Protein AF-A0A3M1SXS8-F1 (afdb_monomer_lite)

Secondary structure (DSSP, 8-state):
------PPP------------------PPPPPHHHHHHHHHHT-HHHHHHHHHHTTT---HHHHHHHHHHHGGGGGGT-HHHHHHHHTT--HHHHHHHHHHHHH-S-HHHHHHHHHHHHT---HHHHHHHHHHHHH-SSHHHHHHHHHHHHHH--HHHHHHHHHHHHHHTT-GGGHHHHHHHHHHHHHHH-----SHHHHHHHHHHHGGG----TT-----S-----HHHHHHHH-HHHHHHHHH--TTTEEEEPSTT-HHHHHHHTT---EEE-HHHHHHPPP-TTT-EEEE---TT----HHHHHHHHHHHHTT-EEEEETTHIIIIIHHH-TTTEEEEEEPPP-SSPEEEEEEE-GGGTTSGGGTTTS-S-TTTGGG-EEEEE-TTPEEEEE-TT-EEEEE-GGGGGGT--EEEEEEEEESTTTSEE--SSS--SS--EEEEEESS-GGG---SSSS--HHHHHHHHHHHHHHHHHHHHHHHHT--

pLDDT: mean 85.57, std 16.82, range [30.61, 98.81]

Sequence (489 aa):
MAPRRCPVKRFALALVLAPLALAPVARAGSVRPTEVKKAFKSRNPDKAREVLERLRGELDKRTVETVFKNALRLKPLGLYDDLVATLRTAEGDALEAVIKVARKDKRGDLRFLAVDALGKNPAPEAERTLAEAVKKDRDAPVRVLAVRLLGQRATTTAVDALIPLLAEFEGDPKQDRLVREINAALQNLTGQELSVAQDWKNYWDNNKDRWTKPEDHAPGTTKTRGTVLDRMKKQRPAELKTLTRMRQSELIVIKGNDRVESVLKALKLKHRVITREEFEKLELKPDEQTLLFNCPGKAQLSEQGIQKVRAFVAAGGYIFCSDWELGKTLAKAFPEVVTFLRESPRSDSPKDTRIRPFPEAAEHPLMRDVFPLNTWESSEGMAWKLEGRSHMVKEGPGITRLITCPDLKSLGSTCVAFTFAYTSEGGGRPVTGRRPPKRPPGRVLWVSSHFKLQKDPKSDGFALQQLLLNFILDKQEQRRKLRAVGGAK

Radius of gyration: 28.78 Å; chains: 1; bounding box: 62×58×119 Å

Foldseek 3Di:
DDDDDDDDDDDDDDDDDDDPDPDPPPPPDQQDLVQCLVQLVVLDLVSNLVSLVSLQLRDDLSNLVSCLVRVLSCLVVPCLVSLLNRLLRDDDRSLVSLLCQLQPPPDPQSVQSSLSSLLNRPDPVSLVSLLVQLPDPPDVLSNLSSLQSLLLNLDLVSLVSLLVVLVVQPPPLLCVQVLVSSQQSLCSSQVDDDRHSVVSVVVCVVCVVVGDGDPLSDQDDPDDDDAPLVVCVNRRVVLSVVQQPAAQLAEEEEDDDQPVVVVCVVSVGRHHYDYLVVLLVDDDDLLRHEYEYADHVPDAHDLSSLCVVLVSQQVNHEYEYEFPCQDRRVCSNCVQFKDFQFFAAADPFWDWFFKDFDPVCCSPLLNVVLADSNPSNRPRGGTDTAHGRGTAMDGHAQKDQTMFTPVCVVVVGGGFKIKWFWHPPPNTDTDHDDDDDPANGGMYIYGRDGNVPQDDPDDSNPSVVSSVSSSSSVSVVSSVVVVVVVVVD

Structure (mmCIF, N/CA/C/O backbone):
data_AF-A0A3M1SXS8-F1
#
_entry.id   AF-A0A3M1SXS8-F1
#
loop_
_atom_site.group_PDB
_atom_site.id
_atom_site.type_symbol
_atom_site.label_atom_id
_atom_site.label_alt_id
_atom_site.label_comp_id
_atom_site.label_asym_id
_atom_site.label_entity_id
_atom_site.label_seq_id
_atom_site.pdbx_PDB_ins_code
_atom_site.Cartn_x
_atom_site.Cartn_y
_atom_site.Cartn_z
_atom_site.occupancy
_atom_site.B_iso_or_equiv
_atom_site.auth_seq_id
_atom_site.auth_comp_id
_atom_site.auth_asym_id
_atom_site.auth_atom_id
_atom_site.pdbx_PDB_model_num
ATOM 1 N N . MET A 1 1 ? -33.169 25.378 -88.696 1.00 44.75 1 MET A N 1
ATOM 2 C CA . MET A 1 1 ? -32.034 26.279 -88.996 1.00 44.75 1 MET A CA 1
ATOM 3 C C . MET A 1 1 ? -31.446 26.766 -87.679 1.00 44.75 1 MET A C 1
ATOM 5 O O . MET A 1 1 ? -32.047 27.613 -87.038 1.00 44.75 1 MET A O 1
ATOM 9 N N . ALA A 1 2 ? -30.337 26.175 -87.232 1.00 36.78 2 ALA A N 1
ATOM 10 C CA . ALA A 1 2 ? -29.637 26.572 -86.007 1.00 36.78 2 ALA A CA 1
ATOM 11 C C . ALA A 1 2 ? -28.361 27.354 -86.385 1.00 36.78 2 ALA A C 1
ATOM 13 O O . ALA A 1 2 ? -27.618 26.873 -87.248 1.00 36.78 2 ALA A O 1
ATOM 14 N N . PRO A 1 3 ? -28.087 28.540 -85.806 1.00 43.78 3 PRO A N 1
ATOM 15 C CA . PRO A 1 3 ? -26.952 29.350 -86.218 1.00 43.78 3 PRO A CA 1
ATOM 16 C C . PRO A 1 3 ? -25.677 29.061 -85.406 1.00 43.78 3 PRO A C 1
ATOM 18 O O . PRO A 1 3 ? -25.654 29.093 -84.183 1.00 43.78 3 PRO A O 1
ATOM 21 N N . ARG A 1 4 ? -24.623 28.788 -86.184 1.00 37.41 4 ARG A N 1
ATOM 22 C CA . ARG A 1 4 ? -23.201 29.179 -86.080 1.00 37.41 4 ARG A CA 1
ATOM 23 C C . ARG A 1 4 ? -22.486 29.123 -84.716 1.00 37.41 4 ARG A C 1
ATOM 25 O O . ARG A 1 4 ? -22.674 29.941 -83.825 1.00 37.41 4 ARG A O 1
ATOM 32 N N . ARG A 1 5 ? -21.521 28.195 -84.678 1.00 36.03 5 ARG A N 1
ATOM 33 C CA . ARG A 1 5 ? -20.436 28.026 -83.702 1.00 36.03 5 ARG A CA 1
ATOM 34 C C . ARG A 1 5 ? -19.401 29.160 -83.794 1.00 36.03 5 ARG A C 1
ATOM 36 O O . ARG A 1 5 ? -18.941 29.468 -84.890 1.00 36.03 5 ARG A O 1
ATOM 43 N N . CYS A 1 6 ? -18.956 29.658 -82.641 1.00 35.75 6 CYS A N 1
ATOM 44 C CA . CYS A 1 6 ? -17.691 30.382 -82.452 1.00 35.75 6 CYS A CA 1
ATOM 45 C C . CYS A 1 6 ? -16.704 29.462 -81.697 1.00 35.75 6 CYS A C 1
ATOM 47 O O . CYS A 1 6 ? -17.136 28.790 -80.756 1.00 35.75 6 CYS A O 1
ATOM 49 N N . PRO A 1 7 ? -15.409 29.382 -82.064 1.00 40.31 7 PRO A N 1
ATOM 50 C CA . PRO A 1 7 ? -14.462 28.475 -81.422 1.00 40.31 7 PRO A CA 1
ATOM 51 C C . PRO A 1 7 ? -13.746 29.156 -80.245 1.00 40.31 7 PRO A C 1
ATOM 53 O O . PRO A 1 7 ? -13.051 30.155 -80.421 1.00 40.31 7 PRO A O 1
ATOM 56 N N . VAL A 1 8 ? -13.855 28.584 -79.044 1.00 40.31 8 VAL A N 1
ATOM 57 C CA . VAL A 1 8 ? -12.993 28.944 -77.907 1.00 40.31 8 VAL A CA 1
ATOM 58 C C . VAL A 1 8 ? -11.761 28.035 -77.929 1.00 40.31 8 VAL A C 1
ATOM 60 O O . VAL A 1 8 ? -11.874 26.809 -77.898 1.00 40.31 8 VAL A O 1
ATOM 63 N N . LYS A 1 9 ? -10.579 28.652 -78.021 1.00 35.53 9 LYS A N 1
ATOM 64 C CA . LYS A 1 9 ? -9.261 28.003 -77.998 1.00 35.53 9 LYS A CA 1
ATOM 65 C C . LYS A 1 9 ? -9.059 27.237 -76.681 1.00 35.53 9 LYS A C 1
ATOM 67 O O . LYS A 1 9 ? -9.142 27.827 -75.608 1.00 35.53 9 LYS A O 1
ATOM 72 N N . ARG A 1 10 ? -8.744 25.940 -76.759 1.00 38.12 10 ARG A N 1
ATOM 73 C CA . ARG A 1 10 ? -8.237 25.149 -75.624 1.00 38.12 10 ARG A CA 1
ATOM 74 C C . ARG A 1 10 ? -6.731 25.390 -75.487 1.00 38.12 10 ARG A C 1
ATOM 76 O O . ARG A 1 10 ? -5.977 25.017 -76.379 1.00 38.12 10 ARG A O 1
ATOM 83 N N . PHE A 1 11 ? -6.300 25.991 -74.381 1.00 36.59 11 PHE A N 1
ATOM 84 C CA . PHE A 1 11 ? -4.902 25.956 -73.947 1.00 36.59 11 PHE A CA 1
ATOM 85 C C . PHE A 1 11 ? -4.637 24.600 -73.281 1.00 36.59 11 PHE A C 1
ATOM 87 O O . PHE A 1 11 ? -5.211 24.300 -72.237 1.00 36.59 11 PHE A O 1
ATOM 94 N N . ALA A 1 12 ? -3.792 23.772 -73.894 1.00 35.91 12 ALA A N 1
ATOM 95 C CA . ALA A 1 12 ? -3.222 22.595 -73.249 1.00 35.91 12 ALA A CA 1
ATOM 96 C C . ALA A 1 12 ? -1.964 23.033 -72.487 1.00 35.91 12 ALA A C 1
ATOM 98 O O . ALA A 1 12 ? -0.958 23.388 -73.097 1.00 35.91 12 ALA A O 1
ATOM 99 N N . LEU A 1 13 ? -2.035 23.052 -71.155 1.00 35.03 13 LEU A N 1
ATOM 100 C CA . LEU A 1 13 ? -0.877 23.263 -70.292 1.00 35.03 13 LEU A CA 1
ATOM 101 C C . LEU A 1 13 ? -0.161 21.913 -70.134 1.00 35.03 13 LEU A C 1
ATOM 103 O O . LEU A 1 13 ? -0.658 21.020 -69.449 1.00 35.03 13 LEU A O 1
ATOM 107 N N . ALA A 1 14 ? 0.975 21.738 -70.807 1.00 34.66 14 ALA A N 1
ATOM 108 C CA . ALA A 1 14 ? 1.839 20.580 -70.612 1.00 34.66 14 ALA A CA 1
ATOM 109 C C . ALA A 1 14 ? 2.576 20.726 -69.269 1.00 34.66 14 ALA A C 1
ATOM 111 O O . ALA A 1 14 ? 3.477 21.553 -69.135 1.00 34.66 14 ALA A O 1
ATOM 112 N N . LEU A 1 15 ? 2.176 19.943 -68.262 1.00 36.25 15 LEU A N 1
ATOM 113 C CA . LEU A 1 15 ? 2.925 19.807 -67.014 1.00 36.25 15 LEU A CA 1
ATOM 114 C C . LEU A 1 15 ? 4.162 18.937 -67.283 1.00 36.25 15 LEU A C 1
ATOM 116 O O . LEU A 1 15 ? 4.053 17.727 -67.478 1.00 36.25 15 LEU A O 1
ATOM 120 N N . VAL A 1 16 ? 5.342 19.553 -67.293 1.00 39.09 16 VAL A N 1
ATOM 121 C CA . VAL A 1 16 ? 6.620 18.836 -67.259 1.00 39.09 16 VAL A CA 1
ATOM 122 C C . VAL A 1 16 ? 6.822 18.319 -65.832 1.00 39.09 16 VAL A C 1
ATOM 124 O O . VAL A 1 16 ? 7.110 19.085 -64.915 1.00 39.09 16 VAL A O 1
ATOM 127 N N . LEU A 1 17 ? 6.637 17.013 -65.637 1.00 39.16 17 LEU A N 1
ATOM 128 C CA . LEU A 1 17 ? 7.014 16.300 -64.416 1.00 39.16 17 LEU A CA 1
ATOM 129 C C . LEU A 1 17 ? 8.543 16.173 -64.373 1.00 39.16 17 LEU A C 1
ATOM 131 O O . LEU A 1 17 ? 9.123 15.277 -64.980 1.00 39.16 17 LEU A O 1
ATOM 135 N N . ALA A 1 18 ? 9.199 17.087 -63.659 1.00 36.28 18 ALA A N 1
ATOM 136 C CA . ALA A 1 18 ? 10.585 16.902 -63.249 1.00 36.28 18 ALA A CA 1
ATOM 137 C C . ALA A 1 18 ? 10.640 15.824 -62.147 1.00 36.28 18 ALA A C 1
ATOM 139 O O . ALA A 1 18 ? 9.874 15.914 -61.181 1.00 36.28 18 ALA A O 1
ATOM 140 N N . PRO A 1 19 ? 11.517 14.809 -62.242 1.00 38.75 19 PRO A N 1
ATOM 141 C CA . PRO A 1 19 ? 11.686 13.850 -61.164 1.00 38.75 19 PRO A CA 1
ATOM 142 C C . PRO A 1 19 ? 12.347 14.568 -59.982 1.00 38.75 19 PRO A C 1
ATOM 144 O O . PRO A 1 19 ? 13.517 14.945 -60.045 1.00 38.75 19 PRO A O 1
ATOM 147 N N . LEU A 1 20 ? 11.597 14.771 -58.893 1.00 41.25 20 LEU A N 1
ATOM 148 C CA . LEU A 1 20 ? 12.187 15.113 -57.602 1.00 41.25 20 LEU A CA 1
ATOM 149 C C . LEU A 1 20 ? 13.085 13.944 -57.187 1.00 41.25 20 LEU A C 1
ATOM 151 O O . LEU A 1 20 ? 12.604 12.895 -56.757 1.00 41.25 20 LEU A O 1
ATOM 155 N N . ALA A 1 21 ? 14.396 14.124 -57.323 1.00 41.19 21 ALA A N 1
ATOM 156 C CA . ALA A 1 21 ? 15.365 13.257 -56.682 1.00 41.19 21 ALA A CA 1
ATOM 157 C C . ALA A 1 21 ? 15.139 13.341 -55.164 1.00 41.19 21 ALA A C 1
ATOM 159 O O . ALA A 1 21 ? 15.386 14.375 -54.541 1.00 41.19 21 ALA A O 1
ATOM 160 N N . LEU A 1 22 ? 14.632 12.256 -54.577 1.00 42.25 22 LEU A N 1
ATOM 161 C CA . LEU A 1 22 ? 14.641 12.043 -53.135 1.00 42.25 22 LEU A CA 1
ATOM 162 C C . LEU A 1 22 ? 16.101 12.075 -52.676 1.00 42.25 22 LEU A C 1
ATOM 164 O O . LEU A 1 22 ? 16.846 11.117 -52.878 1.00 42.25 22 LEU A O 1
ATOM 168 N N . ALA A 1 23 ? 16.520 13.191 -52.080 1.00 36.75 23 ALA A N 1
ATOM 169 C CA . ALA A 1 23 ? 17.770 13.234 -51.344 1.00 36.75 23 ALA A CA 1
ATOM 170 C C . ALA A 1 23 ? 17.711 12.151 -50.249 1.00 36.75 23 ALA A C 1
ATOM 172 O O . ALA A 1 23 ? 16.691 12.051 -49.557 1.00 36.75 23 ALA A O 1
ATOM 173 N N . PRO A 1 24 ? 18.758 11.326 -50.077 1.00 39.97 24 PRO A N 1
ATOM 174 C CA . PRO A 1 24 ? 18.775 10.343 -49.010 1.00 39.97 24 PRO A CA 1
ATOM 175 C C . PRO A 1 24 ? 18.661 11.094 -47.684 1.00 39.97 24 PRO A C 1
ATOM 177 O O . PRO A 1 24 ? 19.511 11.922 -47.353 1.00 39.97 24 PRO A O 1
ATOM 180 N N . VAL A 1 25 ? 17.602 10.817 -46.920 1.00 42.78 25 VAL A N 1
ATOM 181 C CA . VAL A 1 25 ? 17.543 11.210 -45.512 1.00 42.78 25 VAL A CA 1
ATOM 182 C C . VAL A 1 25 ? 18.753 10.556 -44.861 1.00 42.78 25 VAL A C 1
ATOM 184 O O . VAL A 1 25 ? 18.815 9.333 -44.739 1.00 42.78 25 VAL A O 1
ATOM 187 N N . ALA A 1 26 ? 19.756 11.361 -44.515 1.00 35.81 26 ALA A N 1
ATOM 188 C CA . ALA A 1 26 ? 20.926 10.884 -43.806 1.00 35.81 26 ALA A CA 1
ATOM 189 C C . ALA A 1 26 ? 20.441 10.201 -42.523 1.00 35.81 26 ALA A C 1
ATOM 191 O O . ALA A 1 26 ? 19.913 10.855 -41.622 1.00 35.81 26 ALA A O 1
ATOM 192 N N . ARG A 1 27 ? 20.588 8.873 -42.446 1.00 47.78 27 ARG A N 1
ATOM 193 C CA . ARG A 1 27 ? 20.423 8.134 -41.195 1.00 47.78 27 ARG A CA 1
ATOM 194 C C . ARG A 1 27 ? 21.409 8.761 -40.213 1.00 47.78 27 ARG A C 1
ATOM 196 O O . ARG A 1 27 ? 22.620 8.628 -40.391 1.00 47.78 27 ARG A O 1
ATOM 203 N N . ALA A 1 28 ? 20.907 9.500 -39.224 1.00 56.12 28 ALA A N 1
ATOM 204 C CA . ALA A 1 28 ? 21.736 9.969 -38.124 1.00 56.12 28 ALA A CA 1
ATOM 205 C C . ALA A 1 28 ? 22.483 8.747 -37.567 1.00 56.12 28 ALA A C 1
ATOM 207 O O . ALA A 1 28 ? 21.858 7.728 -37.285 1.00 56.12 28 ALA A O 1
ATOM 208 N N . GLY A 1 29 ? 23.816 8.814 -37.497 1.00 64.00 29 GLY A N 1
ATOM 209 C CA . GLY A 1 29 ? 24.635 7.662 -37.118 1.00 64.00 29 GLY A CA 1
ATOM 210 C C . GLY A 1 29 ? 24.228 7.066 -35.764 1.00 64.00 29 GLY A C 1
ATOM 211 O O . GLY A 1 29 ? 23.714 7.778 -34.892 1.00 64.00 29 GLY A O 1
ATOM 212 N N . SER A 1 30 ? 24.490 5.765 -35.592 1.00 81.62 30 SER A N 1
ATOM 213 C CA . SER A 1 30 ? 24.224 5.011 -34.360 1.00 81.62 30 SER A CA 1
ATOM 214 C C . SER A 1 30 ? 24.737 5.765 -33.129 1.00 81.62 30 SER A C 1
ATOM 216 O O . SER A 1 30 ? 25.897 6.200 -33.097 1.00 81.62 30 SER A O 1
ATOM 218 N N . VAL A 1 31 ? 23.892 5.916 -32.109 1.00 90.38 31 VAL A N 1
ATOM 219 C CA . VAL A 1 31 ? 24.235 6.658 -30.890 1.00 90.38 31 VAL A CA 1
ATOM 220 C C . VAL A 1 31 ? 25.384 5.961 -30.163 1.00 90.38 31 VAL A C 1
ATOM 222 O O . VAL A 1 31 ? 25.278 4.816 -29.732 1.00 90.38 31 VAL A O 1
ATOM 225 N N . ARG A 1 32 ? 26.497 6.671 -29.967 1.00 94.69 32 ARG A N 1
ATOM 226 C CA . ARG A 1 32 ? 27.672 6.108 -29.283 1.00 94.69 32 ARG A CA 1
ATOM 227 C C . ARG A 1 32 ? 27.533 6.211 -27.758 1.00 94.69 32 ARG A C 1
ATOM 229 O O . ARG A 1 32 ? 27.035 7.221 -27.259 1.00 94.69 32 ARG A O 1
ATOM 236 N N . PRO A 1 33 ? 28.111 5.282 -26.972 1.00 96.44 33 PRO A N 1
ATOM 237 C CA . PRO A 1 33 ? 28.161 5.388 -25.507 1.00 96.44 33 PRO A CA 1
ATOM 238 C C . PRO A 1 33 ? 28.706 6.730 -24.977 1.00 96.44 33 PRO A C 1
ATOM 240 O O . PRO A 1 33 ? 28.243 7.265 -23.967 1.00 96.44 33 PRO A O 1
ATOM 243 N N . THR A 1 34 ? 29.688 7.321 -25.662 1.00 96.25 34 THR A N 1
ATOM 244 C CA . THR A 1 34 ? 30.261 8.625 -25.289 1.00 96.25 34 THR A CA 1
ATOM 245 C C . THR A 1 34 ? 29.250 9.764 -25.399 1.00 96.25 34 THR A C 1
ATOM 247 O O . THR A 1 34 ? 29.270 10.676 -24.570 1.00 96.25 34 THR A O 1
ATOM 250 N N . GLU A 1 35 ? 28.342 9.687 -26.370 1.00 96.62 35 GLU A N 1
ATOM 251 C CA . GLU A 1 35 ? 27.266 10.647 -26.591 1.00 96.62 35 GLU A CA 1
ATOM 252 C C . GLU A 1 35 ? 26.226 10.571 -25.470 1.00 96.62 35 GLU A C 1
ATOM 254 O O . GLU A 1 35 ? 25.949 11.591 -24.837 1.00 96.62 35 GLU A O 1
ATOM 259 N N . VAL A 1 36 ? 25.783 9.358 -25.110 1.00 96.94 36 VAL A N 1
ATOM 260 C CA . VAL A 1 36 ? 24.903 9.099 -23.950 1.00 96.94 36 VAL A CA 1
ATOM 261 C C . VAL A 1 36 ? 25.490 9.694 -22.675 1.00 96.94 36 VAL A C 1
ATOM 263 O O . VAL A 1 36 ? 24.854 10.485 -21.973 1.00 96.94 36 VAL A O 1
ATOM 266 N N . LYS A 1 37 ? 26.756 9.371 -22.392 1.00 97.50 37 LYS A N 1
ATOM 267 C CA . LYS A 1 37 ? 27.463 9.879 -21.213 1.00 97.50 37 LYS A CA 1
ATOM 268 C C . LYS A 1 37 ? 27.534 11.409 -21.215 1.00 97.50 37 LYS A C 1
ATOM 270 O O . LYS A 1 37 ? 27.347 12.013 -20.159 1.00 97.50 37 LYS A O 1
ATOM 275 N N . LYS A 1 38 ? 27.825 12.042 -22.359 1.00 97.31 38 LYS A N 1
ATOM 276 C CA . LYS A 1 38 ? 27.922 13.507 -22.482 1.00 97.31 38 LYS A CA 1
ATOM 277 C C . LYS A 1 38 ? 26.560 14.169 -22.267 1.00 97.31 38 LYS A C 1
ATOM 279 O O . LYS A 1 38 ? 26.478 15.107 -21.475 1.00 97.31 38 LYS A O 1
ATOM 284 N N . ALA A 1 39 ? 25.506 13.649 -22.893 1.00 96.94 39 ALA A N 1
ATOM 285 C CA . ALA A 1 39 ? 24.147 14.157 -22.741 1.00 96.94 39 ALA A CA 1
ATOM 286 C C . ALA A 1 39 ? 23.686 14.089 -21.278 1.00 96.94 39 ALA A C 1
ATOM 288 O O . ALA A 1 39 ? 23.306 15.109 -20.706 1.00 96.94 39 ALA A O 1
ATOM 289 N N . PHE A 1 40 ? 23.843 12.942 -20.611 1.00 96.69 40 PHE A N 1
ATOM 290 C CA . PHE A 1 40 ? 23.381 12.780 -19.226 1.00 96.69 40 PHE A CA 1
ATOM 291 C C . PHE A 1 40 ? 24.231 13.586 -18.234 1.00 96.69 40 PHE A C 1
ATOM 293 O O . PHE A 1 40 ? 23.731 14.070 -17.217 1.00 96.69 40 PHE A O 1
ATOM 300 N N . LYS A 1 41 ? 25.529 13.769 -18.517 1.00 95.69 41 LYS A N 1
ATOM 301 C CA . LYS A 1 41 ? 26.397 14.653 -17.723 1.00 95.69 41 LYS A CA 1
ATOM 302 C C . LYS A 1 41 ? 26.036 16.126 -17.866 1.00 95.69 41 LYS A C 1
ATOM 304 O O . LYS A 1 41 ? 26.218 16.850 -16.894 1.00 95.69 41 LYS A O 1
ATOM 309 N N . SER A 1 42 ? 25.530 16.549 -19.026 1.00 94.94 42 SER A N 1
ATOM 310 C CA . SER A 1 42 ? 25.140 17.944 -19.257 1.00 94.94 42 SER A CA 1
ATOM 311 C C . SER A 1 42 ? 23.979 18.402 -18.372 1.00 94.94 42 SER A C 1
ATOM 313 O O . SER A 1 42 ? 23.789 19.602 -18.215 1.00 94.94 42 SER A O 1
ATOM 315 N N . ARG A 1 43 ? 23.211 17.457 -17.799 1.00 89.12 43 ARG A N 1
ATOM 316 C CA . ARG A 1 43 ? 21.988 17.704 -17.016 1.00 89.12 43 ARG A CA 1
ATOM 317 C C . ARG A 1 43 ? 20.937 18.556 -17.746 1.00 89.12 43 ARG A C 1
ATOM 319 O O . ARG A 1 43 ? 20.044 19.101 -17.113 1.00 89.12 43 ARG A O 1
ATOM 326 N N . ASN A 1 44 ? 21.028 18.648 -19.071 1.00 94.62 44 ASN A N 1
ATOM 327 C CA . ASN A 1 44 ? 20.020 19.286 -19.900 1.00 94.62 44 ASN A CA 1
ATOM 328 C C . ASN A 1 44 ? 18.949 18.234 -20.264 1.00 94.62 44 ASN A C 1
ATOM 330 O O . ASN A 1 44 ? 19.305 17.218 -20.874 1.00 94.62 44 ASN A O 1
ATOM 334 N N . PRO A 1 45 ? 17.673 18.439 -19.877 1.00 94.56 45 PRO A N 1
ATOM 335 C CA . PRO A 1 45 ? 16.620 17.452 -20.095 1.00 94.56 45 PRO A CA 1
ATOM 336 C C . PRO A 1 45 ? 16.358 17.192 -21.581 1.00 94.56 45 PRO A C 1
ATOM 338 O O . PRO A 1 45 ? 16.140 16.045 -21.958 1.00 94.56 45 PRO A O 1
ATOM 341 N N . ASP A 1 46 ? 16.453 18.215 -22.431 1.00 96.75 46 ASP A N 1
ATOM 342 C CA . ASP A 1 46 ? 16.170 18.097 -23.863 1.00 96.75 46 ASP A CA 1
ATOM 343 C C . ASP A 1 46 ? 17.262 17.308 -24.581 1.00 96.75 46 ASP A C 1
ATOM 345 O O . ASP A 1 46 ? 16.957 16.375 -25.318 1.00 96.75 46 ASP A O 1
ATOM 349 N N . LYS A 1 47 ? 18.537 17.575 -24.270 1.00 96.38 47 LYS A N 1
ATOM 350 C CA . LYS A 1 47 ? 19.668 16.792 -24.804 1.00 96.38 47 LYS A CA 1
ATOM 351 C C . LYS A 1 47 ? 19.615 15.330 -24.369 1.00 96.38 47 LYS A C 1
ATOM 353 O O . LYS A 1 47 ? 19.950 14.436 -25.140 1.00 96.38 47 LYS A O 1
ATOM 358 N N . ALA A 1 48 ? 19.247 15.076 -23.114 1.00 96.88 48 ALA A N 1
ATOM 359 C CA . ALA A 1 48 ? 19.107 13.712 -22.618 1.00 96.88 48 ALA A CA 1
ATOM 360 C C . ALA A 1 48 ? 17.933 12.991 -23.296 1.00 96.88 48 ALA A C 1
ATOM 362 O O . ALA A 1 48 ? 18.094 11.837 -23.691 1.00 96.88 48 ALA A O 1
ATOM 363 N N . ARG A 1 49 ? 16.796 13.674 -23.484 1.00 96.94 49 ARG A N 1
ATOM 364 C CA . ARG A 1 49 ? 15.626 13.132 -24.182 1.00 96.94 49 ARG A CA 1
ATOM 365 C C . ARG A 1 49 ? 15.922 12.837 -25.648 1.00 96.94 49 ARG A C 1
ATOM 367 O O . ARG A 1 49 ? 15.633 11.739 -26.095 1.00 96.94 49 ARG A O 1
ATOM 374 N N . GLU A 1 50 ? 16.565 13.755 -26.364 1.00 96.31 50 GLU A N 1
ATOM 375 C CA . GLU A 1 50 ? 16.955 13.568 -27.768 1.00 96.31 50 GLU A CA 1
ATOM 376 C C . GLU A 1 50 ? 17.805 12.302 -27.957 1.00 96.31 50 GLU A C 1
ATOM 378 O O . GLU A 1 50 ? 17.536 11.480 -28.834 1.00 96.31 50 GLU A O 1
ATOM 383 N N . VAL A 1 51 ? 18.805 12.103 -27.092 1.00 97.25 51 VAL A N 1
ATOM 384 C CA . VAL A 1 51 ? 19.652 10.906 -27.144 1.00 97.25 51 VAL A CA 1
ATOM 385 C C . VAL A 1 51 ? 18.876 9.637 -26.775 1.00 97.25 51 VAL A C 1
ATOM 387 O O . VAL A 1 51 ? 19.084 8.600 -27.400 1.00 97.25 51 VAL A O 1
ATOM 390 N N . LEU A 1 52 ? 17.976 9.696 -25.788 1.00 97.50 52 LEU A N 1
ATOM 391 C CA . LEU A 1 52 ? 17.119 8.566 -25.414 1.00 97.50 52 LEU A CA 1
ATOM 392 C C . LEU A 1 52 ? 16.150 8.171 -26.535 1.00 97.50 52 LEU A C 1
ATOM 394 O O . LEU A 1 52 ? 15.970 6.978 -26.774 1.00 97.50 52 LEU A O 1
ATOM 398 N N . GLU A 1 53 ? 15.556 9.142 -27.228 1.00 96.06 53 GLU A N 1
ATOM 399 C CA . GLU A 1 53 ? 14.687 8.920 -28.389 1.00 96.06 53 GLU A CA 1
ATOM 400 C C . GLU A 1 53 ? 15.448 8.223 -29.519 1.00 96.06 53 GLU A C 1
ATOM 402 O O . GLU A 1 53 ? 15.002 7.194 -30.017 1.00 96.06 53 GLU A O 1
ATOM 407 N N . ARG A 1 54 ? 16.645 8.716 -29.858 1.00 95.75 54 ARG A N 1
ATOM 408 C CA . ARG A 1 54 ? 17.494 8.130 -30.909 1.00 95.75 54 ARG A CA 1
ATOM 409 C C . ARG A 1 54 ? 18.013 6.726 -30.588 1.00 95.75 54 ARG A C 1
ATOM 411 O O . ARG A 1 54 ? 18.396 6.012 -31.504 1.00 95.75 54 ARG A O 1
ATOM 418 N N . LEU A 1 55 ? 18.056 6.335 -29.314 1.00 96.00 55 LEU A N 1
ATOM 419 C CA . LEU A 1 55 ? 18.428 4.977 -28.902 1.00 96.00 55 LEU A CA 1
ATOM 420 C C . LEU A 1 55 ? 17.291 3.959 -29.075 1.00 96.00 55 LEU A C 1
ATOM 422 O O . LEU A 1 55 ? 17.552 2.761 -29.001 1.00 96.00 55 LEU A O 1
ATOM 426 N N . ARG A 1 56 ? 16.034 4.385 -29.251 1.00 94.50 56 ARG A N 1
ATOM 427 C CA . ARG A 1 56 ? 14.891 3.459 -29.334 1.00 94.50 56 ARG A CA 1
ATOM 428 C C . ARG A 1 56 ? 15.017 2.554 -30.557 1.00 94.50 56 ARG A C 1
ATOM 430 O O . ARG A 1 56 ? 15.083 3.045 -31.675 1.00 94.50 56 ARG A O 1
ATOM 437 N N . GLY A 1 57 ? 15.024 1.242 -30.328 1.00 87.94 57 GLY A N 1
ATOM 438 C CA . GLY A 1 57 ? 15.213 0.231 -31.376 1.00 87.94 57 GLY A CA 1
ATOM 439 C C . GLY A 1 57 ? 16.652 0.096 -31.894 1.00 87.94 57 GLY A C 1
ATOM 440 O O . GLY A 1 57 ? 16.904 -0.751 -32.737 1.00 87.94 57 GLY A O 1
ATOM 441 N N . GLU A 1 58 ? 17.597 0.886 -31.377 1.00 93.19 58 GLU A N 1
ATOM 442 C CA . GLU A 1 58 ? 19.012 0.909 -31.792 1.00 93.19 58 GLU A CA 1
ATOM 443 C C . GLU A 1 58 ? 19.943 0.622 -30.590 1.00 93.19 58 GLU A C 1
ATOM 445 O O . GLU A 1 58 ? 21.119 0.993 -30.574 1.00 93.19 58 GLU A O 1
ATOM 450 N N . LEU A 1 59 ? 19.403 0.013 -29.525 1.00 95.38 59 LEU A N 1
ATOM 451 C CA . LEU A 1 59 ? 20.157 -0.324 -28.319 1.00 95.38 59 LEU A CA 1
ATOM 452 C C . LEU A 1 59 ? 21.114 -1.489 -28.581 1.00 95.38 59 LEU A C 1
ATOM 454 O O . LEU A 1 59 ? 20.723 -2.547 -29.062 1.00 95.38 59 LEU A O 1
ATOM 458 N N . ASP A 1 60 ? 22.349 -1.324 -28.122 1.00 95.88 60 ASP A N 1
ATOM 459 C CA . ASP A 1 60 ? 23.329 -2.395 -27.978 1.00 95.88 60 ASP A CA 1
ATOM 460 C C . ASP A 1 60 ? 23.709 -2.585 -26.498 1.00 95.88 60 ASP A C 1
ATOM 462 O O . ASP A 1 60 ? 23.372 -1.788 -25.612 1.00 95.88 60 ASP A O 1
ATOM 466 N N . LYS A 1 61 ? 24.470 -3.640 -26.201 1.00 97.50 61 LYS A N 1
ATOM 467 C CA . LYS A 1 61 ? 24.945 -3.915 -24.838 1.00 97.50 61 LYS A CA 1
ATOM 468 C C . LYS A 1 61 ? 25.676 -2.724 -24.199 1.00 97.50 61 LYS A C 1
ATOM 470 O O . LYS A 1 61 ? 25.480 -2.434 -23.019 1.00 97.50 61 LYS A O 1
ATOM 475 N N . ARG A 1 62 ? 26.521 -2.016 -24.959 1.00 97.88 62 ARG A N 1
ATOM 476 C CA . ARG A 1 62 ? 27.387 -0.938 -24.438 1.00 97.88 62 ARG A CA 1
ATOM 477 C C . ARG A 1 62 ? 26.597 0.330 -24.121 1.00 97.88 62 ARG A C 1
ATOM 479 O O . ARG A 1 62 ? 26.897 1.028 -23.146 1.00 97.88 62 ARG A O 1
ATOM 486 N N . THR A 1 63 ? 25.606 0.649 -24.941 1.00 97.75 63 THR A N 1
ATOM 487 C CA . THR A 1 63 ? 24.695 1.776 -24.749 1.00 97.75 63 THR A CA 1
ATOM 488 C C . THR A 1 63 ? 23.777 1.512 -23.564 1.00 97.75 63 THR A C 1
ATOM 490 O O . THR A 1 63 ? 23.701 2.386 -22.702 1.00 97.75 63 THR A O 1
ATOM 493 N N . VAL A 1 64 ? 23.218 0.303 -23.408 1.00 98.38 64 VAL A N 1
ATOM 494 C CA . VAL A 1 64 ? 22.452 -0.090 -22.205 1.00 98.38 64 VAL A CA 1
ATOM 495 C C . VAL A 1 64 ? 23.286 0.059 -20.929 1.00 98.38 64 VAL A C 1
ATOM 497 O O . VAL A 1 64 ? 22.870 0.745 -19.991 1.00 98.38 64 VAL A O 1
ATOM 500 N N . GLU A 1 65 ? 24.497 -0.507 -20.894 1.00 98.25 65 GLU A N 1
ATOM 501 C CA . GLU A 1 65 ? 25.405 -0.380 -19.743 1.00 98.25 65 GLU A CA 1
ATOM 502 C C . GLU A 1 65 ? 25.714 1.093 -19.422 1.00 98.25 65 GLU A C 1
ATOM 504 O O . GLU A 1 65 ? 25.782 1.498 -18.256 1.00 98.25 65 GLU A O 1
ATOM 509 N N . THR A 1 66 ? 25.859 1.930 -20.453 1.00 98.31 66 THR A N 1
ATOM 510 C CA . THR A 1 66 ? 26.141 3.359 -20.282 1.00 98.31 66 THR A CA 1
ATOM 511 C C . THR A 1 66 ? 24.927 4.151 -19.807 1.00 98.31 66 THR A C 1
ATOM 513 O O . THR A 1 66 ? 25.097 5.049 -18.972 1.00 98.31 66 THR A O 1
ATOM 516 N N . VAL A 1 67 ? 23.726 3.815 -20.289 1.00 98.31 67 VAL A N 1
ATOM 517 C CA . VAL A 1 67 ? 22.459 4.378 -19.812 1.00 98.31 67 VAL A CA 1
ATOM 518 C C . VAL A 1 67 ? 22.335 4.106 -18.318 1.00 98.31 67 VAL A C 1
ATOM 520 O O . VAL A 1 67 ? 22.311 5.065 -17.550 1.00 98.31 67 VAL A O 1
ATOM 523 N N . PHE A 1 68 ? 22.388 2.847 -17.870 1.00 98.19 68 PHE A N 1
ATOM 524 C CA . PHE A 1 68 ? 22.251 2.509 -16.445 1.00 98.19 68 PHE A CA 1
ATOM 525 C C . PHE A 1 68 ? 23.333 3.143 -15.567 1.00 98.19 68 PHE A C 1
ATOM 527 O O . PHE A 1 68 ? 23.019 3.727 -14.527 1.00 98.19 68 PHE A O 1
ATOM 534 N N . LYS A 1 69 ? 24.598 3.140 -16.013 1.00 97.62 69 LYS A N 1
ATOM 535 C CA . LYS A 1 69 ? 25.712 3.774 -15.283 1.00 97.62 69 LYS A CA 1
ATOM 536 C C . LYS A 1 69 ? 25.496 5.270 -15.025 1.00 97.62 69 LYS A C 1
ATOM 538 O O . LYS A 1 69 ? 26.079 5.819 -14.089 1.00 97.62 69 LYS A O 1
ATOM 543 N N . ASN A 1 70 ? 24.698 5.949 -15.852 1.00 96.81 70 ASN A N 1
ATOM 544 C CA . ASN A 1 70 ? 24.458 7.389 -15.749 1.00 96.81 70 ASN A CA 1
ATOM 545 C C . ASN A 1 70 ? 22.998 7.758 -15.442 1.00 96.81 70 ASN A C 1
ATOM 547 O O . ASN A 1 70 ? 22.736 8.939 -15.215 1.00 96.81 70 ASN A O 1
ATOM 551 N N . ALA A 1 71 ? 22.072 6.796 -15.392 1.00 94.81 71 ALA A N 1
ATOM 552 C CA . ALA A 1 71 ? 20.628 7.031 -15.358 1.00 94.81 71 ALA A CA 1
ATOM 553 C C . ALA A 1 71 ? 20.199 7.913 -14.175 1.00 94.81 71 ALA A C 1
ATOM 555 O O . ALA A 1 71 ? 19.383 8.816 -14.309 1.00 94.81 71 ALA A O 1
ATOM 556 N N . LEU A 1 72 ? 20.844 7.742 -13.023 1.00 91.81 72 LEU A N 1
ATOM 557 C CA . LEU A 1 72 ? 20.541 8.475 -11.788 1.00 91.81 72 LEU A CA 1
ATOM 558 C C . LEU A 1 72 ? 20.804 9.979 -11.883 1.00 91.81 72 LEU A C 1
ATOM 560 O O . LEU A 1 72 ? 20.257 10.755 -11.103 1.00 91.81 72 LEU A O 1
ATOM 564 N N . ARG A 1 73 ? 21.629 10.413 -12.846 1.00 92.12 73 ARG A N 1
ATOM 565 C CA . ARG A 1 73 ? 21.823 11.840 -13.143 1.00 92.12 73 ARG A CA 1
ATOM 566 C C . ARG A 1 73 ? 20.552 12.484 -13.690 1.00 92.12 73 ARG A C 1
ATOM 568 O O . ARG A 1 73 ? 20.433 13.700 -13.607 1.00 92.12 73 ARG A O 1
ATOM 575 N N . LEU A 1 74 ? 19.641 11.679 -14.234 1.00 91.38 74 LEU A N 1
ATOM 576 C CA . LEU A 1 74 ? 18.384 12.120 -14.824 1.00 91.38 74 LEU A CA 1
ATOM 577 C C . LEU A 1 74 ? 17.233 12.170 -13.814 1.00 91.38 74 LEU A C 1
ATOM 579 O O . LEU A 1 74 ? 16.176 12.699 -14.141 1.00 91.38 74 LEU A O 1
ATOM 583 N N . LYS A 1 75 ? 17.427 11.671 -12.584 1.00 88.00 75 LYS A N 1
ATOM 584 C CA . LYS A 1 75 ? 16.405 11.710 -11.527 1.00 88.00 75 LYS A CA 1
ATOM 585 C C . LYS A 1 75 ? 15.852 13.127 -11.281 1.00 88.00 75 LYS A C 1
ATOM 587 O O . LYS A 1 75 ? 14.636 13.269 -11.309 1.00 88.00 75 LYS A O 1
ATOM 592 N N . PRO A 1 76 ? 16.678 14.187 -11.158 1.00 86.31 76 PRO A N 1
ATOM 593 C CA . PRO A 1 76 ? 16.169 15.555 -10.997 1.00 86.31 76 PRO A CA 1
ATOM 594 C C . PRO A 1 76 ? 15.501 16.137 -12.252 1.00 86.31 76 PRO A C 1
ATOM 596 O O . PRO A 1 76 ? 14.932 17.218 -12.183 1.00 86.31 76 PRO A O 1
ATOM 599 N N . LEU A 1 77 ? 15.623 15.472 -13.406 1.00 88.56 77 LEU A N 1
ATOM 600 C CA . LEU A 1 77 ? 15.154 15.976 -14.699 1.00 88.56 77 LEU A CA 1
ATOM 601 C C . LEU A 1 77 ? 13.780 15.420 -15.098 1.00 88.56 77 LEU A C 1
ATOM 603 O O . LEU A 1 77 ? 13.264 15.801 -16.144 1.00 88.56 77 LEU A O 1
ATOM 607 N N . GLY A 1 78 ? 13.208 14.502 -14.310 1.00 86.75 78 GLY A N 1
ATOM 608 C CA . GLY A 1 78 ? 11.893 13.916 -14.595 1.00 86.75 78 GLY A CA 1
ATOM 609 C C . GLY A 1 78 ? 11.846 13.048 -15.859 1.00 86.75 78 GLY A C 1
ATOM 610 O O . GLY A 1 78 ? 10.794 12.924 -16.471 1.00 86.75 78 GLY A O 1
ATOM 611 N N . LEU A 1 79 ? 12.974 12.452 -16.269 1.00 91.44 79 LEU A N 1
ATOM 612 C CA . LEU A 1 79 ? 13.083 11.634 -17.493 1.00 91.44 79 LEU A CA 1
ATOM 613 C C . LEU A 1 79 ? 12.898 10.127 -17.235 1.00 91.44 79 LEU A C 1
ATOM 615 O O . LEU A 1 79 ? 13.465 9.296 -17.944 1.00 91.44 79 LEU A O 1
ATOM 619 N N . TYR A 1 80 ? 12.166 9.755 -16.182 1.00 91.19 80 TYR A N 1
ATOM 620 C CA . TYR A 1 80 ? 11.952 8.347 -15.833 1.00 91.19 80 TYR A CA 1
ATOM 621 C C . TYR A 1 80 ? 11.184 7.603 -16.937 1.00 91.19 80 TYR A C 1
ATOM 623 O O . TYR A 1 80 ? 11.631 6.558 -17.407 1.00 91.19 80 TYR A O 1
ATOM 631 N N . ASP A 1 81 ? 10.080 8.182 -17.412 1.00 90.88 81 ASP A N 1
ATOM 632 C CA . ASP A 1 81 ? 9.273 7.587 -18.481 1.00 90.88 81 ASP A CA 1
ATOM 633 C C . ASP A 1 81 ? 10.053 7.484 -19.801 1.00 90.88 81 ASP A C 1
ATOM 635 O O . ASP A 1 81 ? 9.931 6.478 -20.500 1.00 90.88 81 ASP A O 1
ATOM 639 N N . ASP A 1 82 ? 10.906 8.467 -20.114 1.00 95.44 82 ASP A N 1
ATOM 640 C CA . ASP A 1 82 ? 11.790 8.429 -21.286 1.00 95.44 82 ASP A CA 1
ATOM 641 C C . ASP A 1 82 ? 12.798 7.270 -21.190 1.00 95.44 82 ASP A C 1
ATOM 643 O O . ASP A 1 82 ? 12.979 6.531 -22.159 1.00 95.44 82 ASP A O 1
ATOM 647 N N . LEU A 1 83 ? 13.408 7.056 -20.014 1.00 96.75 83 LEU A N 1
ATOM 648 C CA . LEU A 1 83 ? 14.310 5.924 -19.767 1.00 96.75 83 LEU A CA 1
ATOM 649 C C . LEU A 1 83 ? 13.600 4.588 -19.978 1.00 96.75 83 LEU A C 1
ATOM 651 O O . LEU A 1 83 ? 14.129 3.716 -20.666 1.00 96.75 83 LEU A O 1
ATOM 655 N N . VAL A 1 84 ? 12.404 4.428 -19.409 1.00 96.69 84 VAL A N 1
ATOM 656 C CA . VAL A 1 84 ? 11.612 3.203 -19.563 1.00 96.69 84 VAL A CA 1
ATOM 657 C C . VAL A 1 84 ? 11.207 2.994 -21.024 1.00 96.69 84 VAL A C 1
ATOM 659 O O . VAL A 1 84 ? 11.339 1.886 -21.546 1.00 96.69 84 VAL A O 1
ATOM 662 N N . ALA A 1 85 ? 10.752 4.048 -21.706 1.00 96.44 85 ALA A N 1
ATOM 663 C CA . ALA A 1 85 ? 10.344 3.996 -23.107 1.00 96.44 85 ALA A CA 1
ATOM 664 C C . ALA A 1 85 ? 11.496 3.630 -24.052 1.00 96.44 85 ALA A C 1
ATOM 666 O O . ALA A 1 85 ? 11.246 2.991 -25.073 1.00 96.44 85 ALA A O 1
ATOM 667 N N . THR A 1 86 ? 12.732 3.989 -23.704 1.00 98.00 86 THR A N 1
ATOM 668 C CA . THR A 1 86 ? 13.934 3.574 -24.430 1.00 98.00 86 THR A CA 1
ATOM 669 C C . THR A 1 86 ? 14.341 2.147 -24.081 1.00 98.00 86 THR A C 1
ATOM 671 O O . THR A 1 86 ? 14.412 1.301 -24.969 1.00 98.00 86 THR A O 1
ATOM 674 N N . LEU A 1 87 ? 14.539 1.833 -22.799 1.00 98.31 87 LEU A N 1
ATOM 675 C CA . LEU A 1 87 ? 15.040 0.526 -22.354 1.00 98.31 87 LEU A CA 1
ATOM 676 C C . LEU A 1 87 ? 14.097 -0.636 -22.695 1.00 98.31 87 LEU A C 1
ATOM 678 O O . LEU A 1 87 ? 14.569 -1.743 -22.941 1.00 98.31 87 LEU A O 1
ATOM 682 N N . ARG A 1 88 ? 12.778 -0.402 -22.773 1.00 97.50 88 ARG A N 1
ATOM 683 C CA . ARG A 1 88 ? 11.817 -1.442 -23.183 1.00 97.50 88 ARG A CA 1
ATOM 684 C C . ARG A 1 88 ? 12.027 -1.937 -24.619 1.00 97.50 88 ARG A C 1
ATOM 686 O O . ARG A 1 88 ? 11.494 -2.985 -24.951 1.00 97.50 88 ARG A O 1
ATOM 693 N N . THR A 1 89 ? 12.749 -1.192 -25.461 1.00 97.75 89 THR A N 1
ATOM 694 C CA . THR A 1 89 ? 13.033 -1.558 -26.865 1.00 97.75 89 THR A CA 1
ATOM 695 C C . THR A 1 89 ? 14.286 -2.420 -27.023 1.00 97.75 89 THR A C 1
ATOM 697 O O . THR A 1 89 ? 14.685 -2.708 -28.142 1.00 97.75 89 THR A O 1
ATOM 700 N N . ALA A 1 90 ? 14.935 -2.804 -25.918 1.00 97.81 90 ALA A N 1
ATOM 701 C CA . ALA A 1 90 ? 16.122 -3.645 -25.958 1.00 97.81 90 ALA A CA 1
ATOM 702 C C . ALA A 1 90 ? 15.801 -5.058 -26.477 1.00 97.81 90 ALA A C 1
ATOM 704 O O . ALA A 1 90 ? 14.836 -5.685 -26.036 1.00 97.81 90 ALA A O 1
ATOM 705 N N . GLU A 1 91 ? 16.662 -5.570 -27.354 1.00 97.12 91 GLU A N 1
ATOM 706 C CA . GLU A 1 91 ? 16.595 -6.911 -27.944 1.00 97.12 91 GLU A CA 1
ATOM 707 C C . GLU A 1 91 ? 17.979 -7.584 -27.877 1.00 97.12 91 GLU A C 1
ATOM 709 O O . GLU A 1 91 ? 18.990 -6.914 -27.641 1.00 97.12 91 GLU A O 1
ATOM 714 N N . GLY A 1 92 ? 18.041 -8.910 -28.037 1.00 96.88 92 GLY A N 1
ATOM 715 C CA . GLY A 1 92 ? 19.298 -9.675 -28.043 1.00 96.88 92 GLY A CA 1
ATOM 716 C C . GLY A 1 92 ? 20.236 -9.344 -26.870 1.00 96.88 92 GLY A C 1
ATOM 717 O O . GLY A 1 92 ? 19.822 -9.296 -25.710 1.00 96.88 92 GLY A O 1
ATOM 718 N N . ASP A 1 93 ? 21.502 -9.051 -27.172 1.00 97.56 93 ASP A N 1
ATOM 719 C CA . ASP A 1 93 ? 22.524 -8.696 -26.174 1.00 97.56 93 ASP A CA 1
ATOM 720 C C . ASP A 1 93 ? 22.177 -7.449 -25.340 1.00 97.56 93 ASP A C 1
ATOM 722 O O . ASP A 1 93 ? 22.627 -7.315 -24.194 1.00 97.56 93 ASP A O 1
ATOM 726 N N . ALA A 1 94 ? 21.395 -6.518 -25.896 1.00 98.19 94 ALA A N 1
ATOM 727 C CA . ALA A 1 94 ? 20.927 -5.351 -25.160 1.00 98.19 94 ALA A CA 1
ATOM 728 C C . ALA A 1 94 ? 19.880 -5.753 -24.112 1.00 98.19 94 ALA A C 1
ATOM 730 O O . ALA A 1 94 ? 19.943 -5.280 -22.974 1.00 98.19 94 ALA A O 1
ATOM 731 N N . LEU A 1 95 ? 18.958 -6.659 -24.459 1.00 98.62 95 LEU A N 1
ATOM 732 C CA . LEU A 1 95 ? 17.965 -7.195 -23.524 1.00 98.62 95 LEU A CA 1
ATOM 733 C C . LEU A 1 95 ? 18.641 -7.954 -22.376 1.00 98.62 95 LEU A C 1
ATOM 735 O O . LEU A 1 95 ? 18.335 -7.700 -21.209 1.00 98.62 95 LEU A O 1
ATOM 739 N N . GLU A 1 96 ? 19.626 -8.800 -22.680 1.00 98.56 96 GLU A N 1
ATOM 740 C CA . GLU A 1 96 ? 20.414 -9.508 -21.663 1.00 98.56 96 GLU A CA 1
ATOM 741 C C . GLU A 1 96 ? 21.121 -8.544 -20.697 1.00 98.56 96 GLU A C 1
ATOM 743 O O . GLU A 1 96 ? 21.206 -8.794 -19.488 1.00 98.56 96 GLU A O 1
ATOM 748 N N . ALA A 1 97 ? 21.581 -7.390 -21.190 1.00 98.62 97 ALA A N 1
ATOM 749 C CA . ALA A 1 97 ? 22.147 -6.350 -20.337 1.00 98.62 97 ALA A CA 1
ATOM 750 C C . ALA A 1 97 ? 21.099 -5.729 -19.389 1.00 98.62 97 ALA A C 1
ATOM 752 O O . ALA A 1 97 ? 21.405 -5.523 -18.211 1.00 98.62 97 ALA A O 1
ATOM 753 N N . VAL A 1 98 ? 19.863 -5.487 -19.849 1.00 98.81 98 VAL A N 1
ATOM 754 C CA . VAL A 1 98 ? 18.753 -5.014 -18.992 1.00 98.81 98 VAL A CA 1
ATOM 755 C C . VAL A 1 98 ? 18.390 -6.067 -17.937 1.00 98.81 98 VAL A C 1
ATOM 757 O O . VAL A 1 98 ? 18.294 -5.745 -16.750 1.00 98.81 98 VAL A O 1
ATOM 760 N N . ILE A 1 99 ? 18.262 -7.337 -18.336 1.00 98.81 99 ILE A N 1
ATOM 761 C CA . ILE A 1 99 ? 17.971 -8.469 -17.438 1.00 98.81 99 ILE A CA 1
ATOM 762 C C . ILE A 1 99 ? 19.056 -8.607 -16.364 1.00 98.81 99 ILE A C 1
ATOM 764 O O . ILE A 1 99 ? 18.762 -8.798 -15.179 1.00 98.81 99 ILE A O 1
ATOM 768 N N . LYS A 1 100 ? 20.330 -8.466 -16.742 1.00 98.62 100 LYS A N 1
ATOM 769 C CA . LYS A 1 100 ? 21.449 -8.498 -15.795 1.00 98.62 100 LYS A CA 1
ATOM 770 C C . LYS A 1 100 ? 21.324 -7.409 -14.728 1.00 98.62 100 LYS A C 1
ATOM 772 O O . LYS A 1 100 ? 21.585 -7.700 -13.559 1.00 98.62 100 LYS A O 1
ATOM 777 N N . VAL A 1 101 ? 20.921 -6.191 -15.101 1.00 98.56 101 VAL A N 1
ATOM 778 C CA . VAL A 1 101 ? 20.675 -5.106 -14.137 1.00 98.56 101 VAL A CA 1
ATOM 779 C C . VAL A 1 101 ? 19.520 -5.475 -13.212 1.00 98.56 101 VAL A C 1
ATOM 781 O O . VAL A 1 101 ? 19.711 -5.452 -11.997 1.00 98.56 101 VAL A O 1
ATOM 784 N N . ALA A 1 102 ? 18.381 -5.908 -13.762 1.00 98.31 102 ALA A N 1
ATOM 785 C CA . ALA A 1 102 ? 17.207 -6.317 -12.988 1.00 98.31 102 ALA A CA 1
ATOM 786 C C . ALA A 1 102 ? 17.518 -7.409 -11.948 1.00 98.31 102 ALA A C 1
ATOM 788 O O . ALA A 1 102 ? 16.964 -7.389 -10.857 1.00 98.31 102 ALA A O 1
ATOM 789 N N . ARG A 1 103 ? 18.433 -8.338 -12.254 1.00 98.00 103 ARG A N 1
ATOM 790 C CA . ARG A 1 103 ? 18.805 -9.447 -11.358 1.00 98.00 103 ARG A CA 1
ATOM 791 C C . ARG A 1 103 ? 19.903 -9.107 -10.350 1.00 98.00 103 ARG A C 1
ATOM 793 O O . ARG A 1 103 ? 19.900 -9.647 -9.246 1.00 98.00 103 ARG A O 1
ATOM 800 N N . LYS A 1 104 ? 20.908 -8.316 -10.745 1.00 97.19 104 LYS A N 1
ATOM 801 C CA . LYS A 1 104 ? 22.201 -8.261 -10.030 1.00 97.19 104 LYS A CA 1
ATOM 802 C C . LYS A 1 104 ? 22.617 -6.874 -9.554 1.00 97.19 104 LYS A C 1
ATOM 804 O O . LYS A 1 104 ? 23.586 -6.785 -8.797 1.00 97.19 104 LYS A O 1
ATOM 809 N N . ASP A 1 105 ? 21.953 -5.796 -9.978 1.00 97.56 105 ASP A N 1
ATOM 810 C CA . ASP A 1 105 ? 22.403 -4.458 -9.593 1.00 97.56 105 ASP A CA 1
ATOM 811 C C . ASP A 1 105 ? 22.271 -4.226 -8.081 1.00 97.56 105 ASP A C 1
ATOM 813 O O . ASP A 1 105 ? 21.271 -4.567 -7.434 1.00 97.56 105 ASP A O 1
ATOM 817 N N . LYS A 1 106 ? 23.309 -3.624 -7.492 1.00 95.75 106 LYS A N 1
ATOM 818 C CA . LYS A 1 106 ? 23.348 -3.382 -6.050 1.00 95.75 106 LYS A CA 1
ATOM 819 C C . LYS A 1 106 ? 22.289 -2.375 -5.600 1.00 95.75 106 LYS A C 1
ATOM 821 O O . LYS A 1 106 ? 21.932 -2.398 -4.424 1.00 95.75 106 LYS A O 1
ATOM 826 N N . ARG A 1 107 ? 21.784 -1.524 -6.490 1.00 93.25 107 ARG A N 1
ATOM 827 C CA . ARG A 1 107 ? 20.838 -0.464 -6.163 1.00 93.25 107 ARG A CA 1
ATOM 828 C C . ARG A 1 107 ? 19.411 -0.847 -6.535 1.00 93.25 107 ARG A C 1
ATOM 830 O O . ARG A 1 107 ? 19.140 -1.242 -7.665 1.00 93.25 107 ARG A O 1
ATOM 837 N N . GLY A 1 108 ? 18.491 -0.701 -5.584 1.00 92.44 108 GLY A N 1
ATOM 838 C CA . GLY A 1 108 ? 17.070 -0.985 -5.800 1.00 92.44 108 GLY A CA 1
ATOM 839 C C . GLY A 1 108 ? 16.409 -0.100 -6.855 1.00 92.44 108 GLY A C 1
ATOM 840 O O . GLY A 1 108 ? 15.566 -0.580 -7.599 1.00 92.44 108 GLY A O 1
ATOM 841 N N . ASP A 1 109 ? 16.823 1.165 -6.976 1.00 91.12 109 ASP A N 1
ATOM 842 C CA . ASP A 1 109 ? 16.284 2.112 -7.964 1.00 91.12 109 ASP A CA 1
ATOM 843 C C . ASP A 1 109 ? 16.612 1.718 -9.415 1.00 91.12 109 ASP A C 1
ATOM 845 O O . ASP A 1 109 ? 15.758 1.825 -10.294 1.00 91.12 109 ASP A O 1
ATOM 849 N N . LEU A 1 110 ? 17.818 1.204 -9.666 1.00 95.62 110 LEU A N 1
ATOM 850 C CA . LEU A 1 110 ? 18.204 0.683 -10.979 1.00 95.62 110 LEU A CA 1
ATOM 851 C C . LEU A 1 110 ? 17.502 -0.639 -11.302 1.00 95.62 110 LEU A C 1
ATOM 853 O O . LEU A 1 110 ? 17.064 -0.819 -12.438 1.00 95.62 110 LEU A O 1
ATOM 857 N N . ARG A 1 111 ? 17.345 -1.539 -10.317 1.00 97.31 111 ARG A N 1
ATOM 858 C CA . ARG A 1 111 ? 16.552 -2.767 -10.508 1.00 97.31 111 ARG A CA 1
ATOM 859 C C . ARG A 1 111 ? 15.087 -2.444 -10.788 1.00 97.31 111 ARG A C 1
ATOM 861 O O . ARG A 1 111 ? 14.519 -3.022 -11.706 1.00 97.31 111 ARG A O 1
ATOM 868 N N . PHE A 1 112 ? 14.509 -1.473 -10.080 1.00 95.31 112 PHE A N 1
ATOM 869 C CA . PHE A 1 112 ? 13.151 -0.981 -10.317 1.00 95.31 112 PHE A CA 1
ATOM 870 C C . PHE A 1 112 ? 12.979 -0.461 -11.751 1.00 95.31 112 PHE A C 1
ATOM 872 O O . PHE A 1 112 ? 12.080 -0.914 -12.455 1.00 95.31 112 PHE A O 1
ATOM 879 N N . LEU A 1 113 ? 13.882 0.416 -12.213 1.00 96.00 113 LEU A N 1
ATOM 880 C CA . LEU A 1 113 ? 13.875 0.927 -13.588 1.00 96.00 113 LEU A CA 1
ATOM 881 C C . LEU A 1 113 ? 13.969 -0.206 -14.625 1.00 96.00 113 LEU A C 1
ATOM 883 O O . LEU A 1 113 ? 13.229 -0.210 -15.608 1.00 96.00 113 LEU A O 1
ATOM 887 N N . ALA A 1 114 ? 14.873 -1.167 -14.411 1.00 98.06 114 ALA A N 1
ATOM 888 C CA . ALA A 1 114 ? 15.039 -2.302 -15.313 1.00 98.06 114 ALA A CA 1
ATOM 889 C C . ALA A 1 114 ? 13.781 -3.186 -15.351 1.00 98.06 114 ALA A C 1
ATOM 891 O O . ALA A 1 114 ? 13.324 -3.546 -16.431 1.00 98.06 114 ALA A O 1
ATOM 892 N N . VAL A 1 115 ? 13.183 -3.486 -14.196 1.00 97.94 115 VAL A N 1
ATOM 893 C CA . VAL A 1 115 ? 11.944 -4.272 -14.094 1.00 97.94 115 VAL A CA 1
ATOM 894 C C . VAL A 1 115 ? 10.765 -3.562 -14.770 1.00 97.94 115 VAL A C 1
ATOM 896 O O . VAL A 1 115 ? 10.018 -4.216 -15.491 1.00 97.94 115 VAL A O 1
ATOM 899 N N . ASP A 1 116 ? 10.621 -2.239 -14.628 1.00 96.31 116 ASP A N 1
ATOM 900 C CA . ASP A 1 116 ? 9.578 -1.461 -15.326 1.00 96.31 116 ASP A CA 1
ATOM 901 C C . ASP A 1 116 ? 9.746 -1.521 -16.853 1.00 96.31 116 ASP A C 1
ATOM 903 O O . ASP A 1 116 ? 8.790 -1.771 -17.591 1.00 96.31 116 ASP A O 1
ATOM 907 N N . ALA A 1 117 ? 10.985 -1.380 -17.337 1.00 97.19 117 ALA A N 1
ATOM 908 C CA . ALA A 1 117 ? 11.302 -1.531 -18.755 1.00 97.19 117 ALA A CA 1
ATOM 909 C C . ALA A 1 117 ? 10.976 -2.939 -19.281 1.00 97.19 117 ALA A C 1
ATOM 911 O O . ALA A 1 117 ? 10.317 -3.062 -20.315 1.00 97.19 117 ALA A O 1
ATOM 912 N N . LEU A 1 118 ? 11.366 -3.990 -18.551 1.00 98.06 118 LEU A N 1
ATOM 913 C CA . LEU A 1 118 ? 11.060 -5.384 -18.897 1.00 98.06 118 LEU A CA 1
ATOM 914 C C . LEU A 1 118 ? 9.552 -5.665 -18.882 1.00 98.06 118 LEU A C 1
ATOM 916 O O . LEU A 1 118 ? 9.051 -6.391 -19.736 1.00 98.06 118 LEU A O 1
ATOM 920 N N . GLY A 1 119 ? 8.801 -5.027 -17.982 1.00 94.88 119 GLY A N 1
ATOM 921 C CA . GLY A 1 119 ? 7.340 -5.098 -17.945 1.00 94.88 119 GLY A CA 1
ATOM 922 C C . GLY A 1 119 ? 6.669 -4.743 -19.267 1.00 94.88 119 GLY A C 1
ATOM 923 O O . GLY A 1 119 ? 5.668 -5.357 -19.634 1.00 94.88 119 GLY A O 1
ATOM 924 N N . LYS A 1 120 ? 7.252 -3.779 -19.989 1.00 93.38 120 LYS A N 1
ATOM 925 C CA . LYS A 1 120 ? 6.749 -3.234 -21.260 1.00 93.38 120 LYS A CA 1
ATOM 926 C C . LYS A 1 120 ? 7.476 -3.797 -22.487 1.00 93.38 120 LYS A C 1
ATOM 928 O O . LYS A 1 120 ? 7.197 -3.354 -23.602 1.00 93.38 120 LYS A O 1
ATOM 933 N N . ASN A 1 121 ? 8.409 -4.727 -22.292 1.00 95.38 121 ASN A N 1
ATOM 934 C CA . ASN A 1 121 ? 9.106 -5.433 -23.361 1.00 95.38 121 ASN A CA 1
ATOM 935 C C . ASN A 1 121 ? 8.359 -6.746 -23.678 1.00 95.38 121 ASN A C 1
ATOM 937 O O . ASN A 1 121 ? 8.065 -7.506 -22.754 1.00 95.38 121 ASN A O 1
ATOM 941 N N . PRO A 1 122 ? 8.020 -7.041 -24.944 1.00 92.75 122 PRO A N 1
ATOM 942 C CA . PRO A 1 122 ? 7.202 -8.205 -25.287 1.00 92.75 122 PRO A CA 1
ATOM 943 C C . PRO A 1 122 ? 7.933 -9.551 -25.152 1.00 92.75 122 PRO A C 1
ATOM 945 O O . PRO A 1 122 ? 7.267 -10.583 -25.142 1.00 92.75 122 PRO A O 1
ATOM 948 N N . ALA A 1 123 ? 9.262 -9.567 -25.014 1.00 94.94 123 ALA A N 1
ATOM 949 C CA . ALA A 1 123 ? 10.053 -10.793 -25.006 1.00 94.94 123 ALA A CA 1
ATOM 950 C C . ALA A 1 123 ? 9.661 -11.749 -23.853 1.00 94.94 123 ALA A C 1
ATOM 952 O O . ALA A 1 123 ? 9.458 -11.298 -22.716 1.00 94.94 123 ALA A O 1
ATOM 953 N N . PRO A 1 124 ? 9.590 -13.072 -24.098 1.00 95.06 124 PRO A N 1
ATOM 954 C CA . PRO A 1 124 ? 9.336 -14.067 -23.053 1.00 95.06 124 PRO A CA 1
ATOM 955 C C . PRO A 1 124 ? 10.358 -14.035 -21.906 1.00 95.06 124 PRO A C 1
ATOM 957 O O . PRO A 1 124 ? 10.006 -14.250 -20.746 1.00 95.06 124 PRO A O 1
ATOM 960 N N . GLU A 1 125 ? 11.623 -13.733 -22.199 1.00 96.75 125 GLU A N 1
ATOM 961 C CA . GLU A 1 125 ? 12.709 -13.604 -21.222 1.00 96.75 125 GLU A CA 1
ATOM 962 C C . GLU A 1 125 ? 12.457 -12.448 -20.250 1.00 96.75 125 GLU A C 1
ATOM 964 O O . GLU A 1 125 ? 12.769 -12.552 -19.058 1.00 96.75 125 GLU A O 1
ATOM 969 N N . ALA A 1 126 ? 11.843 -11.365 -20.736 1.00 96.81 126 ALA A N 1
ATOM 970 C CA . ALA A 1 126 ? 11.444 -10.247 -19.898 1.00 96.81 126 ALA A CA 1
ATOM 971 C C . ALA A 1 126 ? 10.373 -10.693 -18.894 1.00 96.81 126 ALA A C 1
ATOM 973 O O . ALA A 1 126 ? 10.527 -10.457 -17.698 1.00 96.81 126 ALA A O 1
ATOM 974 N N . GLU A 1 127 ? 9.347 -11.424 -19.346 1.00 96.06 127 GLU A N 1
ATOM 975 C CA . GLU A 1 127 ? 8.287 -11.950 -18.477 1.00 96.06 127 GLU A CA 1
ATOM 976 C C . GLU A 1 127 ? 8.814 -12.939 -17.428 1.00 96.06 127 GLU A C 1
ATOM 978 O O . GLU A 1 127 ? 8.501 -12.809 -16.242 1.00 96.06 127 GLU A O 1
ATOM 983 N N . ARG A 1 128 ? 9.683 -13.876 -17.832 1.00 96.56 128 ARG A N 1
ATOM 984 C CA . ARG A 1 128 ? 10.360 -14.796 -16.900 1.00 96.56 128 ARG A CA 1
ATOM 985 C C . ARG A 1 128 ? 11.145 -14.032 -15.834 1.00 96.56 128 ARG A C 1
ATOM 987 O O . ARG A 1 128 ? 11.091 -14.382 -14.656 1.00 96.56 128 ARG A O 1
ATOM 994 N N . THR A 1 129 ? 11.826 -12.957 -16.228 1.00 98.25 129 THR A N 1
ATOM 995 C CA . THR A 1 129 ? 12.576 -12.107 -15.295 1.00 98.25 129 THR A CA 1
ATOM 996 C C . THR A 1 129 ? 11.653 -11.383 -14.306 1.00 98.25 129 THR A C 1
ATOM 998 O O . THR A 1 129 ? 12.027 -11.231 -13.144 1.00 98.25 129 THR A O 1
ATOM 1001 N N . LEU A 1 130 ? 10.435 -10.988 -14.704 1.00 98.06 130 LEU A N 1
ATOM 1002 C CA . LEU A 1 130 ? 9.443 -10.444 -13.764 1.00 98.06 130 LEU A CA 1
ATOM 1003 C C . LEU A 1 130 ? 9.063 -11.487 -12.706 1.00 98.06 130 LEU A C 1
ATOM 1005 O O . LEU A 1 130 ? 9.122 -11.186 -11.516 1.00 98.06 130 LEU A O 1
ATOM 1009 N N . ALA A 1 131 ? 8.731 -12.717 -13.110 1.00 96.94 131 ALA A N 1
ATOM 1010 C CA . ALA A 1 131 ? 8.384 -13.790 -12.172 1.00 96.94 131 ALA A CA 1
ATOM 1011 C C . ALA A 1 131 ? 9.534 -14.097 -11.193 1.00 96.94 131 ALA A C 1
ATOM 1013 O O . ALA A 1 131 ? 9.319 -14.246 -9.988 1.00 96.94 131 ALA A O 1
ATOM 1014 N N . GLU A 1 132 ? 10.778 -14.105 -11.681 1.00 97.62 132 GLU A N 1
ATOM 1015 C CA . GLU A 1 132 ? 11.963 -14.220 -10.828 1.00 97.62 132 GLU A CA 1
ATOM 1016 C C . GLU A 1 132 ? 12.101 -13.054 -9.844 1.00 97.62 132 GLU A C 1
ATOM 1018 O O . GLU A 1 132 ? 12.441 -13.287 -8.683 1.00 97.62 132 GLU A O 1
ATOM 1023 N N . ALA A 1 133 ? 11.833 -11.818 -10.278 1.00 97.94 133 ALA A N 1
ATOM 1024 C CA . ALA A 1 133 ? 11.911 -10.636 -9.425 1.00 97.94 133 ALA A CA 1
ATOM 1025 C C . ALA A 1 133 ? 10.876 -10.680 -8.291 1.00 97.94 133 ALA A C 1
ATOM 1027 O O . ALA A 1 133 ? 11.219 -10.345 -7.159 1.00 97.94 133 ALA A O 1
ATOM 1028 N N . VAL A 1 134 ? 9.652 -11.169 -8.543 1.00 97.50 134 VAL A N 1
ATOM 1029 C CA . VAL A 1 134 ? 8.648 -11.397 -7.481 1.00 97.50 134 VAL A CA 1
ATOM 1030 C C . VAL A 1 134 ? 9.208 -12.311 -6.387 1.00 97.50 134 VAL A C 1
ATOM 1032 O O . VAL A 1 134 ? 9.031 -12.044 -5.194 1.00 97.50 134 VAL A O 1
ATOM 1035 N N . LYS A 1 135 ? 9.914 -13.372 -6.791 1.00 95.75 135 LYS A N 1
ATOM 1036 C CA . LYS A 1 135 ? 10.440 -14.388 -5.878 1.00 95.75 135 LYS A CA 1
ATOM 1037 C C . LYS A 1 135 ? 11.720 -13.981 -5.155 1.00 95.75 135 LYS A C 1
ATOM 1039 O O . LYS A 1 135 ? 11.852 -14.243 -3.965 1.00 95.75 135 LYS A O 1
ATOM 1044 N N . LYS A 1 136 ? 12.675 -13.394 -5.875 1.00 95.56 136 LYS A N 1
ATOM 1045 C CA . LYS A 1 136 ? 14.077 -13.300 -5.439 1.00 95.56 136 LYS A CA 1
ATOM 1046 C C . LYS A 1 136 ? 14.549 -11.884 -5.141 1.00 95.56 136 LYS A C 1
ATOM 1048 O O . LYS A 1 136 ? 15.609 -11.744 -4.530 1.00 95.56 136 LYS A O 1
ATOM 1053 N N . ASP A 1 137 ? 13.842 -10.844 -5.592 1.00 97.19 137 ASP A N 1
ATOM 1054 C CA . ASP A 1 137 ? 14.308 -9.485 -5.324 1.00 97.19 137 ASP A CA 1
ATOM 1055 C C . ASP A 1 137 ? 14.223 -9.186 -3.823 1.00 97.19 137 ASP A C 1
ATOM 1057 O O . ASP A 1 137 ? 13.264 -9.541 -3.144 1.00 97.19 137 ASP A O 1
ATOM 1061 N N . ARG A 1 138 ? 15.258 -8.539 -3.297 1.00 93.19 138 ARG A N 1
ATOM 1062 C CA . ARG A 1 138 ? 15.368 -8.168 -1.881 1.00 93.19 138 ARG A CA 1
ATOM 1063 C C . ARG A 1 138 ? 14.590 -6.905 -1.517 1.00 93.19 138 ARG A C 1
ATOM 1065 O O . ARG A 1 138 ? 14.346 -6.677 -0.340 1.00 93.19 138 ARG A O 1
ATOM 1072 N N . ASP A 1 139 ? 14.231 -6.083 -2.501 1.00 91.06 139 ASP A N 1
ATOM 1073 C CA . ASP A 1 139 ? 13.498 -4.841 -2.293 1.00 91.06 139 ASP A CA 1
ATOM 1074 C C . ASP A 1 139 ? 12.016 -5.072 -2.611 1.00 91.06 139 ASP A C 1
ATOM 1076 O O . ASP A 1 139 ? 11.626 -5.263 -3.767 1.00 91.06 139 ASP A O 1
ATOM 1080 N N . ALA A 1 140 ? 11.155 -5.000 -1.594 1.00 89.50 140 ALA A N 1
ATOM 1081 C CA . ALA A 1 140 ? 9.715 -5.179 -1.774 1.00 89.50 140 ALA A CA 1
ATOM 1082 C C . ALA A 1 140 ? 9.077 -4.286 -2.854 1.00 89.50 140 ALA A C 1
ATOM 1084 O O . ALA A 1 140 ? 8.218 -4.794 -3.578 1.00 89.50 140 ALA A O 1
ATOM 1085 N N . PRO A 1 141 ? 9.476 -3.010 -3.051 1.00 89.06 141 PRO A N 1
ATOM 1086 C CA . PRO A 1 141 ? 8.961 -2.215 -4.163 1.00 89.06 141 PRO A CA 1
ATOM 1087 C C . PRO A 1 141 ? 9.194 -2.852 -5.540 1.00 89.06 141 PRO A C 1
ATOM 1089 O O . PRO A 1 141 ? 8.310 -2.778 -6.391 1.00 89.06 141 PRO A O 1
ATOM 1092 N N . VAL A 1 142 ? 10.336 -3.519 -5.747 1.00 94.31 142 VAL A N 1
ATOM 1093 C CA . VAL A 1 142 ? 10.657 -4.212 -7.005 1.00 94.31 142 VAL A CA 1
ATOM 1094 C C . VAL A 1 142 ? 9.794 -5.465 -7.164 1.00 94.31 142 VAL A C 1
ATOM 1096 O O . VAL A 1 142 ? 9.215 -5.674 -8.229 1.00 94.31 142 VAL A O 1
ATOM 1099 N N . ARG A 1 143 ? 9.620 -6.253 -6.092 1.00 96.00 143 ARG A N 1
ATOM 1100 C CA . ARG A 1 143 ? 8.735 -7.435 -6.093 1.00 96.00 143 ARG A CA 1
ATOM 1101 C C . ARG A 1 143 ? 7.289 -7.054 -6.432 1.00 96.00 143 ARG A C 1
ATOM 1103 O O . ARG A 1 143 ? 6.667 -7.672 -7.290 1.00 96.00 143 ARG A O 1
ATOM 1110 N N . VAL A 1 144 ? 6.766 -6.007 -5.787 1.00 92.50 144 VAL A N 1
ATOM 1111 C CA . VAL A 1 144 ? 5.401 -5.499 -6.012 1.00 92.50 144 VAL A CA 1
ATOM 1112 C C . VAL A 1 144 ? 5.236 -4.968 -7.434 1.00 92.50 144 VAL A C 1
ATOM 1114 O O . VAL A 1 144 ? 4.219 -5.244 -8.071 1.00 92.50 144 VAL A O 1
ATOM 1117 N N . LEU A 1 145 ? 6.224 -4.227 -7.948 1.00 93.06 145 LEU A N 1
ATOM 1118 C CA . LEU A 1 145 ? 6.215 -3.765 -9.333 1.00 93.06 145 LEU A CA 1
ATOM 1119 C C . LEU A 1 145 ? 6.122 -4.952 -10.302 1.00 93.06 145 LEU A C 1
ATOM 1121 O O . LEU A 1 145 ? 5.265 -4.945 -11.181 1.00 93.06 145 LEU A O 1
ATOM 1125 N N . ALA A 1 146 ? 6.944 -5.984 -10.108 1.00 96.31 146 ALA A N 1
ATOM 1126 C CA . ALA A 1 146 ? 6.944 -7.165 -10.962 1.00 96.31 146 ALA A CA 1
ATOM 1127 C C . ALA A 1 146 ? 5.580 -7.881 -10.985 1.00 96.31 146 ALA A C 1
ATOM 1129 O O . ALA A 1 146 ? 5.086 -8.197 -12.067 1.00 96.31 146 ALA A O 1
ATOM 1130 N N . VAL A 1 147 ? 4.914 -8.047 -9.832 1.00 95.44 147 VAL A N 1
ATOM 1131 C CA . VAL A 1 147 ? 3.547 -8.610 -9.771 1.00 95.44 147 VAL A CA 1
ATOM 1132 C C . VAL A 1 147 ? 2.553 -7.763 -10.566 1.00 95.44 147 VAL A C 1
ATOM 1134 O O . VAL A 1 147 ? 1.762 -8.297 -11.344 1.00 95.44 147 VAL A O 1
ATOM 1137 N N . ARG A 1 148 ? 2.591 -6.435 -10.404 1.00 91.31 148 ARG A N 1
ATOM 1138 C CA . ARG A 1 148 ? 1.679 -5.527 -11.120 1.00 91.31 148 ARG A CA 1
ATOM 1139 C C . ARG A 1 148 ? 1.888 -5.578 -12.625 1.00 91.31 148 ARG A C 1
ATOM 1141 O O . ARG A 1 148 ? 0.911 -5.543 -13.364 1.00 91.31 148 ARG A O 1
ATOM 1148 N N . LEU A 1 149 ? 3.139 -5.665 -13.066 1.00 92.56 149 LEU A N 1
ATOM 1149 C CA . LEU A 1 149 ? 3.476 -5.773 -14.481 1.00 92.56 149 LEU A CA 1
ATOM 1150 C C . LEU A 1 149 ? 3.012 -7.116 -15.054 1.00 92.56 149 LEU A C 1
ATOM 1152 O O . LEU A 1 149 ? 2.379 -7.118 -16.104 1.00 92.56 149 LEU A O 1
ATOM 1156 N N . LEU A 1 150 ? 3.203 -8.231 -14.339 1.00 93.44 150 LEU A N 1
ATOM 1157 C CA . LEU A 1 150 ? 2.633 -9.532 -14.724 1.00 93.44 150 LEU A CA 1
ATOM 1158 C C . LEU A 1 150 ? 1.104 -9.461 -14.867 1.00 93.44 150 LEU A C 1
ATOM 1160 O O . LEU A 1 150 ? 0.560 -9.871 -15.889 1.00 93.44 150 LEU A O 1
ATOM 1164 N N . GLY A 1 151 ? 0.416 -8.841 -13.903 1.00 89.12 151 GLY A N 1
ATOM 1165 C CA . GLY A 1 151 ? -1.034 -8.616 -13.956 1.00 89.12 151 GLY A CA 1
ATOM 1166 C C . GLY A 1 151 ? -1.509 -7.711 -15.103 1.00 89.12 151 GLY A C 1
ATOM 1167 O O . GLY A 1 151 ? -2.687 -7.736 -15.448 1.00 89.12 151 GLY A O 1
ATOM 1168 N N . GLN A 1 152 ? -0.618 -6.911 -15.699 1.00 84.94 152 GLN A N 1
ATOM 1169 C CA . GLN A 1 152 ? -0.925 -6.022 -16.827 1.00 84.94 152 GLN A CA 1
ATOM 1170 C C . GLN A 1 152 ? -0.616 -6.640 -18.193 1.00 84.94 152 GLN A C 1
ATOM 1172 O O . GLN A 1 152 ? -1.224 -6.230 -19.182 1.00 84.94 152 GLN A O 1
ATOM 1177 N N . ARG A 1 153 ? 0.305 -7.612 -18.270 1.00 83.69 153 ARG A N 1
ATOM 1178 C CA . ARG A 1 153 ? 0.680 -8.267 -19.537 1.00 83.69 153 ARG A CA 1
ATOM 1179 C C . ARG A 1 153 ? -0.473 -9.046 -20.158 1.00 83.69 153 ARG A C 1
ATOM 1181 O O . ARG A 1 153 ? -0.541 -9.130 -21.379 1.00 83.69 153 ARG A O 1
ATOM 1188 N N . ALA A 1 154 ? -1.392 -9.546 -19.329 1.00 81.75 154 ALA A N 1
ATOM 1189 C CA . ALA A 1 154 ? -2.560 -10.296 -19.776 1.00 81.75 154 ALA A CA 1
ATOM 1190 C C . ALA A 1 154 ? -2.186 -11.485 -20.678 1.00 81.75 154 ALA A C 1
ATOM 1192 O O . ALA A 1 154 ? -2.721 -11.646 -21.773 1.00 81.75 154 ALA A O 1
ATOM 1193 N N . THR A 1 155 ? -1.249 -12.304 -20.197 1.00 89.19 155 THR A N 1
ATOM 1194 C CA . THR A 1 155 ? -0.810 -13.557 -20.823 1.00 89.19 155 THR A CA 1
ATOM 1195 C C . THR A 1 155 ? -1.212 -14.749 -19.954 1.00 89.19 155 THR A C 1
ATOM 1197 O O . THR A 1 155 ? -1.283 -14.646 -18.727 1.00 89.19 155 THR A O 1
ATOM 1200 N N . THR A 1 156 ? -1.445 -15.906 -20.576 1.00 92.69 156 THR A N 1
ATOM 1201 C CA . THR A 1 156 ? -1.685 -17.172 -19.858 1.00 92.69 156 THR A CA 1
ATOM 1202 C C . THR A 1 156 ? -0.478 -17.570 -19.002 1.00 92.69 156 THR A C 1
ATOM 1204 O O . THR A 1 156 ? -0.637 -18.034 -17.875 1.00 92.69 156 THR A O 1
ATOM 1207 N N . THR A 1 157 ? 0.731 -17.294 -19.493 1.00 92.69 157 THR A N 1
ATOM 1208 C CA . THR A 1 157 ? 2.004 -17.537 -18.803 1.00 92.69 157 THR A CA 1
ATOM 1209 C C . THR A 1 157 ? 2.168 -16.691 -17.538 1.00 92.69 157 THR A C 1
ATOM 1211 O O . THR A 1 157 ? 2.759 -17.163 -16.567 1.00 92.69 157 THR A O 1
ATOM 1214 N N . ALA A 1 158 ? 1.590 -15.484 -17.482 1.00 93.94 158 ALA A N 1
ATOM 1215 C CA . ALA A 1 158 ? 1.570 -14.689 -16.257 1.00 93.94 158 ALA A CA 1
ATOM 1216 C C . ALA A 1 158 ? 0.695 -15.340 -15.175 1.00 93.94 158 ALA A C 1
ATOM 1218 O O . ALA A 1 158 ? 1.081 -15.349 -14.006 1.00 93.94 158 ALA A O 1
ATOM 1219 N N . VAL A 1 159 ? -0.452 -15.921 -15.547 1.00 95.31 159 VAL A N 1
ATOM 1220 C CA . VAL A 1 159 ? -1.305 -16.670 -14.609 1.00 95.31 159 VAL A CA 1
ATOM 1221 C C . VAL A 1 159 ? -0.583 -17.929 -14.120 1.00 95.31 159 VAL A C 1
ATOM 1223 O O . VAL A 1 159 ? -0.493 -18.140 -12.910 1.00 95.31 159 VAL A O 1
ATOM 1226 N N . ASP A 1 160 ? 0.021 -18.694 -15.039 1.00 95.38 160 ASP A N 1
ATOM 1227 C CA . ASP A 1 160 ? 0.836 -19.876 -14.713 1.00 95.38 160 ASP A CA 1
ATOM 1228 C C . ASP A 1 160 ? 1.962 -19.546 -13.721 1.00 95.38 160 ASP A C 1
ATOM 1230 O O . ASP A 1 160 ? 2.262 -20.340 -12.833 1.00 95.38 160 ASP A O 1
ATOM 1234 N N . ALA A 1 161 ? 2.589 -18.373 -13.853 1.00 96.00 161 ALA A N 1
ATOM 1235 C CA . ALA A 1 161 ? 3.669 -17.941 -12.972 1.00 96.00 161 ALA A CA 1
ATOM 1236 C C . ALA A 1 161 ? 3.173 -17.468 -11.595 1.00 96.00 161 ALA A C 1
ATOM 1238 O O . ALA A 1 161 ? 3.839 -17.703 -10.586 1.00 96.00 161 ALA A O 1
ATOM 1239 N N . LEU A 1 162 ? 2.025 -16.787 -11.530 1.00 97.38 162 LEU A N 1
ATOM 1240 C CA . LEU A 1 162 ? 1.518 -16.178 -10.297 1.00 97.38 162 LEU A CA 1
ATOM 1241 C C . LEU A 1 162 ? 0.920 -17.198 -9.316 1.00 97.38 162 LEU A C 1
ATOM 1243 O O . LEU A 1 162 ? 1.055 -17.005 -8.109 1.00 97.38 162 LEU A O 1
ATOM 1247 N N . ILE A 1 163 ? 0.297 -18.282 -9.794 1.00 97.81 163 ILE A N 1
ATOM 1248 C CA . ILE A 1 163 ? -0.345 -19.284 -8.919 1.00 97.81 163 ILE A CA 1
ATOM 1249 C C . ILE A 1 163 ? 0.671 -20.002 -8.005 1.00 97.81 163 ILE A C 1
ATOM 1251 O O . ILE A 1 163 ? 0.452 -20.029 -6.792 1.00 97.81 163 ILE A O 1
ATOM 1255 N N . PRO A 1 164 ? 1.811 -20.527 -8.501 1.00 97.44 164 PRO A N 1
ATOM 1256 C CA . PRO A 1 164 ? 2.828 -21.128 -7.637 1.00 97.44 164 PRO A CA 1
ATOM 1257 C C . PRO A 1 164 ? 3.457 -20.125 -6.664 1.00 97.44 164 PRO A C 1
ATOM 1259 O O . PRO A 1 164 ? 3.758 -20.482 -5.529 1.00 97.44 164 PRO A O 1
ATOM 1262 N N . LEU A 1 165 ? 3.627 -18.864 -7.081 1.00 97.38 165 LEU A N 1
ATOM 1263 C CA . LEU A 1 165 ? 4.122 -17.801 -6.200 1.00 97.38 165 LEU A CA 1
ATOM 1264 C C . LEU A 1 165 ? 3.128 -17.504 -5.072 1.00 97.38 165 LEU A C 1
ATOM 1266 O O . LEU A 1 165 ? 3.544 -17.257 -3.945 1.00 97.38 165 LEU A O 1
ATOM 1270 N N . LEU A 1 166 ? 1.822 -17.554 -5.352 1.00 97.38 166 LEU A N 1
ATOM 1271 C CA . LEU A 1 166 ? 0.800 -17.439 -4.316 1.00 97.38 166 LEU A CA 1
ATOM 1272 C C . LEU A 1 166 ? 0.925 -18.576 -3.297 1.00 97.38 166 LEU A C 1
ATOM 1274 O O . LEU A 1 166 ? 0.973 -18.290 -2.106 1.00 97.38 166 LEU A O 1
ATOM 1278 N N . ALA A 1 167 ? 1.049 -19.825 -3.758 1.00 96.56 167 ALA A N 1
ATOM 1279 C CA . ALA A 1 167 ? 1.213 -20.996 -2.890 1.00 96.56 167 ALA A CA 1
ATOM 1280 C C . ALA A 1 167 ? 2.484 -20.922 -2.023 1.00 96.56 167 ALA A C 1
ATOM 1282 O O . ALA A 1 167 ? 2.490 -21.364 -0.880 1.00 96.56 167 ALA A O 1
ATOM 1283 N N . GLU A 1 168 ? 3.570 -20.360 -2.560 1.00 95.94 168 GLU A N 1
ATOM 1284 C CA . GLU A 1 168 ? 4.836 -20.197 -1.835 1.00 95.94 168 GLU A CA 1
ATOM 1285 C C . GLU A 1 168 ? 4.749 -19.147 -0.719 1.00 95.94 168 GLU A C 1
ATOM 1287 O O . GLU A 1 168 ? 5.421 -19.276 0.304 1.00 95.94 168 GLU A O 1
ATOM 1292 N N . PHE A 1 169 ? 3.951 -18.096 -0.916 1.00 95.06 169 PHE A N 1
ATOM 1293 C CA . PHE A 1 169 ? 3.873 -16.968 0.014 1.00 95.06 169 PHE A CA 1
ATOM 1294 C C . PHE A 1 169 ? 2.652 -16.994 0.932 1.00 95.06 169 PHE A C 1
ATOM 1296 O O . PHE A 1 169 ? 2.657 -16.308 1.959 1.00 95.06 169 PHE A O 1
ATOM 1303 N N . GLU A 1 170 ? 1.598 -17.734 0.586 1.00 91.12 170 GLU A N 1
ATOM 1304 C CA . GLU A 1 170 ? 0.417 -17.836 1.435 1.00 91.12 170 GLU A CA 1
ATOM 1305 C C . GLU A 1 170 ? 0.763 -18.481 2.784 1.00 91.12 170 GLU A C 1
ATOM 1307 O O . GLU A 1 170 ? 1.548 -19.419 2.885 1.00 91.12 170 GLU A O 1
ATOM 1312 N N . GLY A 1 171 ? 0.208 -17.926 3.861 1.00 84.50 171 GLY A N 1
ATOM 1313 C CA . GLY A 1 171 ? 0.484 -18.386 5.222 1.00 84.50 171 GLY A CA 1
ATOM 1314 C C . GLY A 1 171 ? 1.713 -17.763 5.896 1.00 84.50 171 GLY A C 1
ATOM 1315 O O . GLY A 1 171 ? 1.812 -17.883 7.116 1.00 84.50 171 GLY A O 1
ATOM 1316 N N . ASP A 1 172 ? 2.592 -17.044 5.181 1.00 87.12 172 ASP A N 1
ATOM 1317 C CA . ASP A 1 172 ? 3.627 -16.202 5.805 1.00 87.12 172 ASP A CA 1
ATOM 1318 C C . ASP A 1 172 ? 3.094 -14.773 6.036 1.00 87.12 172 ASP A C 1
ATOM 1320 O O . ASP A 1 172 ? 2.960 -14.005 5.077 1.00 87.12 172 ASP A O 1
ATOM 1324 N N . PRO A 1 173 ? 2.863 -14.344 7.296 1.00 81.44 173 PRO A N 1
ATOM 1325 C CA . PRO A 1 173 ? 2.369 -13.000 7.594 1.00 81.44 173 PRO A CA 1
ATOM 1326 C C . PRO A 1 173 ? 3.276 -11.874 7.083 1.00 81.44 173 PRO A C 1
ATOM 1328 O O . PRO A 1 173 ? 2.814 -10.748 6.900 1.00 81.44 173 PRO A O 1
ATOM 1331 N N . LYS A 1 174 ? 4.569 -12.142 6.850 1.00 84.56 174 LYS A N 1
ATOM 1332 C CA . LYS A 1 174 ? 5.490 -11.156 6.265 1.00 84.56 174 LYS A CA 1
ATOM 1333 C C . LYS A 1 174 ? 5.212 -10.913 4.785 1.00 84.56 174 LYS A C 1
ATOM 1335 O O . LYS A 1 174 ? 5.514 -9.837 4.285 1.00 84.56 174 LYS A O 1
ATOM 1340 N N . GLN A 1 175 ? 4.626 -11.887 4.093 1.00 90.06 175 GLN A N 1
ATOM 1341 C CA . GLN A 1 175 ? 4.300 -11.791 2.673 1.00 90.06 175 GLN A CA 1
ATOM 1342 C C . GLN A 1 175 ? 2.861 -11.335 2.425 1.00 90.06 175 GLN A C 1
ATOM 1344 O O . GLN A 1 175 ? 2.483 -11.176 1.269 1.00 90.06 175 GLN A O 1
ATOM 1349 N N . ASP A 1 176 ? 2.064 -11.058 3.463 1.00 87.44 176 ASP A N 1
ATOM 1350 C CA . ASP A 1 176 ? 0.641 -10.701 3.353 1.00 87.44 176 ASP A CA 1
ATOM 1351 C C . ASP A 1 176 ? 0.361 -9.608 2.311 1.00 87.44 176 ASP A C 1
ATOM 1353 O O . ASP A 1 176 ? -0.619 -9.677 1.564 1.00 87.44 176 ASP A O 1
ATOM 1357 N N . ARG A 1 177 ? 1.217 -8.580 2.231 1.00 87.94 177 ARG A N 1
ATOM 1358 C CA . ARG A 1 177 ? 1.076 -7.535 1.209 1.00 87.94 177 ARG A CA 1
ATOM 1359 C C . ARG A 1 177 ? 1.328 -8.079 -0.192 1.00 87.94 177 ARG A C 1
ATOM 1361 O O . ARG A 1 177 ? 0.570 -7.739 -1.096 1.00 87.94 177 ARG A O 1
ATOM 1368 N N . LEU A 1 178 ? 2.362 -8.893 -0.381 1.00 92.25 178 LEU A N 1
ATOM 1369 C CA . LEU A 1 178 ? 2.671 -9.474 -1.683 1.00 92.25 178 LEU A CA 1
ATOM 1370 C C . LEU A 1 178 ? 1.604 -10.484 -2.116 1.00 92.25 178 LEU A C 1
ATOM 1372 O O . LEU A 1 178 ? 1.165 -10.434 -3.257 1.00 92.25 178 LEU A O 1
ATOM 1376 N N . VAL A 1 179 ? 1.113 -11.316 -1.196 1.00 93.06 179 VAL A N 1
ATOM 1377 C CA . VAL A 1 179 ? -0.025 -12.224 -1.403 1.00 93.06 179 VAL A CA 1
ATOM 1378 C C . VAL A 1 179 ? -1.253 -11.455 -1.900 1.00 93.06 179 VAL A C 1
ATOM 1380 O O . VAL A 1 179 ? -1.893 -11.872 -2.863 1.00 93.06 179 VAL A O 1
ATOM 1383 N N . ARG A 1 180 ? -1.559 -10.286 -1.317 1.00 90.25 180 ARG A N 1
ATOM 1384 C CA . ARG A 1 180 ? -2.645 -9.416 -1.811 1.00 90.25 180 ARG A CA 1
ATOM 1385 C C . ARG A 1 180 ? -2.378 -8.850 -3.200 1.00 90.25 180 ARG A C 1
ATOM 1387 O O . ARG A 1 180 ? -3.315 -8.722 -3.981 1.00 90.25 180 ARG A O 1
ATOM 1394 N N . GLU A 1 181 ? -1.136 -8.489 -3.515 1.00 92.00 181 GLU A N 1
ATOM 1395 C CA . GLU A 1 181 ? -0.777 -8.038 -4.865 1.00 92.00 181 GLU A CA 1
ATOM 1396 C C . GLU A 1 181 ? -0.944 -9.174 -5.884 1.00 92.00 181 GLU A C 1
ATOM 1398 O O . GLU A 1 181 ? -1.503 -8.936 -6.951 1.00 92.00 181 GLU A O 1
ATOM 1403 N N . ILE A 1 182 ? -0.532 -10.403 -5.546 1.00 95.38 182 ILE A N 1
ATOM 1404 C CA . ILE A 1 182 ? -0.658 -11.579 -6.420 1.00 95.38 182 ILE A CA 1
ATOM 1405 C C . ILE A 1 182 ? -2.128 -11.928 -6.639 1.00 95.38 182 ILE A C 1
ATOM 1407 O O . ILE A 1 182 ? -2.557 -12.051 -7.783 1.00 95.38 182 ILE A O 1
ATOM 1411 N N . ASN A 1 183 ? -2.921 -12.010 -5.568 1.00 92.88 183 ASN A N 1
ATOM 1412 C CA . ASN A 1 183 ? -4.361 -12.226 -5.680 1.00 92.88 183 ASN A CA 1
ATOM 1413 C C . ASN A 1 183 ? -5.019 -11.134 -6.527 1.00 92.88 183 ASN A C 1
ATOM 1415 O O . ASN A 1 183 ? -5.766 -11.453 -7.442 1.00 92.88 183 ASN A O 1
ATOM 1419 N N . ALA A 1 184 ? -4.706 -9.855 -6.300 1.00 88.56 184 ALA A N 1
ATOM 1420 C CA . ALA A 1 184 ? -5.244 -8.777 -7.127 1.00 88.56 184 ALA A CA 1
ATOM 1421 C C . ALA A 1 184 ? -4.850 -8.930 -8.607 1.00 88.56 184 ALA A C 1
ATOM 1423 O O . ALA A 1 184 ? -5.687 -8.720 -9.478 1.00 88.56 184 ALA A O 1
ATOM 1424 N N . ALA A 1 185 ? -3.609 -9.325 -8.907 1.00 91.50 185 ALA A N 1
ATOM 1425 C CA . ALA A 1 185 ? -3.173 -9.587 -10.275 1.00 91.50 185 ALA A CA 1
ATOM 1426 C C . ALA A 1 185 ? -3.947 -10.756 -10.910 1.00 91.50 185 ALA A C 1
ATOM 1428 O O . ALA A 1 185 ? -4.445 -10.606 -12.022 1.00 91.50 185 ALA A O 1
ATOM 1429 N N . LEU A 1 186 ? -4.128 -11.871 -10.198 1.00 93.25 186 LEU A N 1
ATOM 1430 C CA . LEU A 1 186 ? -4.912 -13.020 -10.665 1.00 93.25 186 LEU A CA 1
ATOM 1431 C C . LEU A 1 186 ? -6.387 -12.661 -10.893 1.00 93.25 186 LEU A C 1
ATOM 1433 O O . LEU A 1 186 ? -6.949 -12.994 -11.935 1.00 93.25 186 LEU A O 1
ATOM 1437 N N . GLN A 1 187 ? -7.003 -11.921 -9.968 1.00 89.31 187 GLN A N 1
ATOM 1438 C CA . GLN A 1 187 ? -8.378 -11.427 -10.110 1.00 89.31 187 GLN A CA 1
ATOM 1439 C C . GLN A 1 187 ? -8.513 -10.504 -11.318 1.00 89.31 187 GLN A C 1
ATOM 1441 O O . GLN A 1 187 ? -9.486 -10.600 -12.060 1.00 89.31 187 GLN A O 1
ATOM 1446 N N . ASN A 1 188 ? -7.528 -9.632 -11.542 1.00 84.75 188 ASN A N 1
ATOM 1447 C CA . ASN A 1 188 ? -7.515 -8.771 -12.714 1.00 84.75 188 ASN A CA 1
ATOM 1448 C C . ASN A 1 188 ? -7.448 -9.617 -13.991 1.00 84.75 188 ASN A C 1
ATOM 1450 O O . ASN A 1 188 ? -8.302 -9.445 -14.845 1.00 84.75 188 ASN A O 1
ATOM 1454 N N . LEU A 1 189 ? -6.492 -10.548 -14.088 1.00 88.38 189 LEU A N 1
ATOM 1455 C CA . LEU A 1 189 ? -6.261 -11.382 -15.275 1.00 88.38 189 LEU A CA 1
ATOM 1456 C C . LEU A 1 189 ? -7.439 -12.308 -15.617 1.00 88.38 189 LEU A C 1
ATOM 1458 O O . LEU A 1 189 ? -7.658 -12.631 -16.781 1.00 88.38 189 LEU A O 1
ATOM 1462 N N . THR A 1 190 ? -8.181 -12.776 -14.615 1.00 88.56 190 THR A N 1
ATOM 1463 C CA . THR A 1 190 ? -9.191 -13.838 -14.791 1.00 88.56 190 THR A CA 1
ATOM 1464 C C . THR A 1 190 ? -10.631 -13.369 -14.605 1.00 88.56 190 THR A C 1
ATOM 1466 O O . THR A 1 190 ? -11.553 -14.091 -14.977 1.00 88.56 190 THR A O 1
ATOM 1469 N N . GLY A 1 191 ? -10.846 -12.206 -13.985 1.00 85.38 191 GLY A N 1
ATOM 1470 C CA . GLY A 1 191 ? -12.164 -11.725 -13.566 1.00 85.38 191 GLY A CA 1
ATOM 1471 C C . GLY A 1 191 ? -12.776 -12.468 -12.370 1.00 85.38 191 GLY A C 1
ATOM 1472 O O . GLY A 1 191 ? -13.858 -12.084 -11.916 1.00 85.38 191 GLY A O 1
ATOM 1473 N N . GLN A 1 192 ? -12.109 -13.500 -11.842 1.00 86.12 192 GLN A N 1
ATOM 1474 C CA . GLN A 1 192 ? -12.617 -14.321 -10.742 1.00 86.12 192 GLN A CA 1
ATOM 1475 C C . GLN A 1 192 ? -12.339 -13.695 -9.376 1.00 86.12 192 GLN A C 1
ATOM 1477 O O . GLN A 1 192 ? -11.395 -12.930 -9.214 1.00 86.12 192 GLN A O 1
ATOM 1482 N N . GLU A 1 193 ? -13.147 -14.043 -8.372 1.00 83.25 193 GLU A N 1
ATOM 1483 C CA . GLU A 1 193 ? -13.020 -13.560 -6.988 1.00 83.25 193 GLU A CA 1
ATOM 1484 C C . GLU A 1 193 ? -12.535 -14.687 -6.054 1.00 83.25 193 GLU A C 1
ATOM 1486 O O . GLU A 1 193 ? -13.210 -15.043 -5.091 1.00 83.25 193 GLU A O 1
ATOM 1491 N N . LEU A 1 194 ? -11.359 -15.252 -6.351 1.00 86.44 194 LEU A N 1
ATOM 1492 C CA . LEU A 1 194 ? -10.687 -16.276 -5.535 1.00 86.44 194 LEU A CA 1
ATOM 1493 C C . LEU A 1 194 ? -9.546 -15.658 -4.703 1.00 86.44 194 LEU A C 1
ATOM 1495 O O . LEU A 1 194 ? -9.112 -14.528 -4.967 1.00 86.44 194 LEU A O 1
ATOM 1499 N N . SER A 1 195 ? -9.079 -16.377 -3.675 1.00 84.75 195 SER A N 1
ATOM 1500 C CA . SER A 1 195 ? -8.082 -15.854 -2.721 1.00 84.75 195 SER A CA 1
ATOM 1501 C C . SER A 1 195 ? -7.011 -16.841 -2.244 1.00 84.75 195 SER A C 1
ATOM 1503 O O . SER A 1 195 ? -6.063 -16.402 -1.593 1.00 84.75 195 SER A O 1
ATOM 1505 N N . VAL A 1 196 ? -7.149 -18.138 -2.528 1.00 89.56 196 VAL A N 1
ATOM 1506 C CA . VAL A 1 196 ? -6.222 -19.193 -2.076 1.00 89.56 196 VAL A CA 1
ATOM 1507 C C . VAL A 1 196 ? -5.610 -19.882 -3.289 1.00 89.56 196 VAL A C 1
ATOM 1509 O O . VAL A 1 196 ? -6.292 -20.068 -4.300 1.00 89.56 196 VAL A O 1
ATOM 1512 N N . ALA A 1 197 ? -4.332 -20.258 -3.209 1.00 93.88 197 ALA A N 1
ATOM 1513 C CA . ALA A 1 197 ? -3.606 -20.820 -4.344 1.00 93.88 197 ALA A CA 1
ATOM 1514 C C . ALA A 1 197 ? -4.249 -22.091 -4.907 1.00 93.88 197 ALA A C 1
ATOM 1516 O O . ALA A 1 197 ? -4.296 -22.263 -6.124 1.00 93.88 197 ALA A O 1
ATOM 1517 N N . GLN A 1 198 ? -4.785 -22.956 -4.042 1.00 92.94 198 GLN A N 1
ATOM 1518 C CA . GLN A 1 198 ? -5.431 -24.192 -4.479 1.00 92.94 198 GLN A CA 1
ATOM 1519 C C . GLN A 1 198 ? -6.691 -23.930 -5.319 1.00 92.94 198 GLN A C 1
ATOM 1521 O O . GLN A 1 198 ? -6.871 -24.567 -6.355 1.00 92.94 198 GLN A O 1
ATOM 1526 N N . ASP A 1 199 ? -7.527 -22.967 -4.925 1.00 92.62 199 ASP A N 1
ATOM 1527 C CA . ASP A 1 199 ? -8.727 -22.599 -5.688 1.00 92.62 199 ASP A CA 1
ATOM 1528 C C . ASP A 1 199 ? -8.349 -21.998 -7.040 1.00 92.62 199 ASP A C 1
ATOM 1530 O O . ASP A 1 199 ? -8.947 -22.325 -8.065 1.00 92.62 199 ASP A O 1
ATOM 1534 N N . TRP A 1 200 ? -7.316 -21.150 -7.052 1.00 96.31 200 TRP A N 1
ATOM 1535 C CA . TRP A 1 200 ? -6.775 -20.590 -8.283 1.00 96.31 200 TRP A CA 1
ATOM 1536 C C . TRP A 1 200 ? -6.258 -21.665 -9.228 1.00 96.31 200 TRP A C 1
ATOM 1538 O O . TRP A 1 200 ? -6.571 -21.617 -10.415 1.00 96.31 200 TRP A O 1
ATOM 1548 N N . LYS A 1 201 ? -5.504 -22.636 -8.705 1.00 96.94 201 LYS A N 1
ATOM 1549 C CA . LYS A 1 201 ? -5.008 -23.776 -9.475 1.00 96.94 201 LYS A CA 1
ATOM 1550 C C . LYS A 1 201 ? -6.164 -24.568 -10.079 1.00 96.94 201 LYS A C 1
ATOM 1552 O O . LYS A 1 201 ? -6.208 -24.741 -11.290 1.00 96.94 201 LYS A O 1
ATOM 1557 N N . ASN A 1 202 ? -7.137 -24.956 -9.256 1.00 95.25 202 ASN A N 1
ATOM 1558 C CA . ASN A 1 202 ? -8.308 -25.708 -9.703 1.00 95.25 202 ASN A CA 1
ATOM 1559 C C . ASN A 1 202 ? -9.093 -24.951 -10.785 1.00 95.25 202 ASN A C 1
ATOM 1561 O O . ASN A 1 202 ? -9.504 -25.539 -11.783 1.00 95.25 202 ASN A O 1
ATOM 1565 N N . TYR A 1 203 ? -9.311 -23.646 -10.609 1.00 95.56 203 TYR A N 1
ATOM 1566 C CA . TYR A 1 203 ? -9.959 -22.825 -11.628 1.00 95.56 203 TYR A CA 1
ATOM 1567 C C . TYR A 1 203 ? -9.135 -22.794 -12.917 1.00 95.56 203 TYR A C 1
ATOM 1569 O O . TYR A 1 203 ? -9.680 -23.006 -13.999 1.00 95.56 203 TYR A O 1
ATOM 1577 N N . TRP A 1 204 ? -7.833 -22.535 -12.812 1.00 96.88 204 TRP A N 1
ATOM 1578 C CA . TRP A 1 204 ? -6.976 -22.344 -13.971 1.00 96.88 204 TRP A CA 1
ATOM 1579 C C . TRP A 1 204 ? -6.820 -23.619 -14.798 1.00 96.88 204 TRP A C 1
ATOM 1581 O O . TRP A 1 204 ? -7.030 -23.566 -16.008 1.00 96.88 204 TRP A O 1
ATOM 1591 N N . ASP A 1 205 ? -6.593 -24.763 -14.151 1.00 96.25 205 ASP A N 1
ATOM 1592 C CA . ASP A 1 205 ? -6.480 -26.072 -14.806 1.00 96.25 205 ASP A CA 1
ATOM 1593 C C . ASP A 1 205 ? -7.736 -26.411 -15.638 1.00 96.25 205 ASP A C 1
ATOM 1595 O O . ASP A 1 205 ? -7.636 -27.030 -16.692 1.00 96.25 205 ASP A O 1
ATOM 1599 N N . ASN A 1 206 ? -8.917 -25.942 -15.216 1.00 95.69 206 ASN A N 1
ATOM 1600 C CA . ASN A 1 206 ? -10.188 -26.188 -15.907 1.00 95.69 206 ASN A CA 1
ATOM 1601 C C . ASN A 1 206 ? -10.561 -25.139 -16.971 1.00 95.69 206 ASN A C 1
ATOM 1603 O O . ASN A 1 206 ? -11.489 -25.363 -17.749 1.00 95.69 206 ASN A O 1
ATOM 1607 N N . ASN A 1 207 ? -9.906 -23.972 -16.989 1.00 95.06 207 ASN A N 1
ATOM 1608 C CA . ASN A 1 207 ? -10.334 -22.830 -17.810 1.00 95.06 207 ASN A CA 1
ATOM 1609 C C . ASN A 1 207 ? -9.245 -22.279 -18.739 1.00 95.06 207 ASN A C 1
ATOM 1611 O O . ASN A 1 207 ? -9.571 -21.501 -19.635 1.00 95.06 207 ASN A O 1
ATOM 1615 N N . LYS A 1 208 ? -7.978 -22.675 -18.565 1.00 94.19 208 LYS A N 1
ATOM 1616 C CA . LYS A 1 208 ? -6.824 -22.138 -19.303 1.00 94.19 208 LYS A CA 1
ATOM 1617 C C . LYS A 1 208 ? -7.003 -22.172 -20.821 1.00 94.19 208 LYS A C 1
ATOM 1619 O O . LYS A 1 208 ? -6.771 -21.160 -21.475 1.00 94.19 208 LYS A O 1
ATOM 1624 N N . ASP A 1 209 ? -7.473 -23.290 -21.367 1.00 92.25 209 ASP A N 1
ATOM 1625 C CA . ASP A 1 209 ? -7.616 -23.473 -22.820 1.00 92.25 209 ASP A CA 1
ATOM 1626 C C . ASP A 1 209 ? -8.731 -22.615 -23.436 1.00 92.25 209 ASP A C 1
ATOM 1628 O O . ASP A 1 209 ? -8.761 -22.392 -24.643 1.00 92.25 209 ASP A O 1
ATOM 1632 N N . ARG A 1 210 ? -9.660 -22.124 -22.606 1.00 90.88 210 ARG A N 1
ATOM 1633 C CA . ARG A 1 210 ? -10.783 -21.264 -23.012 1.00 90.88 210 ARG A CA 1
ATOM 1634 C C . ARG A 1 210 ? -10.596 -19.818 -22.564 1.00 90.88 210 ARG A C 1
ATOM 1636 O O . ARG A 1 210 ? -11.486 -18.995 -22.772 1.00 90.88 210 ARG A O 1
ATOM 1643 N N . TRP A 1 211 ? -9.481 -19.511 -21.905 1.00 91.62 211 TRP A N 1
ATOM 1644 C CA . TRP A 1 211 ? -9.260 -18.194 -21.342 1.00 91.62 211 TRP A CA 1
ATOM 1645 C C . TRP A 1 211 ? -9.010 -17.175 -22.449 1.00 91.62 211 TRP A C 1
ATOM 1647 O O . TRP A 1 211 ? -8.148 -17.343 -23.311 1.00 91.62 211 TRP A O 1
ATOM 1657 N N . THR A 1 212 ? -9.740 -16.070 -22.370 1.00 83.38 212 THR A N 1
ATOM 1658 C CA . THR A 1 212 ? -9.531 -14.890 -23.200 1.00 83.38 212 THR A CA 1
ATOM 1659 C C . THR A 1 212 ? -9.189 -13.713 -22.308 1.00 83.38 212 THR A C 1
ATOM 1661 O O . THR A 1 212 ? -9.782 -13.539 -21.242 1.00 83.38 212 THR A O 1
ATOM 1664 N N . LYS A 1 213 ? -8.272 -12.864 -22.771 1.00 77.19 213 LYS A N 1
ATOM 1665 C CA . LYS A 1 213 ? -7.939 -11.605 -22.106 1.00 77.19 213 LYS A CA 1
ATOM 1666 C C . LYS A 1 213 ? -9.212 -10.766 -21.868 1.00 77.19 213 LYS A C 1
ATOM 1668 O O . LYS A 1 213 ? -9.904 -10.473 -22.842 1.00 77.19 213 LYS A O 1
ATOM 1673 N N . PRO A 1 214 ? -9.500 -10.329 -20.626 1.00 71.69 214 PRO A N 1
ATOM 1674 C CA . PRO A 1 214 ? -10.615 -9.415 -20.365 1.00 71.69 214 PRO A CA 1
ATOM 1675 C C . PRO A 1 214 ? -10.541 -8.107 -21.181 1.00 71.69 214 PRO A C 1
ATOM 1677 O O . PRO A 1 214 ? -9.473 -7.495 -21.282 1.00 71.69 214 PRO A O 1
ATOM 1680 N N . GLU A 1 215 ? -11.680 -7.664 -21.730 1.00 59.84 215 GLU A N 1
ATOM 1681 C CA . GLU A 1 215 ? -11.796 -6.505 -22.642 1.00 59.84 215 GLU A CA 1
ATOM 1682 C C . GLU A 1 215 ? -11.305 -5.181 -22.021 1.00 59.84 215 GLU A C 1
ATOM 1684 O O . GLU A 1 215 ? -10.690 -4.360 -22.700 1.00 59.84 215 GLU A O 1
ATOM 1689 N N . ASP A 1 216 ? -11.473 -5.007 -20.705 1.00 57.81 216 ASP A N 1
ATOM 1690 C CA . ASP A 1 216 ? -11.073 -3.799 -19.965 1.00 57.81 216 ASP A CA 1
ATOM 1691 C C . ASP A 1 216 ? -9.556 -3.708 -19.661 1.00 57.81 216 ASP A C 1
ATOM 1693 O O . ASP A 1 216 ? -9.096 -2.757 -19.018 1.00 57.81 216 ASP A O 1
ATOM 1697 N N . HIS A 1 217 ? -8.733 -4.661 -20.119 1.00 54.66 217 HIS A N 1
ATOM 1698 C CA . HIS A 1 217 ? -7.273 -4.631 -19.946 1.00 54.66 217 HIS A CA 1
ATOM 1699 C C . HIS A 1 217 ? -6.555 -3.769 -20.995 1.00 54.66 217 HIS A C 1
ATOM 1701 O O . HIS A 1 217 ? -5.742 -4.254 -21.796 1.00 54.66 217 HIS A O 1
ATOM 1707 N N . ALA A 1 218 ? -6.802 -2.462 -20.966 1.00 45.22 218 ALA A N 1
ATOM 1708 C CA . ALA A 1 218 ? -5.944 -1.504 -21.653 1.00 45.22 218 ALA A CA 1
ATOM 1709 C C . ALA A 1 218 ? -4.701 -1.188 -20.789 1.00 45.22 218 ALA A C 1
ATOM 1711 O O . ALA A 1 218 ? -4.852 -0.818 -19.618 1.00 45.22 218 ALA A O 1
ATOM 1712 N N . PRO A 1 219 ? -3.465 -1.273 -21.326 1.00 44.62 219 PRO A N 1
ATOM 1713 C CA . PRO A 1 219 ? -2.280 -0.767 -20.642 1.00 44.62 219 PRO A CA 1
ATOM 1714 C C . PRO A 1 219 ? -2.386 0.759 -20.558 1.00 44.62 219 PRO A C 1
ATOM 1716 O O . PRO A 1 219 ? -2.059 1.483 -21.495 1.00 44.62 219 PRO A O 1
ATOM 1719 N N . GLY A 1 220 ? -2.918 1.270 -19.448 1.00 42.03 220 GLY A N 1
ATOM 1720 C CA . GLY A 1 220 ? -3.121 2.707 -19.307 1.00 42.03 220 GLY A CA 1
ATOM 1721 C C . GLY A 1 220 ? -1.782 3.450 -19.337 1.00 42.03 220 GLY A C 1
ATOM 1722 O O . GLY A 1 220 ? -0.883 3.163 -18.543 1.00 42.03 220 GLY A O 1
ATOM 1723 N N . THR A 1 221 ? -1.666 4.462 -20.189 1.00 37.09 221 THR A N 1
ATOM 1724 C CA . THR A 1 221 ? -0.552 5.417 -20.172 1.00 37.09 221 THR A CA 1
ATOM 1725 C C . THR A 1 221 ? -0.586 6.261 -18.887 1.00 37.09 221 THR A C 1
ATOM 1727 O O . THR A 1 221 ? -1.621 6.421 -18.229 1.00 37.09 221 THR A O 1
ATOM 1730 N N . THR A 1 222 ? 0.577 6.724 -18.433 1.00 38.41 222 THR A N 1
ATOM 1731 C CA . THR A 1 222 ? 0.791 7.526 -17.214 1.00 38.41 222 THR A CA 1
ATOM 1732 C C . THR A 1 222 ? 0.558 9.012 -17.483 1.00 38.41 222 THR A C 1
ATOM 1734 O O . THR A 1 222 ? 1.458 9.818 -17.309 1.00 38.41 222 THR A O 1
ATOM 1737 N N . LYS A 1 223 ? -0.637 9.417 -17.935 1.00 37.91 223 LYS A N 1
ATOM 1738 C CA . LYS A 1 223 ? -0.941 10.852 -18.113 1.00 37.91 223 LYS A CA 1
ATOM 1739 C C . LYS A 1 223 ? -2.395 11.222 -17.809 1.00 37.91 223 LYS A C 1
ATOM 1741 O O . LYS A 1 223 ? -3.081 11.742 -18.675 1.00 37.91 223 LYS A O 1
ATOM 1746 N N . THR A 1 224 ? -2.849 11.034 -16.568 1.00 36.28 224 THR A N 1
ATOM 1747 C CA . THR A 1 224 ? -3.975 11.839 -16.049 1.00 36.28 224 THR A CA 1
ATOM 1748 C C . THR A 1 224 ? -3.996 11.866 -14.523 1.00 36.28 224 THR A C 1
ATOM 1750 O O . THR A 1 224 ? -3.982 10.813 -13.888 1.00 36.28 224 THR A O 1
ATOM 1753 N N . ARG A 1 225 ? -4.055 13.076 -13.944 1.00 51.81 225 ARG A N 1
ATOM 1754 C CA . ARG A 1 225 ? -4.337 13.318 -12.519 1.00 51.81 225 ARG A CA 1
ATOM 1755 C C . ARG A 1 225 ? -5.755 12.833 -12.214 1.00 51.81 225 ARG A C 1
ATOM 1757 O O . ARG A 1 225 ? -6.719 13.513 -12.550 1.00 51.81 225 ARG A O 1
ATOM 1764 N N . GLY A 1 226 ? -5.860 11.646 -11.630 1.00 58.69 226 GLY A N 1
ATOM 1765 C CA . GLY A 1 226 ? -7.118 11.044 -11.197 1.00 58.69 226 GLY A CA 1
ATOM 1766 C C . GLY A 1 226 ? -7.242 11.004 -9.674 1.00 58.69 226 GLY A C 1
ATOM 1767 O O . GLY A 1 226 ? -6.284 11.223 -8.935 1.00 58.69 226 GLY A O 1
ATOM 1768 N N . THR A 1 227 ? -8.440 10.706 -9.192 1.00 71.00 227 THR A N 1
ATOM 1769 C CA . THR A 1 227 ? -8.716 10.379 -7.791 1.00 71.00 227 THR A CA 1
ATOM 1770 C C . THR A 1 227 ? -8.042 9.061 -7.380 1.00 71.00 227 THR A C 1
ATOM 1772 O O . THR A 1 227 ? -7.572 8.284 -8.216 1.00 71.00 227 THR A O 1
ATOM 1775 N N . VAL A 1 228 ? -8.064 8.735 -6.081 1.00 77.38 228 VAL A N 1
ATOM 1776 C CA . VAL A 1 228 ? -7.638 7.406 -5.594 1.00 77.38 228 VAL A CA 1
ATOM 1777 C C . VAL A 1 228 ? -8.372 6.272 -6.311 1.00 77.38 228 VAL A C 1
ATOM 1779 O O . VAL A 1 228 ? -7.771 5.234 -6.587 1.00 77.38 228 VAL A O 1
ATOM 1782 N N . LEU A 1 229 ? -9.650 6.465 -6.658 1.00 80.31 229 LEU A N 1
ATOM 1783 C CA . LEU A 1 229 ? -10.422 5.441 -7.359 1.00 80.31 229 LEU A CA 1
ATOM 1784 C C . LEU A 1 229 ? -9.998 5.281 -8.812 1.00 80.31 229 LEU A C 1
ATOM 1786 O O . LEU A 1 229 ? -10.033 4.160 -9.296 1.00 80.31 229 LEU A O 1
ATOM 1790 N N . ASP A 1 230 ? -9.552 6.337 -9.491 1.00 77.88 230 ASP A N 1
ATOM 1791 C CA . ASP A 1 230 ? -9.037 6.224 -10.862 1.00 77.88 230 ASP A CA 1
ATOM 1792 C C . ASP A 1 230 ? -7.744 5.400 -10.882 1.00 77.88 230 ASP A C 1
ATOM 1794 O O . ASP A 1 230 ? -7.570 4.502 -11.712 1.00 77.88 230 ASP A O 1
ATOM 1798 N N . ARG A 1 231 ? -6.870 5.621 -9.888 1.00 77.81 231 ARG A N 1
ATOM 1799 C CA . ARG A 1 231 ? -5.685 4.782 -9.671 1.00 77.81 231 ARG A CA 1
ATOM 1800 C C . ARG A 1 231 ? -6.073 3.335 -9.366 1.00 77.81 231 ARG A C 1
ATOM 1802 O O . ARG A 1 231 ? -5.510 2.422 -9.968 1.00 77.81 231 ARG A O 1
ATOM 1809 N N . MET A 1 232 ? -7.042 3.110 -8.474 1.00 82.56 232 MET A N 1
ATOM 1810 C CA . MET A 1 232 ? -7.530 1.761 -8.168 1.00 82.56 232 MET A CA 1
ATOM 1811 C C . MET A 1 232 ? -8.206 1.098 -9.368 1.00 82.56 232 MET A C 1
ATOM 1813 O O . MET A 1 232 ? -7.987 -0.083 -9.585 1.00 82.56 232 MET A O 1
ATOM 1817 N N . LYS A 1 233 ? -8.962 1.823 -10.192 1.00 83.06 233 LYS A N 1
ATOM 1818 C CA . LYS A 1 233 ? -9.580 1.285 -11.410 1.00 83.06 233 LYS A CA 1
ATOM 1819 C C . LYS A 1 233 ? -8.517 0.725 -12.351 1.00 83.06 233 LYS A C 1
ATOM 1821 O O . LYS A 1 233 ? -8.694 -0.350 -12.906 1.00 83.06 233 LYS A O 1
ATOM 1826 N N . LYS A 1 234 ? -7.395 1.434 -12.480 1.00 74.00 234 LYS A N 1
ATOM 1827 C CA . LYS A 1 234 ? -6.274 1.037 -13.334 1.00 74.00 234 LYS A CA 1
ATOM 1828 C C . LYS A 1 234 ? -5.440 -0.106 -12.749 1.00 74.00 234 LYS A C 1
ATOM 1830 O O . LYS A 1 234 ? -4.990 -0.971 -13.488 1.00 74.00 234 LYS A O 1
ATOM 1835 N N . GLN A 1 235 ? -5.166 -0.078 -11.446 1.00 74.12 235 GLN A N 1
ATOM 1836 C CA . GLN A 1 235 ? -4.170 -0.967 -10.828 1.00 74.12 235 GLN A CA 1
ATOM 1837 C C . GLN A 1 235 ? -4.788 -2.123 -10.026 1.00 74.12 235 GLN A C 1
ATOM 1839 O O . GLN A 1 235 ? -4.150 -3.157 -9.847 1.00 74.12 235 GLN A O 1
ATOM 1844 N N . ARG A 1 236 ? -6.000 -1.938 -9.494 1.00 80.00 236 ARG A N 1
ATOM 1845 C CA . ARG A 1 236 ? -6.683 -2.799 -8.508 1.00 80.00 236 ARG A CA 1
ATOM 1846 C C . ARG A 1 236 ? -8.216 -2.875 -8.758 1.00 80.00 236 ARG A C 1
ATOM 1848 O O . ARG A 1 236 ? -8.987 -2.667 -7.813 1.00 80.00 236 ARG A O 1
ATOM 1855 N N . PRO A 1 237 ? -8.706 -3.128 -9.993 1.00 81.44 237 PRO A N 1
ATOM 1856 C CA . PRO A 1 237 ? -10.138 -3.063 -10.308 1.00 81.44 237 PRO A CA 1
ATOM 1857 C C . PRO A 1 237 ? -11.011 -4.032 -9.492 1.00 81.44 237 PRO A C 1
ATOM 1859 O O . PRO A 1 237 ? -12.119 -3.660 -9.100 1.00 81.44 237 PRO A O 1
ATOM 1862 N N . ALA A 1 238 ? -10.522 -5.227 -9.147 1.00 80.31 238 ALA A N 1
ATOM 1863 C CA . ALA A 1 238 ? -11.268 -6.176 -8.310 1.00 80.31 238 ALA A CA 1
ATOM 1864 C C . ALA A 1 238 ? -11.554 -5.645 -6.886 1.00 80.31 238 ALA A C 1
ATOM 1866 O O . ALA A 1 238 ? -12.631 -5.842 -6.310 1.00 80.31 238 ALA A O 1
ATOM 1867 N N . GLU A 1 239 ? -10.622 -4.888 -6.314 1.00 87.06 239 GLU A N 1
ATOM 1868 C CA . GLU A 1 239 ? -10.809 -4.265 -5.002 1.00 87.06 239 GLU A CA 1
ATOM 1869 C C . GLU A 1 239 ? -11.706 -3.028 -5.078 1.00 87.06 239 GLU A C 1
ATOM 1871 O O . GLU A 1 239 ? -12.525 -2.806 -4.186 1.00 87.06 239 GLU A O 1
ATOM 1876 N N . LEU A 1 240 ? -11.631 -2.258 -6.169 1.00 88.25 240 LEU A N 1
ATOM 1877 C CA . LEU A 1 240 ? -12.591 -1.182 -6.433 1.00 88.25 240 LEU A CA 1
ATOM 1878 C C . LEU A 1 240 ? -14.027 -1.730 -6.513 1.00 88.25 240 LEU A C 1
ATOM 1880 O O . LEU A 1 240 ? -14.956 -1.165 -5.932 1.00 88.25 240 LEU A O 1
ATOM 1884 N N . LYS A 1 241 ? -14.209 -2.870 -7.183 1.00 87.50 241 LYS A N 1
ATOM 1885 C CA . LYS A 1 241 ? -15.482 -3.600 -7.244 1.00 87.50 241 LYS A CA 1
ATOM 1886 C C . LYS A 1 241 ? -15.938 -4.065 -5.856 1.00 87.50 241 LYS A C 1
ATOM 1888 O O . LYS A 1 241 ? -17.114 -3.936 -5.523 1.00 87.50 241 LYS A O 1
ATOM 1893 N N . THR A 1 242 ? -15.011 -4.528 -5.015 1.00 89.50 242 THR A N 1
ATOM 1894 C CA . THR A 1 242 ? -15.299 -4.882 -3.613 1.00 89.50 242 THR A CA 1
ATOM 1895 C C . THR A 1 242 ? -15.823 -3.671 -2.830 1.00 89.50 242 THR A C 1
ATOM 1897 O O . THR A 1 242 ? -16.878 -3.762 -2.208 1.00 89.50 242 THR A O 1
ATOM 1900 N N . LEU A 1 243 ? -15.147 -2.518 -2.912 1.00 91.75 243 LEU A N 1
ATOM 1901 C CA . LEU A 1 243 ? -15.552 -1.284 -2.222 1.00 91.75 243 LEU A CA 1
ATOM 1902 C C . LEU A 1 243 ? -16.925 -0.768 -2.678 1.00 91.75 243 LEU A C 1
ATOM 1904 O O . LEU A 1 243 ? -17.757 -0.387 -1.858 1.00 91.75 243 LEU A O 1
ATOM 1908 N N . THR A 1 244 ? -17.179 -0.761 -3.987 1.00 89.38 244 THR A N 1
ATOM 1909 C CA . THR A 1 244 ? -18.420 -0.212 -4.568 1.00 89.38 244 THR A CA 1
ATOM 1910 C C . THR A 1 244 ? -19.659 -1.071 -4.286 1.00 89.38 244 THR A C 1
ATOM 1912 O O . THR A 1 244 ? -20.782 -0.559 -4.287 1.00 89.38 244 THR A O 1
ATOM 1915 N N . ARG A 1 245 ? -19.473 -2.364 -3.991 1.00 91.50 245 ARG A N 1
ATOM 1916 C CA . ARG A 1 245 ? -20.546 -3.307 -3.632 1.00 91.50 245 ARG A CA 1
ATOM 1917 C C . ARG A 1 245 ? -20.919 -3.310 -2.149 1.00 91.50 245 ARG A C 1
ATOM 1919 O O . ARG A 1 245 ? -21.935 -3.911 -1.801 1.00 91.50 245 ARG A O 1
ATOM 1926 N N . MET A 1 246 ? -20.143 -2.650 -1.290 1.00 93.81 246 MET A N 1
ATOM 1927 C CA . MET A 1 246 ? -20.419 -2.605 0.147 1.00 93.81 246 MET A CA 1
ATOM 1928 C C . MET A 1 246 ? -21.804 -2.025 0.451 1.00 93.81 246 MET A C 1
ATOM 1930 O O . MET A 1 246 ? -22.301 -1.130 -0.236 1.00 93.81 246 MET A O 1
ATOM 1934 N N . ARG A 1 247 ? -22.433 -2.527 1.513 1.00 94.44 247 ARG A N 1
ATOM 1935 C CA . ARG A 1 247 ? -23.711 -2.040 2.043 1.00 94.44 247 ARG A CA 1
ATOM 1936 C C . ARG A 1 247 ? -23.461 -0.871 2.992 1.00 94.44 247 ARG A C 1
ATOM 1938 O O . ARG A 1 247 ? -22.498 -0.865 3.751 1.00 94.44 247 ARG A O 1
ATOM 1945 N N . GLN A 1 248 ? -24.399 0.074 3.043 1.00 93.69 248 GLN A N 1
ATOM 1946 C CA . GLN A 1 248 ? -24.323 1.216 3.966 1.00 93.69 248 GLN A CA 1
ATOM 1947 C C . GLN A 1 248 ? -24.209 0.814 5.449 1.00 93.69 248 GLN A C 1
ATOM 1949 O O . GLN A 1 248 ? -23.668 1.566 6.248 1.00 93.69 248 GLN A O 1
ATOM 1954 N N . SER A 1 249 ? -24.705 -0.370 5.823 1.00 94.25 249 SER A N 1
ATOM 1955 C CA . SER A 1 249 ? -24.641 -0.897 7.191 1.00 94.25 249 SER A CA 1
ATOM 1956 C C . SER A 1 249 ? -23.262 -1.433 7.589 1.00 94.25 249 SER A C 1
ATOM 1958 O O . SER A 1 249 ? -23.057 -1.715 8.766 1.00 94.25 249 SER A O 1
ATOM 1960 N N . GLU A 1 250 ? -22.351 -1.617 6.629 1.00 96.62 250 GLU A N 1
ATOM 1961 C CA . GLU A 1 250 ? -20.998 -2.155 6.841 1.00 96.62 250 GLU A CA 1
ATOM 1962 C C . GLU A 1 250 ? -19.976 -1.049 7.116 1.00 96.62 250 GLU A C 1
ATOM 1964 O O . GLU A 1 250 ? -18.951 -1.303 7.744 1.00 96.62 250 GLU A O 1
ATOM 1969 N N . LEU A 1 251 ? -20.259 0.181 6.680 1.00 97.69 251 LEU A N 1
ATOM 1970 C CA . LEU A 1 251 ? -19.401 1.342 6.890 1.00 97.69 251 LEU A CA 1
ATOM 1971 C C . LEU A 1 251 ? -20.187 2.445 7.595 1.00 97.69 251 LEU A C 1
ATOM 1973 O O . LEU A 1 251 ? -21.052 3.087 6.997 1.00 97.69 251 LEU A O 1
ATOM 1977 N N . ILE A 1 252 ? -19.887 2.658 8.873 1.00 98.38 252 ILE A N 1
ATOM 1978 C CA . ILE A 1 252 ? -20.617 3.599 9.724 1.00 98.38 252 ILE A CA 1
ATOM 1979 C C . ILE A 1 252 ? -19.685 4.733 10.129 1.00 98.38 252 ILE A C 1
ATOM 1981 O O . ILE A 1 252 ? -18.627 4.505 10.704 1.00 98.38 252 ILE A O 1
ATOM 1985 N N . VAL A 1 253 ? -20.091 5.966 9.855 1.00 98.12 253 VAL A N 1
ATOM 1986 C CA . VAL A 1 253 ? -19.380 7.182 10.241 1.00 98.12 253 VAL A CA 1
ATOM 1987 C C . VAL A 1 253 ? -20.037 7.775 11.478 1.00 98.12 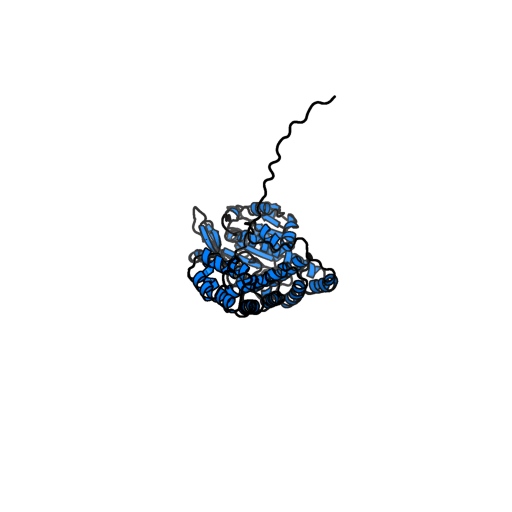253 VAL A C 1
ATOM 1989 O O . VAL A 1 253 ? -21.219 8.113 11.454 1.00 98.12 253 VAL A O 1
ATOM 1992 N N . ILE A 1 254 ? -19.257 7.954 12.536 1.00 97.94 254 ILE A N 1
ATOM 1993 C CA . ILE A 1 254 ? -19.662 8.688 13.729 1.00 97.94 254 ILE A CA 1
ATOM 1994 C C . ILE A 1 254 ? -19.313 10.163 13.496 1.00 97.94 254 ILE A C 1
ATOM 1996 O O . ILE A 1 254 ? -18.164 10.506 13.202 1.00 97.94 254 ILE A O 1
ATOM 2000 N N . LYS A 1 255 ? -20.319 11.043 13.583 1.00 94.94 255 LYS A N 1
ATOM 2001 C CA . LYS A 1 255 ? -20.182 12.480 13.295 1.00 94.94 255 LYS A CA 1
ATOM 2002 C C . LYS A 1 255 ? -19.108 13.154 14.157 1.00 94.94 255 LYS A C 1
ATOM 2004 O O . LYS A 1 255 ? -18.884 12.818 15.320 1.00 94.94 255 LYS A O 1
ATOM 2009 N N . GLY A 1 256 ? -18.477 14.157 13.557 1.00 90.75 256 GLY A N 1
ATOM 2010 C CA . GLY A 1 256 ? -17.429 14.967 14.163 1.00 90.75 256 GLY A CA 1
ATOM 2011 C C . GLY A 1 256 ? -16.891 15.996 13.170 1.00 90.75 256 GLY A C 1
ATOM 2012 O O . GLY A 1 256 ? -17.472 16.211 12.104 1.00 90.75 256 GLY A O 1
ATOM 2013 N N . ASN A 1 257 ? -15.768 16.618 13.512 1.00 87.12 257 ASN A N 1
ATOM 2014 C CA . ASN A 1 257 ? -15.251 17.786 12.794 1.00 87.12 257 ASN A CA 1
ATOM 2015 C C . ASN A 1 257 ? -14.496 17.458 11.493 1.00 87.12 257 ASN A C 1
ATOM 2017 O O . ASN A 1 257 ? -14.309 18.342 10.661 1.00 87.12 257 ASN A O 1
ATOM 2021 N N . ASP A 1 258 ? -14.066 16.213 11.297 1.00 81.81 258 ASP A N 1
ATOM 2022 C CA . ASP A 1 258 ? -13.175 15.809 10.193 1.00 81.81 258 ASP A CA 1
ATOM 2023 C C . ASP A 1 258 ? -13.855 15.690 8.842 1.00 81.81 258 ASP A C 1
ATOM 2025 O O . ASP A 1 258 ? -13.195 15.831 7.809 1.00 81.81 258 ASP A O 1
ATOM 2029 N N . ARG A 1 259 ? -15.164 15.426 8.871 1.00 84.94 259 ARG A N 1
ATOM 2030 C CA . ARG A 1 259 ? -16.028 15.273 7.703 1.00 84.94 259 ARG A CA 1
ATOM 2031 C C . ARG A 1 259 ? -15.617 14.131 6.760 1.00 84.94 259 ARG A C 1
ATOM 2033 O O . ARG A 1 259 ? -15.739 14.284 5.541 1.00 84.94 259 ARG A O 1
ATOM 2040 N N . VAL A 1 260 ? -15.158 12.982 7.282 1.00 90.19 260 VAL A N 1
ATOM 2041 C CA . VAL A 1 260 ? -14.788 11.809 6.454 1.00 90.19 260 VAL A CA 1
ATOM 2042 C C . VAL A 1 260 ? -15.927 11.355 5.531 1.00 90.19 260 VAL A C 1
ATOM 2044 O O . VAL A 1 260 ? -15.682 10.920 4.409 1.00 90.19 260 VAL A O 1
ATOM 2047 N N . GLU A 1 261 ? -17.185 11.542 5.934 1.00 92.00 261 GLU A N 1
ATOM 2048 C CA . GLU A 1 261 ? -18.365 11.254 5.117 1.00 92.00 261 GLU A CA 1
ATOM 2049 C C . GLU A 1 261 ? -18.400 12.065 3.813 1.00 92.00 261 GLU A C 1
ATOM 2051 O O . GLU A 1 261 ? -18.871 11.574 2.789 1.00 92.00 261 GLU A O 1
ATOM 2056 N N . SER A 1 262 ? -17.834 13.277 3.803 1.00 88.12 262 SER A N 1
ATOM 2057 C CA . SER A 1 262 ? -17.716 14.083 2.579 1.00 88.12 262 SER A CA 1
ATOM 2058 C C . SER A 1 262 ? -16.749 13.438 1.586 1.00 88.12 262 SER A C 1
ATOM 2060 O O . SER A 1 262 ? -17.010 13.430 0.384 1.00 88.12 262 SER A O 1
ATOM 2062 N N . VAL A 1 263 ? -15.660 12.846 2.092 1.00 87.06 263 VAL A N 1
ATOM 2063 C CA . VAL A 1 263 ? -14.696 12.093 1.281 1.00 87.06 263 VAL A CA 1
ATOM 2064 C C . VAL A 1 263 ? -15.345 10.821 0.746 1.00 87.06 263 VAL A C 1
ATOM 2066 O O . VAL A 1 263 ? -15.300 10.579 -0.455 1.00 87.06 263 VAL A O 1
ATOM 2069 N N . LEU A 1 264 ? -16.020 10.043 1.596 1.00 90.62 264 LEU A N 1
ATOM 2070 C CA . LEU A 1 264 ? -16.724 8.829 1.166 1.00 90.62 264 LEU A CA 1
ATOM 2071 C C . LEU A 1 264 ? -17.810 9.124 0.124 1.00 90.62 264 LEU A C 1
ATOM 2073 O O . LEU A 1 264 ? -17.939 8.381 -0.848 1.00 90.62 264 LEU A O 1
ATOM 2077 N N . LYS A 1 265 ? -18.549 10.230 0.281 1.00 90.12 265 LYS A N 1
ATOM 2078 C CA . LYS A 1 265 ? -19.540 10.697 -0.698 1.00 90.12 265 LYS A CA 1
ATOM 2079 C C . LYS A 1 265 ? -18.891 11.055 -2.036 1.00 90.12 265 LYS A C 1
ATOM 2081 O O . LYS A 1 265 ? -19.400 10.638 -3.072 1.00 90.12 265 LYS A O 1
ATOM 2086 N N . ALA A 1 266 ? -17.765 11.774 -2.027 1.00 85.00 266 ALA A N 1
ATOM 2087 C CA . ALA A 1 266 ? -17.016 12.093 -3.246 1.00 85.00 266 ALA A CA 1
ATOM 2088 C C . ALA A 1 266 ? -16.495 10.828 -3.953 1.00 85.00 266 ALA A C 1
ATOM 2090 O O . ALA A 1 266 ? -16.527 10.742 -5.178 1.00 85.00 266 ALA A O 1
ATOM 2091 N N . LEU A 1 267 ? -16.097 9.816 -3.176 1.00 85.69 267 LEU A N 1
ATOM 2092 C CA . LEU A 1 267 ? -15.695 8.492 -3.658 1.00 85.69 267 LEU A CA 1
ATOM 2093 C C . LEU A 1 267 ? -16.893 7.575 -3.988 1.00 85.69 267 LEU A C 1
ATOM 2095 O O . LEU A 1 267 ? -16.696 6.424 -4.364 1.00 85.69 267 LEU A O 1
ATOM 2099 N N . LYS A 1 268 ? -18.139 8.050 -3.851 1.00 89.25 268 LYS A N 1
ATOM 2100 C CA . LYS A 1 268 ? -19.372 7.281 -4.105 1.00 89.25 268 LYS A CA 1
ATOM 2101 C C . LYS A 1 268 ? -19.456 5.960 -3.317 1.00 89.25 268 LYS A C 1
ATOM 2103 O O . LYS A 1 268 ? -20.061 4.995 -3.779 1.00 89.25 268 LYS A O 1
ATOM 2108 N N . LEU A 1 269 ? -18.871 5.910 -2.120 1.00 91.38 269 LEU A N 1
ATOM 2109 C CA . LEU A 1 269 ? -18.928 4.739 -1.245 1.00 91.38 269 LEU A CA 1
ATOM 2110 C C . LEU A 1 269 ? -20.164 4.796 -0.346 1.00 91.38 269 LEU A C 1
ATOM 2112 O O . LEU A 1 269 ? -20.432 5.815 0.299 1.00 91.38 269 LEU A O 1
ATOM 2116 N N . LYS A 1 270 ? -20.913 3.690 -0.287 1.00 96.31 270 LYS A N 1
ATOM 2117 C CA . LYS A 1 270 ? -22.113 3.582 0.552 1.00 96.31 270 LYS A CA 1
ATOM 2118 C C . LYS A 1 270 ? -21.706 3.554 2.023 1.00 96.31 270 LYS A C 1
ATOM 2120 O O . LYS A 1 270 ? -20.867 2.753 2.420 1.00 96.31 270 LYS A O 1
ATOM 2125 N N . HIS A 1 271 ? -22.314 4.419 2.823 1.00 97.62 271 HIS A N 1
ATOM 2126 C CA . HIS A 1 271 ? -22.034 4.531 4.250 1.00 97.62 271 HIS A CA 1
ATOM 2127 C C . HIS A 1 271 ? -23.256 5.070 4.992 1.00 97.62 271 HIS A C 1
ATOM 2129 O O . HIS A 1 271 ? -24.092 5.761 4.408 1.00 97.62 271 HIS A O 1
ATOM 2135 N N . ARG A 1 272 ? -23.339 4.774 6.287 1.00 97.88 272 ARG A N 1
ATOM 2136 C CA . ARG A 1 272 ? -24.327 5.350 7.202 1.00 97.88 272 ARG A CA 1
ATOM 2137 C C . ARG A 1 272 ? -23.640 6.368 8.101 1.00 97.88 272 ARG A C 1
ATOM 2139 O O . ARG A 1 272 ? -22.587 6.077 8.652 1.00 97.88 272 ARG A O 1
ATOM 2146 N N . VAL A 1 273 ? -24.235 7.542 8.280 1.00 98.00 273 VAL A N 1
ATOM 2147 C CA . VAL A 1 273 ? -23.734 8.562 9.213 1.00 98.00 273 VAL A CA 1
ATOM 2148 C C . VAL A 1 273 ? -24.632 8.586 10.445 1.00 98.00 273 VAL A C 1
ATOM 2150 O O . VAL A 1 273 ? -25.847 8.676 10.292 1.00 98.00 273 VAL A O 1
ATOM 2153 N N . ILE A 1 274 ? -24.043 8.523 11.639 1.00 97.88 274 ILE A N 1
ATOM 2154 C CA . ILE A 1 274 ? -24.756 8.545 12.925 1.00 97.88 274 ILE A CA 1
ATOM 2155 C C . ILE A 1 274 ? -24.106 9.515 13.918 1.00 97.88 274 ILE A C 1
ATOM 2157 O O . ILE A 1 274 ? -22.937 9.885 13.773 1.00 97.88 274 ILE A O 1
ATOM 2161 N N . THR A 1 275 ? -24.851 9.943 14.932 1.00 97.19 275 THR A N 1
ATOM 2162 C CA . THR A 1 275 ? -24.315 10.677 16.086 1.00 97.19 275 THR A CA 1
ATOM 2163 C C . THR A 1 275 ? -23.670 9.727 17.105 1.00 97.19 275 THR A C 1
ATOM 2165 O O . THR A 1 275 ? -23.726 8.502 16.969 1.00 97.19 275 THR A O 1
ATOM 2168 N N . ARG A 1 276 ? -23.024 10.280 18.139 1.00 95.88 276 ARG A N 1
ATOM 2169 C CA . ARG A 1 276 ? -22.437 9.476 19.226 1.00 95.88 276 ARG A CA 1
ATOM 2170 C C . ARG A 1 276 ? -23.509 8.855 20.110 1.00 95.88 276 ARG A C 1
ATOM 2172 O O . ARG A 1 276 ? -23.390 7.698 20.490 1.00 95.88 276 ARG A O 1
ATOM 2179 N N . GLU A 1 277 ? -24.586 9.589 20.350 1.00 96.06 277 GLU A N 1
ATOM 2180 C CA . GLU A 1 277 ? -25.746 9.134 21.112 1.00 96.06 277 GLU A CA 1
ATOM 2181 C C . GLU A 1 277 ? -26.445 7.970 20.393 1.00 96.06 277 GLU A C 1
ATOM 2183 O O . GLU A 1 277 ? -26.852 6.992 21.019 1.00 96.06 277 GLU A O 1
ATOM 2188 N N . GLU A 1 278 ? -26.546 8.038 19.062 1.00 97.81 278 GLU A N 1
ATOM 2189 C CA . GLU A 1 278 ? -27.041 6.931 18.241 1.00 97.81 278 GLU A CA 1
ATOM 2190 C C . GLU A 1 278 ? -26.088 5.728 18.271 1.00 97.81 278 GLU A C 1
ATOM 2192 O O . GLU A 1 278 ? -26.548 4.591 18.371 1.00 97.81 278 GLU A O 1
ATOM 2197 N N . PHE A 1 279 ? -24.767 5.952 18.230 1.00 97.81 279 PHE A N 1
ATOM 2198 C CA . PHE A 1 279 ? -23.772 4.882 18.369 1.00 97.81 279 PHE A CA 1
ATOM 2199 C C . PHE A 1 279 ? -23.927 4.127 19.694 1.00 97.81 279 PHE A C 1
ATOM 2201 O O . PHE A 1 279 ? -23.895 2.894 19.701 1.00 97.81 279 PHE A O 1
ATOM 2208 N N . GLU A 1 280 ? -24.145 4.829 20.807 1.00 96.81 280 GLU A N 1
ATOM 2209 C CA . GLU A 1 280 ? -24.316 4.195 22.119 1.00 96.81 280 GLU A CA 1
ATOM 2210 C C . GLU A 1 280 ? -25.538 3.264 22.161 1.00 96.81 280 GLU A C 1
ATOM 2212 O O . GLU A 1 280 ? -25.473 2.203 22.781 1.00 96.81 280 GLU A O 1
ATOM 2217 N N . LYS A 1 281 ? -26.583 3.558 21.380 1.00 97.12 281 LYS A N 1
ATOM 2218 C CA . LYS A 1 281 ? -27.804 2.737 21.270 1.00 97.12 281 LYS A CA 1
ATOM 2219 C C . LYS A 1 281 ? -27.750 1.666 20.175 1.00 97.12 281 LYS A C 1
ATOM 2221 O O . LYS A 1 281 ? -28.554 0.743 20.179 1.00 97.12 281 LYS A O 1
ATOM 2226 N N . LEU A 1 282 ? -26.820 1.775 19.227 1.00 96.62 282 LEU A N 1
ATOM 2227 C CA . LEU A 1 282 ? -26.768 0.909 18.048 1.00 96.62 282 LEU A CA 1
ATOM 2228 C C . LEU A 1 282 ? -26.350 -0.532 18.381 1.00 96.62 282 LEU A C 1
ATOM 2230 O O . LEU A 1 282 ? -25.300 -0.749 18.978 1.00 96.62 282 LEU A O 1
ATOM 2234 N N . GLU A 1 283 ? -27.084 -1.529 17.904 1.00 97.06 283 GLU A N 1
ATOM 2235 C CA . GLU A 1 283 ? -26.604 -2.913 17.918 1.00 97.06 283 GLU A CA 1
ATOM 2236 C C . GLU A 1 283 ? -25.492 -3.105 16.869 1.00 97.06 283 GLU A C 1
ATOM 2238 O O . GLU A 1 283 ? -25.683 -2.855 15.673 1.00 97.06 283 GLU A O 1
ATOM 2243 N N . LEU A 1 284 ? -24.301 -3.502 17.323 1.00 97.31 284 LEU A N 1
ATOM 2244 C CA . LEU A 1 284 ? -23.116 -3.618 16.473 1.00 97.31 284 LEU A CA 1
ATOM 2245 C C . LEU A 1 284 ? -22.959 -5.038 15.921 1.00 97.31 284 LEU A C 1
ATOM 2247 O O . LEU A 1 284 ? -23.260 -6.019 16.592 1.00 97.31 284 LEU A O 1
ATOM 2251 N N . LYS A 1 285 ? -22.410 -5.137 14.708 1.00 96.44 285 LYS A N 1
ATOM 2252 C CA . LYS A 1 285 ? -22.086 -6.385 13.999 1.00 96.44 285 LYS A CA 1
ATOM 2253 C C . LYS A 1 285 ? -20.579 -6.443 13.715 1.00 96.44 285 LYS A C 1
ATOM 2255 O O . LYS A 1 285 ? -20.161 -6.099 12.603 1.00 96.44 285 LYS A O 1
ATOM 2260 N N . PRO A 1 286 ? -19.752 -6.838 14.705 1.00 94.81 286 PRO A N 1
ATOM 2261 C CA . PRO A 1 286 ? -18.291 -6.821 14.613 1.00 94.81 286 PRO A CA 1
ATOM 2262 C C . PRO A 1 286 ? -17.732 -7.511 13.371 1.00 94.81 286 PRO A C 1
ATOM 2264 O O . PRO A 1 286 ? -16.816 -6.983 12.751 1.00 94.81 286 PRO A O 1
ATOM 2267 N N . ASP A 1 287 ? -18.320 -8.626 12.935 1.00 92.00 287 ASP A N 1
ATOM 2268 C CA . ASP A 1 287 ? -17.849 -9.399 11.778 1.00 92.00 287 ASP A CA 1
ATOM 2269 C C . ASP A 1 287 ? -17.966 -8.657 10.439 1.00 92.00 287 ASP A C 1
ATOM 2271 O O . ASP A 1 287 ? -17.219 -8.944 9.501 1.00 92.00 287 ASP A O 1
ATOM 2275 N N . GLU A 1 288 ? -18.844 -7.657 10.348 1.00 92.88 288 GLU A N 1
ATOM 2276 C CA . GLU A 1 288 ? -19.148 -6.959 9.093 1.00 92.88 288 GLU A CA 1
ATOM 2277 C C . GLU A 1 288 ? -18.751 -5.481 9.106 1.00 92.88 288 GLU A C 1
ATOM 2279 O O . GLU A 1 288 ? -18.522 -4.902 8.044 1.00 92.88 288 GLU A O 1
ATOM 2284 N N . GLN A 1 289 ? -18.685 -4.864 10.287 1.00 97.06 289 GLN A N 1
ATOM 2285 C CA . GLN A 1 289 ? -18.661 -3.411 10.406 1.00 97.06 289 GLN A CA 1
ATOM 2286 C C . GLN A 1 289 ? -17.258 -2.819 10.529 1.00 97.06 289 GLN A C 1
ATOM 2288 O O . GLN A 1 289 ? -16.383 -3.321 11.237 1.00 97.06 289 GLN A O 1
ATOM 2293 N N . THR A 1 290 ? -17.090 -1.681 9.862 1.00 98.38 290 THR A N 1
ATOM 2294 C CA . THR A 1 290 ? -16.028 -0.703 10.094 1.00 98.38 290 THR A CA 1
ATOM 2295 C C . THR A 1 290 ? -16.663 0.597 10.581 1.00 98.38 290 THR A C 1
ATOM 2297 O O . THR A 1 290 ? -17.544 1.149 9.918 1.00 98.38 290 THR A O 1
ATOM 2300 N N . LEU A 1 291 ? -16.218 1.084 11.737 1.00 98.50 291 LEU A N 1
ATOM 2301 C CA . LEU A 1 291 ? -16.665 2.340 12.334 1.00 98.50 291 LEU A CA 1
ATOM 2302 C C . LEU A 1 291 ? -15.601 3.419 12.123 1.00 98.50 291 LEU A C 1
ATOM 2304 O O . LEU A 1 291 ? -14.432 3.205 12.437 1.00 98.50 291 LEU A O 1
ATOM 2308 N N . LEU A 1 292 ? -15.995 4.582 11.608 1.00 98.06 292 LEU A N 1
ATOM 2309 C CA . LEU A 1 292 ? -15.113 5.727 11.397 1.00 98.06 292 LEU A CA 1
ATOM 2310 C C . LEU A 1 292 ? -15.478 6.841 12.379 1.00 98.06 292 LEU A C 1
ATOM 2312 O O . LEU A 1 292 ? -16.486 7.525 12.208 1.00 98.06 292 LEU A O 1
ATOM 2316 N N . PHE A 1 293 ? -14.654 7.027 13.402 1.00 97.38 293 PHE A N 1
ATOM 2317 C CA . PHE A 1 293 ? -14.792 8.093 14.381 1.00 97.38 293 PHE A CA 1
ATOM 2318 C C . PHE A 1 293 ? -14.066 9.349 13.899 1.00 97.38 293 PHE A C 1
ATOM 2320 O O . PHE A 1 293 ? -12.837 9.429 13.944 1.00 97.38 293 PHE A O 1
ATOM 2327 N N . ASN A 1 294 ? -14.845 10.332 13.440 1.00 94.94 294 ASN A N 1
ATOM 2328 C CA . ASN A 1 294 ? -14.352 11.690 13.210 1.00 94.94 294 ASN A CA 1
ATOM 2329 C C . ASN A 1 294 ? -13.976 12.356 14.547 1.00 94.94 294 ASN A C 1
ATOM 2331 O O . ASN A 1 294 ? -14.576 12.039 15.577 1.00 94.94 294 ASN A O 1
ATOM 2335 N N . CYS A 1 295 ? -13.085 13.357 14.524 1.00 91.56 295 CYS A N 1
ATOM 2336 C CA . CYS A 1 295 ? -12.667 14.058 15.735 1.00 91.56 295 CYS A CA 1
ATOM 2337 C C . CYS A 1 295 ? -13.887 14.624 16.488 1.00 91.56 295 CYS A C 1
ATOM 2339 O O . CYS A 1 295 ? -14.717 15.326 15.893 1.00 91.56 295 CYS A O 1
ATOM 2341 N N . PRO A 1 296 ? -14.006 14.346 17.796 1.00 91.25 296 PRO A N 1
ATOM 2342 C CA . PRO A 1 296 ? -15.193 14.654 18.588 1.00 91.25 296 PRO A CA 1
ATOM 2343 C C . PRO A 1 296 ? -15.367 16.145 18.903 1.00 91.25 296 PRO A C 1
ATOM 2345 O O . PRO A 1 296 ? -16.435 16.548 19.368 1.00 91.25 296 PRO A O 1
ATOM 2348 N N . GLY A 1 297 ? -14.331 16.973 18.732 1.00 88.00 297 GLY A N 1
ATOM 2349 C CA . GLY A 1 297 ? -14.339 18.333 19.267 1.00 88.00 297 GLY A CA 1
ATOM 2350 C C . GLY A 1 297 ? -14.591 18.297 20.776 1.00 88.00 297 GLY A C 1
ATOM 2351 O O . GLY A 1 297 ? -13.859 17.638 21.509 1.00 88.00 297 GLY A O 1
ATOM 2352 N N . LYS A 1 298 ? -15.648 18.958 21.263 1.00 87.62 298 LYS A N 1
ATOM 2353 C CA . LYS A 1 298 ? -16.017 18.931 22.692 1.00 87.62 298 LYS A CA 1
ATOM 2354 C C . LYS A 1 298 ? -16.751 17.656 23.125 1.00 87.62 298 LYS A C 1
ATOM 2356 O O . LYS A 1 298 ? -16.705 17.344 24.310 1.00 87.62 298 LYS A O 1
ATOM 2361 N N . ALA A 1 299 ? -17.352 16.905 22.202 1.00 90.88 299 ALA A N 1
ATOM 2362 C CA . ALA A 1 299 ? -18.113 15.701 22.531 1.00 90.88 299 ALA A CA 1
ATOM 2363 C C . ALA A 1 299 ? -17.233 14.597 23.151 1.00 90.88 299 ALA A C 1
ATOM 2365 O O . ALA A 1 299 ? -15.999 14.627 23.058 1.00 90.88 299 ALA A O 1
ATOM 2366 N N . GLN A 1 300 ? -17.876 13.625 23.794 1.00 92.50 300 GLN A N 1
ATOM 2367 C CA . GLN A 1 300 ? -17.254 12.409 24.316 1.00 92.50 300 GLN A CA 1
ATOM 2368 C C . GLN A 1 300 ? -18.297 11.294 24.427 1.00 92.50 300 GLN A C 1
ATOM 2370 O O . GLN A 1 300 ? -19.489 11.581 24.478 1.00 92.50 300 GLN A O 1
ATOM 2375 N N . LEU A 1 301 ? -17.836 10.046 24.442 1.00 96.38 301 LEU A N 1
ATOM 2376 C CA . LEU A 1 301 ? -18.676 8.893 24.763 1.00 96.38 301 LEU A CA 1
ATOM 2377 C C . LEU A 1 301 ? -18.839 8.755 26.281 1.00 96.38 301 LEU A C 1
ATOM 2379 O O . LEU A 1 301 ? -17.950 9.163 27.037 1.00 96.38 301 LEU A O 1
ATOM 2383 N N . SER A 1 302 ? -19.939 8.137 26.706 1.00 97.56 302 SER A N 1
ATOM 2384 C CA . SER A 1 302 ? -20.104 7.633 28.070 1.00 97.56 302 SER A CA 1
ATOM 2385 C C . SER A 1 302 ? -19.111 6.502 28.369 1.00 97.56 302 SER A C 1
ATOM 2387 O O . SER A 1 302 ? -18.527 5.906 27.461 1.00 97.56 302 SER A O 1
ATOM 2389 N N . GLU A 1 303 ? -18.926 6.156 29.645 1.00 97.50 303 GLU A N 1
ATOM 2390 C CA . GLU A 1 303 ? -18.102 4.999 30.032 1.00 97.50 303 GLU A CA 1
ATOM 2391 C C . GLU A 1 303 ? -18.608 3.696 29.398 1.00 97.50 303 GLU A C 1
ATOM 2393 O O . GLU A 1 303 ? -17.813 2.893 28.906 1.00 97.50 303 GLU A O 1
ATOM 2398 N N . GLN A 1 304 ? -19.931 3.525 29.313 1.00 97.25 304 GLN A N 1
ATOM 2399 C CA . GLN A 1 304 ? -20.553 2.403 28.609 1.00 97.25 304 GLN A CA 1
ATOM 2400 C C . GLN A 1 304 ? -20.223 2.437 27.110 1.00 97.25 304 GLN A C 1
ATOM 2402 O O . GLN A 1 304 ? -19.889 1.407 26.525 1.00 97.25 304 GLN A O 1
ATOM 2407 N N . GLY A 1 305 ? -20.232 3.620 26.488 1.00 98.00 305 GLY A N 1
ATOM 2408 C CA . GLY A 1 305 ? -19.786 3.809 25.108 1.00 98.00 305 GLY A CA 1
ATOM 2409 C C . GLY A 1 305 ? -18.320 3.408 24.891 1.00 98.00 305 GLY A C 1
ATOM 2410 O O . GLY A 1 305 ? -18.002 2.754 23.896 1.00 98.00 305 GLY A O 1
ATOM 2411 N N . ILE A 1 306 ? -17.429 3.726 25.837 1.00 98.19 306 ILE A N 1
ATOM 2412 C CA . ILE A 1 306 ? -16.016 3.307 25.809 1.00 98.19 306 ILE A CA 1
ATOM 2413 C C . ILE A 1 306 ? -15.880 1.782 25.928 1.00 98.19 306 ILE A C 1
ATOM 2415 O O . ILE A 1 306 ? -15.149 1.162 25.151 1.00 98.19 306 ILE A O 1
ATOM 2419 N N . GLN A 1 307 ? -16.610 1.152 26.850 1.00 97.25 307 GLN A N 1
ATOM 2420 C CA . GLN A 1 307 ? -16.619 -0.309 26.989 1.00 97.25 307 GLN A CA 1
ATOM 2421 C C . GLN A 1 307 ? -17.164 -0.991 25.729 1.00 97.25 307 GLN A C 1
ATOM 2423 O O . GLN A 1 307 ? -16.606 -1.988 25.268 1.00 97.25 307 GLN A O 1
ATOM 2428 N N . LYS A 1 308 ? -18.197 -0.410 25.111 1.00 97.81 308 LYS A N 1
ATOM 2429 C CA . LYS A 1 308 ? -18.771 -0.878 23.847 1.00 97.81 308 LYS A CA 1
ATOM 2430 C C . LYS A 1 308 ? -17.765 -0.823 22.699 1.00 97.81 308 LYS A C 1
ATOM 2432 O O . LYS A 1 308 ? -17.677 -1.777 21.929 1.00 97.81 308 LYS A O 1
ATOM 2437 N N . VAL A 1 309 ? -16.972 0.248 22.604 1.00 98.12 309 VAL A N 1
ATOM 2438 C CA . VAL A 1 309 ? -15.850 0.355 21.654 1.00 98.12 309 VAL A CA 1
ATOM 2439 C C . VAL A 1 309 ? -14.861 -0.795 21.853 1.00 98.12 309 VAL A C 1
ATOM 2441 O O . VAL A 1 309 ? -14.533 -1.493 20.892 1.00 98.12 309 VAL A O 1
ATOM 2444 N N . ARG A 1 310 ? -14.422 -1.038 23.095 1.00 97.00 310 ARG A N 1
ATOM 2445 C CA . ARG A 1 310 ? -13.484 -2.125 23.417 1.00 97.00 310 ARG A CA 1
ATOM 2446 C C . ARG A 1 310 ? -14.052 -3.493 23.034 1.00 97.00 310 ARG A C 1
ATOM 2448 O O . ARG A 1 310 ? -13.375 -4.256 22.346 1.00 97.00 310 ARG A O 1
ATOM 2455 N N . ALA A 1 311 ? -15.294 -3.781 23.426 1.00 95.94 311 ALA A N 1
ATOM 2456 C CA . ALA A 1 311 ? -15.970 -5.043 23.135 1.00 95.94 311 ALA A CA 1
ATOM 2457 C C . ALA A 1 311 ? -16.150 -5.272 21.626 1.00 95.94 311 ALA A C 1
ATOM 2459 O O . ALA A 1 311 ? -15.883 -6.364 21.129 1.00 95.94 311 ALA A O 1
ATOM 2460 N N . PHE A 1 312 ? -16.530 -4.229 20.883 1.00 97.38 312 PHE A N 1
ATOM 2461 C CA . PHE A 1 312 ? -16.679 -4.291 19.432 1.00 97.38 312 PHE A CA 1
ATOM 2462 C C . PHE A 1 312 ? -15.376 -4.688 18.731 1.00 97.38 312 PHE A C 1
ATOM 2464 O O . PHE A 1 312 ? -15.381 -5.595 17.899 1.00 97.38 312 PHE A O 1
ATOM 2471 N N . VAL A 1 313 ? -14.252 -4.054 19.082 1.00 97.00 313 VAL A N 1
ATOM 2472 C CA . VAL A 1 313 ? -12.949 -4.412 18.499 1.00 97.00 313 VAL A CA 1
ATOM 2473 C C . VAL A 1 313 ? -12.528 -5.810 18.957 1.00 97.00 313 VAL A C 1
ATOM 2475 O O . VAL A 1 313 ? -12.128 -6.627 18.137 1.00 97.00 313 VAL A O 1
ATOM 2478 N N . ALA A 1 314 ? -12.682 -6.146 20.238 1.00 94.56 314 ALA A N 1
ATOM 2479 C CA . ALA A 1 314 ? -12.329 -7.470 20.755 1.00 94.56 314 ALA A CA 1
ATOM 2480 C C . ALA A 1 314 ? -13.102 -8.629 20.091 1.00 94.56 314 ALA A C 1
ATOM 2482 O O . ALA A 1 314 ? -12.634 -9.769 20.127 1.00 94.56 314 ALA A O 1
ATOM 2483 N N . ALA A 1 315 ? -14.257 -8.336 19.487 1.00 92.81 315 ALA A N 1
ATOM 2484 C CA . ALA A 1 315 ? -15.093 -9.270 18.742 1.00 92.81 315 ALA A CA 1
ATOM 2485 C C . ALA A 1 315 ? -14.840 -9.273 17.217 1.00 92.81 315 ALA A C 1
ATOM 2487 O O . ALA A 1 315 ? -15.606 -9.889 16.487 1.00 92.81 315 ALA A O 1
ATOM 2488 N N . GLY A 1 316 ? -13.802 -8.593 16.711 1.00 93.44 316 GLY A N 1
ATOM 2489 C CA . GLY A 1 316 ? -13.466 -8.580 15.275 1.00 93.44 316 GLY A CA 1
ATOM 2490 C C . GLY A 1 316 ? -13.822 -7.285 14.536 1.00 93.44 316 GLY A C 1
ATOM 2491 O O . GLY A 1 316 ? -13.577 -7.166 13.329 1.00 93.44 316 GLY A O 1
ATOM 2492 N N . GLY A 1 317 ? -14.395 -6.304 15.236 1.00 96.81 317 GLY A N 1
ATOM 2493 C CA . GLY A 1 317 ? -14.783 -5.009 14.687 1.00 96.81 317 GLY A CA 1
ATOM 2494 C C . GLY A 1 317 ? -13.589 -4.134 14.307 1.00 96.81 317 GLY A C 1
ATOM 2495 O O . GLY A 1 317 ? -12.514 -4.215 14.907 1.00 96.81 317 GLY A O 1
ATOM 2496 N N . TYR A 1 318 ? -13.766 -3.296 13.284 1.00 98.38 318 TYR A N 1
ATOM 2497 C CA . TYR A 1 318 ? -12.732 -2.368 12.819 1.00 98.38 318 TYR A CA 1
ATOM 2498 C C . TYR A 1 318 ? -13.088 -0.932 13.193 1.00 98.38 318 TYR A C 1
ATOM 2500 O O . TYR A 1 318 ? -14.196 -0.480 12.911 1.00 98.38 318 TYR A O 1
ATOM 2508 N N . ILE A 1 319 ? -12.148 -0.206 13.797 1.00 98.25 319 ILE A N 1
ATOM 2509 C CA . ILE A 1 319 ? -12.316 1.204 14.159 1.00 98.25 319 ILE A CA 1
ATOM 2510 C C . ILE A 1 319 ? -11.208 2.048 13.543 1.00 98.25 319 ILE A C 1
ATOM 2512 O O . ILE A 1 319 ? -10.024 1.807 13.762 1.00 98.25 319 ILE A O 1
ATOM 2516 N N . PHE A 1 320 ? -11.611 3.079 12.814 1.00 98.12 320 PHE A N 1
ATOM 2517 C CA . PHE A 1 320 ? -10.754 4.190 12.435 1.00 98.12 320 PHE A CA 1
ATOM 2518 C C . PHE A 1 320 ? -11.029 5.372 13.367 1.00 98.12 320 PHE A C 1
ATOM 2520 O O . PHE A 1 320 ? -12.188 5.721 13.580 1.00 98.12 320 PHE A O 1
ATOM 2527 N N . CYS A 1 321 ? -9.984 6.024 13.861 1.00 95.25 321 CYS A N 1
ATOM 2528 C CA . CYS A 1 321 ? -10.074 7.196 14.724 1.00 95.25 321 CYS A CA 1
ATOM 2529 C C . CYS A 1 321 ? -9.153 8.306 14.225 1.00 95.25 321 CYS A C 1
ATOM 2531 O O . CYS A 1 321 ? -8.011 8.046 13.843 1.00 95.25 321 CYS A O 1
ATOM 2533 N N . SER A 1 322 ? -9.611 9.551 14.308 1.00 91.88 322 SER A N 1
ATOM 2534 C CA . SER A 1 322 ? -8.764 10.705 14.034 1.00 91.88 322 SER A CA 1
ATOM 2535 C C . SER A 1 322 ? -8.469 11.541 15.272 1.00 91.88 322 SER A C 1
ATOM 2537 O O . SER A 1 322 ? -9.315 11.767 16.139 1.00 91.88 322 SER A O 1
ATOM 2539 N N . ASP A 1 323 ? -7.226 12.001 15.324 1.00 91.31 323 ASP A N 1
ATOM 2540 C CA . ASP A 1 323 ? -6.706 13.022 16.217 1.00 91.31 323 ASP A CA 1
ATOM 2541 C C . ASP A 1 323 ? -7.170 12.865 17.677 1.00 91.31 323 ASP A C 1
ATOM 2543 O O . ASP A 1 323 ? -6.750 11.907 18.336 1.00 91.31 323 ASP A O 1
ATOM 2547 N N . TRP A 1 324 ? -8.061 13.735 18.180 1.00 94.94 324 TRP A N 1
ATOM 2548 C CA . TRP A 1 324 ? -8.476 13.760 19.592 1.00 94.94 324 TRP A CA 1
ATOM 2549 C C . TRP A 1 324 ? -9.147 12.479 20.086 1.00 94.94 324 TRP A C 1
ATOM 2551 O O . TRP A 1 324 ? -9.171 12.222 21.296 1.00 94.94 324 TRP A O 1
ATOM 2561 N N . GLU A 1 325 ? -9.637 11.634 19.176 1.00 96.06 325 GLU A N 1
ATOM 2562 C CA . GLU A 1 325 ? -10.102 10.292 19.528 1.00 96.06 325 GLU A CA 1
ATOM 2563 C C . GLU A 1 325 ? -9.033 9.468 20.248 1.00 96.06 325 GLU A C 1
ATOM 2565 O O . GLU A 1 325 ? -9.376 8.600 21.050 1.00 96.06 325 GLU A O 1
ATOM 2570 N N . LEU A 1 326 ? -7.747 9.783 20.045 1.00 96.31 326 LEU A N 1
ATOM 2571 C CA . LEU A 1 326 ? -6.649 9.167 20.780 1.00 96.31 326 LEU A CA 1
ATOM 2572 C C . LEU A 1 326 ? -6.860 9.247 22.291 1.00 96.31 326 LEU A C 1
ATOM 2574 O O . LEU A 1 326 ? -6.766 8.239 22.978 1.00 96.31 326 LEU A O 1
ATOM 2578 N N . GLY A 1 327 ? -7.121 10.448 22.810 1.00 96.12 327 GLY A N 1
ATOM 2579 C CA . GLY A 1 327 ? -7.248 10.669 24.252 1.00 96.12 327 GLY A CA 1
ATOM 2580 C C . GLY A 1 327 ? -8.675 10.464 24.741 1.00 96.12 327 GLY A C 1
ATOM 2581 O O . GLY A 1 327 ? -8.894 9.975 25.847 1.00 96.12 327 GLY A O 1
ATOM 2582 N N . LYS A 1 328 ? -9.662 10.819 23.912 1.00 96.19 328 LYS A N 1
ATOM 2583 C CA . LYS A 1 328 ? -11.070 10.782 24.314 1.00 96.19 328 LYS A CA 1
ATOM 2584 C C . LYS A 1 328 ? -11.695 9.396 24.259 1.00 96.19 328 LYS A C 1
ATOM 2586 O O . LYS A 1 328 ? -12.589 9.143 25.065 1.00 96.19 328 LYS A O 1
ATOM 2591 N N . THR A 1 329 ? -11.206 8.528 23.376 1.00 97.12 329 THR A N 1
ATOM 2592 C CA . THR A 1 329 ? -11.761 7.187 23.172 1.00 97.12 329 THR A CA 1
ATOM 2593 C C . THR A 1 329 ? -10.696 6.109 23.304 1.00 97.12 329 THR A C 1
ATOM 2595 O O . THR A 1 329 ? -10.817 5.249 24.170 1.00 97.12 329 THR A O 1
ATOM 2598 N N . LEU A 1 330 ? -9.627 6.151 22.502 1.00 97.38 330 LEU A N 1
ATOM 2599 C CA . LEU A 1 330 ? -8.688 5.031 22.400 1.00 97.38 330 LEU A CA 1
ATOM 2600 C C . LEU A 1 330 ? -7.898 4.784 23.688 1.00 97.38 330 LEU A C 1
ATOM 2602 O O . LEU A 1 330 ? -7.866 3.652 24.153 1.00 97.38 330 LEU A O 1
ATOM 2606 N N . ALA A 1 331 ? -7.321 5.819 24.300 1.00 97.12 331 ALA A N 1
ATOM 2607 C CA . ALA A 1 331 ? -6.560 5.686 25.545 1.00 97.12 331 ALA A CA 1
ATOM 2608 C C . ALA A 1 331 ? -7.431 5.247 26.734 1.00 97.12 331 ALA A C 1
ATOM 2610 O O . ALA A 1 331 ? -6.918 4.670 27.685 1.00 97.12 331 ALA A O 1
ATOM 2611 N N . LYS A 1 332 ? -8.748 5.490 26.676 1.00 97.38 332 LYS A N 1
ATOM 2612 C CA . LYS A 1 332 ? -9.703 5.003 27.682 1.00 97.38 332 LYS A CA 1
ATOM 2613 C C . LYS A 1 332 ? -10.143 3.563 27.404 1.00 97.38 332 LYS A C 1
ATOM 2615 O O . LYS A 1 332 ? -10.292 2.782 28.333 1.00 97.38 332 LYS A O 1
ATOM 2620 N N . ALA A 1 333 ? -10.350 3.210 26.134 1.00 97.12 333 ALA A N 1
ATOM 2621 C CA . ALA A 1 333 ? -10.782 1.874 25.723 1.00 97.12 333 ALA A CA 1
ATOM 2622 C C . ALA A 1 333 ? -9.643 0.841 25.748 1.00 97.12 333 ALA A C 1
ATOM 2624 O O . ALA A 1 333 ? -9.904 -0.345 25.946 1.00 97.12 333 ALA A O 1
ATOM 2625 N N . PHE A 1 334 ? -8.397 1.276 25.539 1.00 96.69 334 PHE A N 1
ATOM 2626 C CA . PHE A 1 334 ? -7.203 0.433 25.420 1.00 96.69 334 PHE A CA 1
ATOM 2627 C C . PHE A 1 334 ? -5.991 1.046 26.152 1.00 96.69 334 PHE A C 1
ATOM 2629 O O . PHE A 1 334 ? -4.947 1.266 25.525 1.00 96.69 334 PHE A O 1
ATOM 2636 N N . PRO A 1 335 ? -6.101 1.354 27.460 1.00 95.00 335 PRO A N 1
ATOM 2637 C CA . PRO A 1 335 ? -5.027 2.002 28.220 1.00 95.00 335 PRO A CA 1
ATOM 2638 C C . PRO A 1 335 ? -3.724 1.189 28.243 1.00 95.00 335 PRO A C 1
ATOM 2640 O O . PRO A 1 335 ? -2.647 1.754 28.411 1.00 95.00 335 PRO A O 1
ATOM 2643 N N . GLU A 1 336 ? -3.806 -0.128 28.038 1.00 93.19 336 GLU A N 1
ATOM 2644 C CA . GLU A 1 336 ? -2.658 -1.029 27.953 1.00 93.19 336 GLU A CA 1
ATOM 2645 C C . GLU A 1 336 ? -1.902 -0.944 26.617 1.00 93.19 336 GLU A C 1
ATOM 2647 O O . GLU A 1 336 ? -0.753 -1.370 26.534 1.00 93.19 336 GLU A O 1
ATOM 2652 N N . VAL A 1 337 ? -2.538 -0.415 25.567 1.00 94.56 337 VAL A N 1
ATOM 2653 C CA . VAL A 1 337 ? -1.981 -0.342 24.205 1.00 94.56 337 VAL A CA 1
ATOM 2654 C C . VAL A 1 337 ? -1.535 1.071 23.864 1.00 94.56 337 VAL A C 1
ATOM 2656 O O . VAL A 1 337 ? -0.531 1.259 23.178 1.00 94.56 337 VAL A O 1
ATOM 2659 N N . VAL A 1 338 ? -2.290 2.077 24.305 1.00 95.44 338 VAL A N 1
ATOM 2660 C CA . VAL A 1 338 ? -2.093 3.455 23.871 1.00 95.44 338 VAL A CA 1
ATOM 2661 C C . VAL A 1 338 ? -2.338 4.442 25.000 1.00 95.44 338 VAL A C 1
ATOM 2663 O O . VAL A 1 338 ? -3.324 4.358 25.728 1.00 95.44 338 VAL A O 1
ATOM 2666 N N . THR A 1 339 ? -1.451 5.426 25.121 1.00 96.06 339 THR A N 1
ATOM 2667 C CA . THR A 1 339 ? -1.589 6.508 26.096 1.00 96.06 339 THR A CA 1
ATOM 2668 C C . THR A 1 339 ? -1.551 7.858 25.390 1.00 96.06 339 THR A C 1
ATOM 2670 O O . THR A 1 339 ? -0.731 8.101 24.498 1.00 96.06 339 THR A O 1
ATOM 2673 N N . PHE A 1 340 ? -2.437 8.760 25.808 1.00 95.88 340 PHE A N 1
ATOM 2674 C CA . PHE A 1 340 ? -2.364 10.165 25.426 1.00 95.88 340 PHE A CA 1
ATOM 2675 C C . PHE A 1 340 ? -1.144 10.808 26.089 1.00 95.88 340 PHE A C 1
ATOM 2677 O O . PHE A 1 340 ? -1.037 10.823 27.312 1.00 95.88 340 PHE A O 1
ATOM 2684 N N . LEU A 1 341 ? -0.218 11.320 25.279 1.00 94.94 341 LEU A N 1
ATOM 2685 C CA . LEU A 1 341 ? 1.009 11.927 25.785 1.00 94.94 341 LEU A CA 1
ATOM 2686 C C . LEU A 1 341 ? 0.806 13.406 26.121 1.00 94.94 341 LEU A C 1
ATOM 2688 O O . LEU A 1 341 ? 1.148 13.844 27.216 1.00 94.94 341 LEU A O 1
ATOM 2692 N N . ARG A 1 342 ? 0.329 14.177 25.139 1.00 94.38 342 ARG A N 1
ATOM 2693 C CA . ARG A 1 342 ? 0.048 15.619 25.216 1.00 94.38 342 ARG A CA 1
ATOM 2694 C C . ARG A 1 342 ? -0.594 16.098 23.918 1.00 94.38 342 ARG A C 1
ATOM 2696 O O . ARG A 1 342 ? -0.604 15.378 22.922 1.00 94.38 342 ARG A O 1
ATOM 2703 N N . GLU A 1 343 ? -1.056 17.337 23.913 1.00 93.44 343 GLU A N 1
ATOM 2704 C CA . GLU A 1 343 ? -1.395 18.063 22.690 1.00 93.44 343 GLU A CA 1
ATOM 2705 C C . GLU A 1 343 ? -0.149 18.735 22.092 1.00 93.44 343 GLU A C 1
ATOM 2707 O O . GLU A 1 343 ? 0.761 19.152 22.817 1.00 93.44 343 GLU A O 1
ATOM 2712 N N . SER A 1 344 ? -0.110 18.871 20.767 1.00 89.31 344 SER A N 1
ATOM 2713 C CA . SER A 1 344 ? 0.829 19.773 20.104 1.00 89.31 344 SER A CA 1
ATOM 2714 C C . SER A 1 344 ? 0.508 21.235 20.461 1.00 89.31 344 SER A C 1
ATOM 2716 O O . SER A 1 344 ? -0.622 21.546 20.850 1.00 89.31 344 SER A O 1
ATOM 2718 N N . PRO A 1 345 ? 1.470 22.168 20.341 1.00 87.25 345 PRO A N 1
ATOM 2719 C CA . PRO A 1 345 ? 1.204 23.577 20.604 1.00 87.25 345 PRO A CA 1
ATOM 2720 C C . PRO A 1 345 ? 0.022 24.105 19.786 1.00 87.25 345 PRO A C 1
ATOM 2722 O O . PRO A 1 345 ? -0.237 23.661 18.661 1.00 87.25 345 PRO A O 1
ATOM 2725 N N . ARG A 1 346 ? -0.689 25.087 20.344 1.00 86.44 346 ARG A N 1
ATOM 2726 C CA . ARG A 1 346 ? -1.715 25.812 19.594 1.00 86.44 346 ARG A CA 1
ATOM 2727 C C . ARG A 1 346 ? -1.065 26.492 18.382 1.00 86.44 346 ARG A C 1
ATOM 2729 O O . ARG A 1 346 ? 0.041 27.014 18.477 1.00 86.44 346 ARG A O 1
ATOM 2736 N N . SER A 1 347 ? -1.754 26.456 17.248 1.00 80.31 347 SER A N 1
ATOM 2737 C CA . SER A 1 347 ? -1.321 27.067 15.991 1.00 80.31 347 SER A CA 1
ATOM 2738 C C . SER A 1 347 ? -2.559 27.585 15.278 1.00 80.31 347 SER A C 1
ATOM 2740 O O . SER A 1 347 ? -3.545 26.853 15.180 1.00 80.31 347 SER A O 1
ATOM 2742 N N . ASP A 1 348 ? -2.506 28.820 14.788 1.00 73.00 348 ASP A N 1
ATOM 2743 C CA . ASP A 1 348 ? -3.638 29.462 14.106 1.00 73.00 348 ASP A CA 1
ATOM 2744 C C . ASP A 1 348 ? -3.823 28.953 12.667 1.00 73.00 348 ASP A C 1
ATOM 2746 O O . ASP A 1 348 ? -4.868 29.157 12.052 1.00 73.00 348 ASP A O 1
ATOM 2750 N N . SER A 1 349 ? -2.830 28.233 12.138 1.00 72.81 349 SER A N 1
ATOM 2751 C CA . SER A 1 349 ? -2.880 27.570 10.838 1.00 72.81 349 SER A CA 1
ATOM 2752 C C . SER A 1 349 ? -2.321 26.139 10.904 1.00 72.81 349 SER A C 1
ATOM 2754 O O . SER A 1 349 ? -1.395 25.869 11.685 1.00 72.81 349 SER A O 1
ATOM 2756 N N . PRO A 1 350 ? -2.865 25.201 10.097 1.00 74.50 350 PRO A N 1
ATOM 2757 C CA . PRO A 1 350 ? -2.268 23.884 9.917 1.00 74.50 350 PRO A CA 1
ATOM 2758 C C . PRO A 1 350 ? -0.868 24.000 9.311 1.00 74.50 350 PRO A C 1
ATOM 2760 O O . PRO A 1 350 ? -0.667 24.757 8.361 1.00 74.50 350 PRO A O 1
ATOM 2763 N N . LYS A 1 351 ? 0.084 23.219 9.823 1.00 75.88 351 LYS A N 1
ATOM 2764 C CA . LYS A 1 351 ? 1.455 23.168 9.301 1.00 75.88 351 LYS A CA 1
ATOM 2765 C C . LYS A 1 351 ? 1.603 22.009 8.326 1.00 75.88 351 LYS A C 1
ATOM 2767 O O . LYS A 1 351 ? 1.186 20.891 8.631 1.00 75.88 351 LYS A O 1
ATOM 2772 N N . ASP A 1 352 ? 2.222 22.274 7.179 1.00 77.81 352 ASP A N 1
ATOM 2773 C CA . ASP A 1 352 ? 2.698 21.216 6.292 1.00 77.81 352 ASP A CA 1
ATOM 2774 C C . ASP A 1 352 ? 3.891 20.539 6.961 1.00 77.81 352 ASP A C 1
ATOM 2776 O O . ASP A 1 352 ? 4.915 21.166 7.228 1.00 77.81 352 ASP A O 1
ATOM 2780 N N . THR A 1 353 ? 3.740 19.255 7.260 1.00 78.94 353 THR A N 1
ATOM 2781 C CA . THR A 1 353 ? 4.793 18.451 7.878 1.00 78.94 353 THR A CA 1
ATOM 2782 C C . THR A 1 353 ? 5.206 17.324 6.960 1.00 78.94 353 THR A C 1
ATOM 2784 O O . THR A 1 353 ? 4.398 16.815 6.177 1.00 78.94 353 THR A O 1
ATOM 2787 N N . ARG A 1 354 ? 6.479 16.933 7.024 1.00 85.06 354 ARG A N 1
ATOM 2788 C CA . ARG A 1 354 ? 6.991 15.888 6.141 1.00 85.06 354 ARG A CA 1
ATOM 2789 C C . ARG A 1 354 ? 6.780 14.526 6.778 1.00 85.06 354 ARG A C 1
ATOM 2791 O O . ARG A 1 354 ? 7.325 14.231 7.841 1.00 85.06 354 ARG A O 1
ATOM 2798 N N . ILE A 1 355 ? 6.019 13.683 6.093 1.00 86.94 355 ILE A N 1
ATOM 2799 C CA . ILE A 1 355 ? 5.687 12.338 6.552 1.00 86.94 355 ILE A CA 1
ATOM 2800 C C . ILE A 1 355 ? 6.445 11.280 5.762 1.00 86.94 355 ILE A C 1
ATOM 2802 O O . ILE A 1 355 ? 6.760 11.449 4.578 1.00 86.94 355 ILE A O 1
ATOM 2806 N N . ARG A 1 356 ? 6.761 10.179 6.441 1.00 87.44 356 ARG A N 1
ATOM 2807 C CA . ARG A 1 356 ? 7.511 9.048 5.894 1.00 87.44 356 ARG A CA 1
ATOM 2808 C C . ARG A 1 356 ? 6.889 7.731 6.356 1.00 87.44 356 ARG A C 1
ATOM 2810 O O . ARG A 1 356 ? 6.365 7.677 7.471 1.00 87.44 356 ARG A O 1
ATOM 2817 N N . PRO A 1 357 ? 6.947 6.664 5.543 1.00 89.44 357 PRO A N 1
ATOM 2818 C CA . PRO A 1 357 ? 6.610 5.337 6.036 1.00 89.44 357 PRO A CA 1
ATOM 2819 C C . PRO A 1 357 ? 7.570 4.961 7.170 1.00 89.44 357 PRO A C 1
ATOM 2821 O O . PRO A 1 357 ? 8.762 5.274 7.113 1.00 89.44 357 PRO A O 1
ATOM 2824 N N . PHE A 1 358 ? 7.060 4.293 8.201 1.00 90.31 358 PHE A N 1
ATOM 2825 C CA . PHE A 1 358 ? 7.925 3.656 9.187 1.00 90.31 358 PHE A CA 1
ATOM 2826 C C . PHE A 1 358 ? 8.568 2.414 8.541 1.00 90.31 358 PHE A C 1
ATOM 2828 O O . PHE A 1 358 ? 7.818 1.598 7.997 1.00 90.31 358 PHE A O 1
ATOM 2835 N N . PRO A 1 359 ? 9.909 2.269 8.533 1.00 85.38 359 PRO A N 1
ATOM 2836 C CA . PRO A 1 359 ? 10.591 1.228 7.755 1.00 85.38 359 PRO A CA 1
ATOM 2837 C C . PRO A 1 359 ? 10.048 -0.186 7.990 1.00 85.38 359 PRO A C 1
ATOM 2839 O O . PRO A 1 359 ? 9.764 -0.909 7.040 1.00 85.38 359 PRO A O 1
ATOM 2842 N N . GLU A 1 360 ? 9.807 -0.542 9.247 1.00 85.94 360 GLU A N 1
ATOM 2843 C CA . GLU A 1 360 ? 9.352 -1.859 9.690 1.00 85.94 360 GLU A CA 1
ATOM 2844 C C . GLU A 1 360 ? 7.909 -2.165 9.269 1.00 85.94 360 GLU A C 1
ATOM 2846 O O . GLU A 1 360 ? 7.517 -3.327 9.190 1.00 85.94 360 GLU A O 1
ATOM 2851 N N . ALA A 1 361 ? 7.115 -1.134 8.976 1.00 86.94 361 ALA A N 1
ATOM 2852 C CA . ALA A 1 361 ? 5.737 -1.271 8.525 1.00 86.94 361 ALA A CA 1
ATOM 2853 C C . ALA A 1 361 ? 5.547 -0.907 7.051 1.00 86.94 361 ALA A C 1
ATOM 2855 O O . ALA A 1 361 ? 4.416 -0.938 6.568 1.00 86.94 361 ALA A O 1
ATOM 2856 N N . ALA A 1 362 ? 6.613 -0.589 6.312 1.00 82.44 362 ALA A N 1
ATOM 2857 C CA . ALA A 1 362 ? 6.517 -0.215 4.902 1.00 82.44 362 ALA A CA 1
ATOM 2858 C C . ALA A 1 362 ? 5.830 -1.308 4.062 1.00 82.44 362 ALA A C 1
ATOM 2860 O O . ALA A 1 362 ? 5.107 -1.008 3.111 1.00 82.44 362 ALA A O 1
ATOM 2861 N N . GLU A 1 363 ? 6.003 -2.575 4.442 1.00 84.25 363 GLU A N 1
ATOM 2862 C CA . GLU A 1 363 ? 5.368 -3.733 3.808 1.00 84.25 363 GLU A CA 1
ATOM 2863 C C . GLU A 1 363 ? 4.014 -4.109 4.414 1.00 84.25 363 GLU A C 1
ATOM 2865 O O . GLU A 1 363 ? 3.33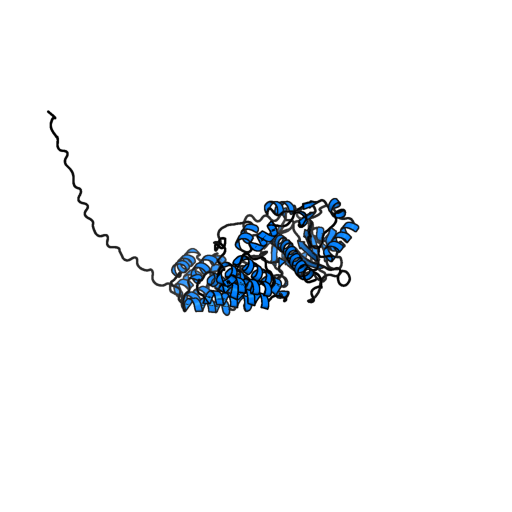1 -4.979 3.884 1.00 84.25 363 GLU A O 1
ATOM 2870 N N . HIS A 1 364 ? 3.564 -3.437 5.473 1.00 90.44 364 HIS A N 1
ATOM 2871 C CA . HIS A 1 364 ? 2.269 -3.723 6.073 1.00 90.44 364 HIS A CA 1
ATOM 2872 C C . HIS A 1 364 ? 1.135 -3.473 5.054 1.00 90.44 364 HIS A C 1
ATOM 2874 O O . HIS A 1 364 ? 1.161 -2.454 4.355 1.00 90.44 364 HIS A O 1
ATOM 2880 N N . PRO A 1 365 ? 0.093 -4.326 4.968 1.00 90.44 365 PRO A N 1
ATOM 2881 C CA . PRO A 1 365 ? -0.955 -4.190 3.950 1.00 90.44 365 PRO A CA 1
ATOM 2882 C C . PRO A 1 365 ? -1.668 -2.832 3.926 1.00 90.44 365 PRO A C 1
ATOM 2884 O O . PRO A 1 365 ? -2.066 -2.359 2.863 1.00 90.44 365 PRO A O 1
ATOM 2887 N N . LEU A 1 366 ? -1.785 -2.166 5.081 1.00 94.19 366 LEU A N 1
ATOM 2888 C CA . LEU A 1 366 ? -2.376 -0.824 5.163 1.00 94.19 366 LEU A CA 1
ATOM 2889 C C . LEU A 1 366 ? -1.541 0.258 4.459 1.00 94.19 366 LEU A C 1
ATOM 2891 O O . LEU A 1 366 ? -2.098 1.276 4.061 1.00 94.19 366 LEU A O 1
ATOM 2895 N N . MET A 1 367 ? -0.242 0.030 4.247 1.00 91.56 367 MET A N 1
ATOM 2896 C CA . MET A 1 367 ? 0.680 0.977 3.608 1.00 91.56 367 MET A CA 1
ATOM 2897 C C . MET A 1 367 ? 0.695 0.889 2.079 1.00 91.56 367 MET A C 1
ATOM 2899 O O . MET A 1 367 ? 1.374 1.675 1.415 1.00 91.56 367 MET A O 1
ATOM 2903 N N . ARG A 1 368 ? -0.065 -0.045 1.497 1.00 88.00 368 ARG A N 1
ATOM 2904 C CA . ARG A 1 368 ? -0.145 -0.257 0.048 1.00 88.00 368 ARG A CA 1
ATOM 2905 C C . ARG A 1 368 ? -0.609 1.013 -0.678 1.00 88.00 368 ARG A C 1
ATOM 2907 O O . ARG A 1 368 ? -1.713 1.491 -0.447 1.00 88.00 368 ARG A O 1
ATOM 2914 N N . ASP A 1 369 ? 0.221 1.552 -1.568 1.00 85.00 369 ASP A N 1
ATOM 2915 C CA . ASP A 1 369 ? -0.041 2.782 -2.344 1.00 85.00 369 ASP A CA 1
ATOM 2916 C C . ASP A 1 369 ? -0.253 4.065 -1.516 1.00 85.00 369 ASP A C 1
ATOM 2918 O O . ASP A 1 369 ? -0.655 5.090 -2.069 1.00 85.00 369 ASP A O 1
ATOM 2922 N N . VAL A 1 370 ? -0.005 4.036 -0.200 1.00 85.88 370 VAL A N 1
ATOM 2923 C CA . VAL A 1 370 ? -0.074 5.241 0.650 1.00 85.88 370 VAL A CA 1
ATOM 2924 C C . VAL A 1 370 ? 1.038 6.215 0.267 1.00 85.88 370 VAL A C 1
ATOM 2926 O O . VAL A 1 370 ? 0.807 7.418 0.200 1.00 85.88 370 VAL A O 1
ATOM 2929 N N . PHE A 1 371 ? 2.216 5.672 -0.037 1.00 82.00 371 PHE A N 1
ATOM 2930 C CA . PHE A 1 371 ? 3.341 6.384 -0.632 1.00 82.00 371 PHE A CA 1
ATOM 2931 C C . PHE A 1 371 ? 3.571 5.879 -2.062 1.00 82.00 371 PHE A C 1
ATOM 2933 O O . PHE A 1 371 ? 3.237 4.722 -2.352 1.00 82.00 371 PHE A O 1
ATOM 2940 N N . PRO A 1 372 ? 4.161 6.701 -2.951 1.00 76.75 372 PRO A N 1
ATOM 2941 C CA . PRO A 1 372 ? 4.539 6.261 -4.286 1.00 76.75 372 PRO A CA 1
ATOM 2942 C C . PRO A 1 372 ? 5.388 4.989 -4.232 1.00 76.75 372 PRO A C 1
ATOM 2944 O O . PRO A 1 372 ? 6.369 4.916 -3.493 1.00 76.75 372 PRO A O 1
ATOM 2947 N N . LEU A 1 373 ? 5.013 3.988 -5.034 1.00 77.69 373 LEU A N 1
ATOM 2948 C CA . LEU A 1 373 ? 5.795 2.757 -5.178 1.00 77.69 373 LEU A CA 1
ATOM 2949 C C . LEU A 1 373 ? 7.170 3.041 -5.802 1.00 77.69 373 LEU A C 1
ATOM 2951 O O . LEU A 1 373 ? 8.142 2.352 -5.500 1.00 77.69 373 LEU A O 1
ATOM 2955 N N . ASN A 1 374 ? 7.230 4.052 -6.675 1.00 72.94 374 ASN A N 1
ATOM 2956 C CA . ASN A 1 374 ? 8.421 4.414 -7.422 1.00 72.94 374 ASN A CA 1
ATOM 2957 C C . ASN A 1 374 ? 9.513 4.987 -6.508 1.00 72.94 374 ASN A C 1
ATOM 2959 O O . ASN A 1 374 ? 9.475 6.158 -6.126 1.00 72.94 374 ASN A O 1
ATOM 2963 N N . THR A 1 375 ? 10.533 4.178 -6.227 1.00 65.81 375 THR A N 1
ATOM 2964 C CA . THR A 1 375 ? 11.709 4.585 -5.444 1.00 65.81 375 THR A CA 1
ATOM 2965 C C . THR A 1 375 ? 12.619 5.565 -6.191 1.00 65.81 375 THR A C 1
ATOM 2967 O O . THR A 1 375 ? 13.439 6.255 -5.572 1.00 65.81 375 THR A O 1
ATOM 2970 N N . TRP A 1 376 ? 12.452 5.688 -7.515 1.00 71.62 376 TRP A N 1
ATOM 2971 C CA . TRP A 1 376 ? 13.168 6.657 -8.338 1.00 71.62 376 TRP A CA 1
ATOM 2972 C C . TRP A 1 376 ? 12.854 8.088 -7.920 1.00 71.62 376 TRP A C 1
ATOM 2974 O O . TRP A 1 376 ? 13.757 8.909 -7.885 1.00 71.62 376 TRP A O 1
ATOM 2984 N N . GLU A 1 377 ? 11.623 8.391 -7.514 1.00 63.09 377 GLU A N 1
ATOM 2985 C CA . GLU A 1 377 ? 11.182 9.755 -7.181 1.00 63.09 377 GLU A CA 1
ATOM 2986 C C . GLU A 1 377 ? 10.950 9.951 -5.669 1.00 63.09 377 GLU A C 1
ATOM 2988 O O . GLU A 1 377 ? 10.951 11.074 -5.173 1.00 63.09 377 GLU A O 1
ATOM 2993 N N . SER A 1 378 ? 10.838 8.866 -4.892 1.00 57.81 378 SER A N 1
ATOM 2994 C CA . SER A 1 378 ? 10.290 8.876 -3.524 1.00 57.81 378 SER A CA 1
ATOM 2995 C C . SER A 1 378 ? 11.189 9.421 -2.399 1.00 57.81 378 SER A C 1
ATOM 2997 O O . SER A 1 378 ? 10.884 9.203 -1.225 1.00 57.81 378 SER A O 1
ATOM 2999 N N . SER A 1 379 ? 12.305 10.098 -2.683 1.00 52.53 379 SER A N 1
ATOM 3000 C CA . SER A 1 379 ? 13.251 10.506 -1.624 1.00 52.53 379 SER A CA 1
ATOM 3001 C C . SER A 1 379 ? 12.787 11.697 -0.778 1.00 52.53 379 SER A C 1
ATOM 3003 O O . SER A 1 379 ? 13.373 11.959 0.271 1.00 52.53 379 SER A O 1
ATOM 3005 N N . GLU A 1 380 ? 11.741 12.415 -1.190 1.00 60.03 380 GLU A N 1
ATOM 3006 C CA . GLU A 1 380 ? 11.345 13.656 -0.520 1.00 60.03 380 GLU A CA 1
ATOM 3007 C C . GLU A 1 380 ? 10.263 13.479 0.560 1.00 60.03 380 GLU A C 1
ATOM 3009 O O . GLU A 1 380 ? 10.046 14.393 1.349 1.00 60.03 380 GLU A O 1
ATOM 3014 N N . GLY A 1 381 ? 9.650 12.303 0.717 1.00 62.69 381 GLY A N 1
ATOM 3015 C CA . GLY A 1 381 ? 8.486 12.152 1.606 1.00 62.69 381 GLY A CA 1
ATOM 3016 C C . GLY A 1 381 ? 7.267 12.938 1.101 1.00 62.69 381 GLY A C 1
ATOM 3017 O O . GLY A 1 381 ? 7.336 13.628 0.089 1.00 62.69 381 GLY A O 1
ATOM 3018 N N . MET A 1 382 ? 6.129 12.807 1.782 1.00 74.12 382 MET A N 1
ATOM 3019 C CA . MET A 1 382 ? 4.893 13.514 1.408 1.00 74.12 382 MET A CA 1
ATOM 3020 C C . MET A 1 382 ? 4.582 14.607 2.427 1.00 74.12 382 MET A C 1
ATOM 3022 O O . MET A 1 382 ? 4.978 14.500 3.587 1.00 74.12 382 MET A O 1
ATOM 3026 N N . ALA A 1 383 ? 3.887 15.661 2.004 1.00 76.44 383 ALA A N 1
ATOM 3027 C CA . ALA A 1 383 ? 3.372 16.665 2.925 1.00 76.44 383 ALA A CA 1
ATOM 3028 C C . ALA A 1 383 ? 2.060 16.170 3.554 1.00 76.44 383 ALA A C 1
ATOM 3030 O O . ALA A 1 383 ? 1.176 15.679 2.854 1.00 76.44 383 ALA A O 1
ATOM 3031 N N . TRP A 1 384 ? 1.935 16.310 4.872 1.00 80.06 384 TRP A N 1
ATOM 3032 C CA . TRP A 1 384 ? 0.710 16.060 5.626 1.00 80.06 384 TRP A CA 1
ATOM 3033 C C . TRP A 1 384 ? 0.410 17.295 6.477 1.00 80.06 384 TRP A C 1
ATOM 3035 O O . TRP A 1 384 ? 1.256 17.737 7.260 1.00 80.06 384 TRP A O 1
ATOM 3045 N N . LYS A 1 385 ? -0.796 17.859 6.336 1.00 81.88 385 LYS A N 1
ATOM 3046 C CA . LYS A 1 385 ? -1.252 18.954 7.200 1.00 81.88 385 LYS A CA 1
ATOM 3047 C C . LYS A 1 385 ? -1.609 18.463 8.597 1.00 81.88 385 LYS A C 1
ATOM 3049 O O . LYS A 1 385 ? -2.508 17.626 8.736 1.00 81.88 385 LYS A O 1
ATOM 3054 N N . LEU A 1 386 ? -0.953 19.040 9.600 1.00 80.38 386 LEU A N 1
ATOM 3055 C CA . LEU A 1 386 ? -1.248 18.854 11.021 1.00 80.38 386 LEU A CA 1
ATOM 3056 C C . LEU A 1 386 ? -1.820 20.145 11.615 1.00 80.38 386 LEU A C 1
ATOM 3058 O O . LEU A 1 386 ? -1.261 21.223 11.409 1.00 80.38 386 LEU A O 1
ATOM 3062 N N . GLU A 1 387 ? -2.931 20.040 12.344 1.00 80.56 387 GLU A N 1
ATOM 3063 C CA . GLU A 1 387 ? -3.525 21.162 13.085 1.00 80.56 387 GLU A CA 1
ATOM 3064 C C . GLU A 1 387 ? -2.787 21.390 14.420 1.00 80.56 387 GLU A C 1
ATOM 3066 O O . GLU A 1 387 ? -2.131 20.497 14.972 1.00 80.56 387 GLU A O 1
ATOM 3071 N N . GLY A 1 388 ? -2.881 22.610 14.957 1.00 82.62 388 GLY A N 1
ATOM 3072 C CA . GLY A 1 388 ? -2.463 22.870 16.335 1.00 82.62 388 GLY A CA 1
ATOM 3073 C C . GLY A 1 388 ? -3.341 22.099 17.322 1.00 82.62 388 GLY A C 1
ATOM 3074 O O . GLY A 1 388 ? -4.507 21.839 17.040 1.00 82.62 388 GLY A O 1
ATOM 3075 N N . ARG A 1 389 ? -2.797 21.757 18.493 1.00 88.81 389 ARG A N 1
ATOM 3076 C CA . ARG A 1 389 ? -3.465 20.903 19.496 1.00 88.81 389 ARG A CA 1
ATOM 3077 C C . ARG A 1 389 ? -3.792 19.481 19.022 1.00 88.81 389 ARG A C 1
ATOM 3079 O O . ARG A 1 389 ? -4.666 18.835 19.593 1.00 88.81 389 ARG A O 1
ATOM 3086 N N . SER A 1 390 ? -3.073 18.971 18.023 1.00 89.69 390 SER A N 1
ATOM 3087 C CA . SER A 1 390 ? -3.164 17.559 17.635 1.00 89.69 390 SER A CA 1
ATOM 3088 C C . SER A 1 390 ? -2.693 16.664 18.786 1.00 89.69 390 SER A C 1
ATOM 3090 O O . SER A 1 390 ? -1.725 16.987 19.479 1.00 89.69 390 SER A O 1
ATOM 3092 N N . HIS A 1 391 ? -3.343 15.527 18.997 1.00 93.75 391 HIS A N 1
ATOM 3093 C CA . HIS A 1 391 ? -2.986 14.585 20.053 1.00 93.75 391 HIS A CA 1
ATOM 3094 C C . HIS A 1 391 ? -1.722 13.793 19.701 1.00 93.75 391 HIS A C 1
ATOM 3096 O O . HIS A 1 391 ? -1.649 13.147 18.656 1.00 93.75 391 HIS A O 1
ATOM 3102 N N . MET A 1 392 ? -0.747 13.792 20.611 1.00 94.19 392 MET A N 1
ATOM 3103 C CA . MET A 1 392 ? 0.476 12.995 20.522 1.00 94.19 392 MET A CA 1
ATOM 3104 C C . MET A 1 392 ? 0.311 11.672 21.267 1.00 94.19 392 MET A C 1
ATOM 3106 O O . MET A 1 392 ? -0.252 11.618 22.366 1.00 94.19 392 MET A O 1
ATOM 3110 N N . VAL A 1 393 ? 0.847 10.605 20.678 1.00 95.62 393 VAL A N 1
ATOM 3111 C CA . VAL A 1 393 ? 0.745 9.245 21.208 1.00 95.62 393 VAL A CA 1
ATOM 3112 C C . VAL A 1 393 ? 2.020 8.804 21.912 1.00 95.62 393 VAL A C 1
ATOM 3114 O O . VAL A 1 393 ? 3.118 8.959 21.376 1.00 95.62 393 VAL A O 1
ATOM 3117 N N . LYS A 1 394 ? 1.858 8.200 23.092 1.00 95.69 394 LYS A N 1
ATOM 3118 C CA . LYS A 1 394 ? 2.843 7.294 23.682 1.00 95.69 394 LYS A CA 1
ATOM 3119 C C . LYS A 1 394 ? 2.393 5.865 23.392 1.00 95.69 394 LYS A C 1
ATOM 3121 O O . LYS A 1 394 ? 1.295 5.462 23.777 1.00 95.69 394 LYS A O 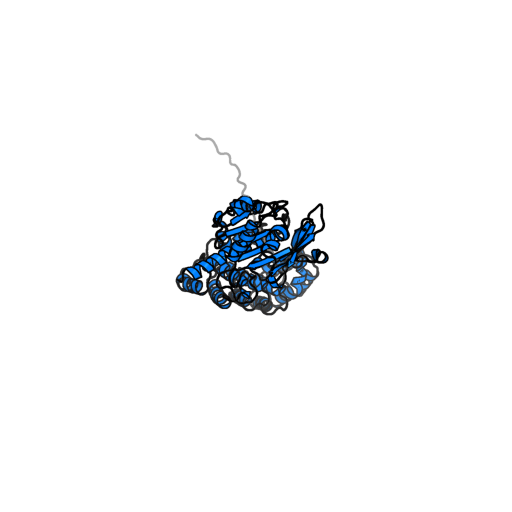1
ATOM 3126 N N . GLU A 1 395 ? 3.225 5.136 22.662 1.00 94.12 395 GLU A N 1
ATOM 3127 C CA . GLU A 1 395 ? 2.892 3.811 22.144 1.00 94.12 395 GLU A CA 1
ATOM 3128 C C . GLU A 1 395 ? 3.184 2.724 23.184 1.00 94.12 395 GLU A C 1
ATOM 3130 O O . GLU A 1 395 ? 4.240 2.736 23.819 1.00 94.12 395 GLU A O 1
ATOM 3135 N N . GLY A 1 396 ? 2.246 1.793 23.356 1.00 92.50 396 GLY A N 1
ATOM 3136 C CA . GLY A 1 396 ? 2.393 0.596 24.175 1.00 92.50 396 GLY A CA 1
ATOM 3137 C C . GLY A 1 396 ? 2.555 -0.683 23.339 1.00 92.50 396 GLY A C 1
ATOM 3138 O O . GLY A 1 396 ? 2.712 -0.631 22.113 1.00 92.50 396 GLY A O 1
ATOM 3139 N N . PRO A 1 397 ? 2.533 -1.858 23.991 1.00 89.50 397 PRO A N 1
ATOM 3140 C CA . PRO A 1 397 ? 2.684 -3.149 23.327 1.00 89.50 397 PRO A CA 1
ATOM 3141 C C . PRO A 1 397 ? 1.638 -3.403 22.231 1.00 89.50 397 PRO A C 1
ATOM 3143 O O . PRO A 1 397 ? 0.454 -3.123 22.399 1.00 89.50 397 PRO A O 1
ATOM 3146 N N . GLY A 1 398 ? 2.073 -4.000 21.117 1.00 88.06 398 GLY A N 1
ATOM 3147 C CA . GLY A 1 398 ? 1.199 -4.403 20.004 1.00 88.06 398 GLY A CA 1
ATOM 3148 C C . GLY A 1 398 ? 0.898 -3.311 18.976 1.00 88.06 398 GLY A C 1
ATOM 3149 O O . GLY A 1 398 ? 0.294 -3.602 17.942 1.00 88.06 398 GLY A O 1
ATOM 3150 N N . ILE A 1 399 ? 1.353 -2.076 19.206 1.00 94.19 399 ILE A N 1
ATOM 3151 C CA . ILE A 1 399 ? 1.287 -1.031 18.187 1.00 94.19 399 ILE A CA 1
ATOM 3152 C C . ILE A 1 399 ? 2.233 -1.346 17.026 1.00 94.19 399 ILE A C 1
ATOM 3154 O O . ILE A 1 399 ? 3.429 -1.569 17.197 1.00 94.19 399 ILE A O 1
ATOM 3158 N N . THR A 1 400 ? 1.679 -1.292 15.817 1.00 94.94 400 THR A N 1
ATOM 3159 C CA . THR A 1 400 ? 2.420 -1.199 14.561 1.00 94.94 400 THR A CA 1
ATOM 3160 C C . THR A 1 400 ? 2.391 0.249 14.092 1.00 94.94 400 THR A C 1
ATOM 3162 O O . THR A 1 400 ? 1.366 0.748 13.613 1.00 94.94 400 THR A O 1
ATOM 3165 N N . ARG A 1 401 ? 3.524 0.938 14.224 1.00 95.38 401 ARG A N 1
ATOM 3166 C CA . ARG A 1 401 ? 3.698 2.299 13.714 1.00 95.38 401 ARG A CA 1
ATOM 3167 C C . ARG A 1 401 ? 3.719 2.272 12.191 1.00 95.38 401 ARG A C 1
ATOM 3169 O O . ARG A 1 401 ? 4.508 1.540 11.612 1.00 95.38 401 ARG A O 1
ATOM 3176 N N . LEU A 1 402 ? 2.865 3.060 11.543 1.00 95.38 402 LEU A N 1
ATOM 3177 C CA . LEU A 1 402 ? 2.703 3.053 10.085 1.00 95.38 402 LEU A CA 1
ATOM 3178 C C . LEU A 1 402 ? 3.403 4.244 9.429 1.00 95.38 402 LEU A C 1
ATOM 3180 O O . LEU A 1 402 ? 4.164 4.084 8.475 1.00 95.38 402 LEU A O 1
ATOM 3184 N N . ILE A 1 403 ? 3.147 5.447 9.946 1.00 93.69 403 ILE A N 1
ATOM 3185 C CA . ILE A 1 403 ? 3.629 6.703 9.365 1.00 93.69 403 ILE A CA 1
ATOM 3186 C C . ILE A 1 403 ? 4.274 7.546 10.456 1.00 93.69 403 ILE A C 1
ATOM 3188 O O . ILE A 1 403 ? 3.719 7.701 11.549 1.00 93.69 403 ILE A O 1
ATOM 3192 N N . THR A 1 404 ? 5.436 8.114 10.138 1.00 92.81 404 THR A N 1
ATOM 3193 C CA . THR A 1 404 ? 6.169 9.017 11.021 1.00 92.81 404 THR A CA 1
ATOM 3194 C C . THR A 1 404 ? 6.296 10.419 10.455 1.00 92.81 404 THR A C 1
ATOM 3196 O O . THR A 1 404 ? 6.347 10.619 9.243 1.00 92.81 404 THR A O 1
ATOM 3199 N N . CYS A 1 405 ? 6.383 11.386 11.359 1.00 91.19 405 CYS A N 1
ATOM 3200 C CA . CYS A 1 405 ? 6.764 12.759 11.098 1.00 91.19 405 CYS A CA 1
ATOM 3201 C C . CYS A 1 405 ? 7.968 13.110 11.992 1.00 91.19 405 CYS A C 1
ATOM 3203 O O . CYS A 1 405 ? 7.801 13.292 13.203 1.00 91.19 405 CYS A O 1
ATOM 3205 N N . PRO A 1 406 ? 9.191 13.176 11.432 1.00 89.69 406 PRO A N 1
ATOM 3206 C CA . PRO A 1 406 ? 10.393 13.521 12.192 1.00 89.69 406 PRO A CA 1
ATOM 3207 C C . PRO A 1 406 ? 10.317 14.890 12.883 1.00 89.69 406 PRO A C 1
ATOM 3209 O O . PRO A 1 406 ? 10.889 15.053 13.960 1.00 89.69 406 PRO A O 1
ATOM 3212 N N . ASP A 1 407 ? 9.570 15.836 12.309 1.00 87.25 407 ASP A N 1
ATOM 3213 C CA . ASP A 1 407 ? 9.430 17.211 12.810 1.00 87.25 407 ASP A CA 1
ATOM 3214 C C . ASP A 1 407 ? 8.755 17.272 14.193 1.00 87.25 407 ASP A C 1
ATOM 3216 O O . ASP A 1 407 ? 8.920 18.242 14.929 1.00 87.25 407 ASP A O 1
ATOM 3220 N N . LEU A 1 408 ? 8.030 16.217 14.586 1.00 89.69 408 LEU A N 1
ATOM 3221 C CA . LEU A 1 408 ? 7.349 16.130 15.881 1.00 89.69 408 LEU A CA 1
ATOM 3222 C C . LEU A 1 408 ? 8.224 15.552 16.998 1.00 89.69 408 LEU A C 1
ATOM 3224 O O . LEU A 1 408 ? 7.781 15.485 18.143 1.00 89.69 408 LEU A O 1
ATOM 3228 N N . LYS A 1 409 ? 9.473 15.157 16.714 1.00 92.19 409 LYS A N 1
ATOM 3229 C CA . LYS A 1 409 ? 10.349 14.481 17.689 1.00 92.19 409 LYS A CA 1
ATOM 3230 C C . LYS A 1 409 ? 10.480 15.244 19.013 1.00 92.19 409 LYS A C 1
ATOM 3232 O O . LYS A 1 409 ? 10.500 14.618 20.070 1.00 92.19 409 LYS A O 1
ATOM 3237 N N . SER A 1 410 ? 10.523 16.577 18.971 1.00 91.75 410 SER A N 1
ATOM 3238 C CA . SER A 1 410 ? 10.597 17.438 20.162 1.00 91.75 410 SER A CA 1
ATOM 3239 C C . SER A 1 410 ? 9.351 17.373 21.057 1.00 91.75 410 SER A C 1
ATOM 3241 O O . SER A 1 410 ? 9.430 17.696 22.238 1.00 91.75 410 SER A O 1
ATOM 3243 N N . LEU A 1 411 ? 8.213 16.912 20.531 1.00 90.44 411 LEU A N 1
ATOM 3244 C CA . LEU A 1 411 ? 6.969 16.709 21.279 1.00 90.44 411 LEU A CA 1
ATOM 3245 C C . LEU A 1 411 ? 6.903 15.337 21.973 1.00 90.44 411 LEU A C 1
ATOM 3247 O O . LEU A 1 411 ? 5.912 15.034 22.636 1.00 90.44 411 LEU A O 1
ATOM 3251 N N . GLY A 1 412 ? 7.949 14.514 21.841 1.00 92.19 412 GLY A N 1
ATOM 3252 C CA . GLY A 1 412 ? 8.064 13.202 22.482 1.00 92.19 412 GLY A CA 1
ATOM 3253 C C . GLY A 1 412 ? 7.473 12.040 21.678 1.00 92.19 412 GLY A C 1
ATOM 3254 O O . GLY A 1 412 ? 7.514 10.905 22.143 1.00 92.19 412 GLY A O 1
ATOM 3255 N N . SER A 1 413 ? 6.958 12.291 20.472 1.00 93.38 413 SER A N 1
ATOM 3256 C CA . SER A 1 413 ? 6.491 11.253 19.549 1.00 93.38 413 SER A CA 1
ATOM 3257 C C . SER A 1 413 ? 6.717 11.679 18.105 1.00 93.38 413 SER A C 1
ATOM 3259 O O . SER A 1 413 ? 6.620 12.852 17.774 1.00 93.38 413 SER A O 1
ATOM 3261 N N . THR A 1 414 ? 7.009 10.720 17.231 1.00 94.00 414 THR A N 1
ATOM 3262 C CA . THR A 1 414 ? 7.039 10.947 15.774 1.00 94.00 414 THR A CA 1
ATOM 3263 C C . THR A 1 414 ? 5.906 10.215 15.068 1.00 94.00 414 THR A C 1
ATOM 3265 O O . THR A 1 414 ? 5.770 10.331 13.856 1.00 94.00 414 THR A O 1
ATOM 3268 N N . CYS A 1 415 ? 5.097 9.438 15.790 1.00 95.06 415 CYS A N 1
ATOM 3269 C CA . CYS A 1 415 ? 4.047 8.626 15.200 1.00 95.06 415 CYS A CA 1
ATOM 3270 C C . CYS A 1 415 ? 2.833 9.492 14.846 1.00 95.06 415 CYS A C 1
ATOM 3272 O O . CYS A 1 415 ? 2.200 10.067 15.729 1.00 95.06 415 CYS A O 1
ATOM 3274 N N . VAL A 1 416 ? 2.475 9.525 13.561 1.00 93.62 416 VAL A N 1
ATOM 3275 C CA . VAL A 1 416 ? 1.277 10.227 13.063 1.00 93.62 416 VAL A CA 1
ATOM 3276 C C . VAL A 1 416 ? 0.223 9.281 12.493 1.00 93.62 416 VAL A C 1
ATOM 3278 O O . VAL A 1 416 ? -0.903 9.701 12.255 1.00 93.62 416 VAL A O 1
ATOM 3281 N N . ALA A 1 417 ? 0.552 8.001 12.306 1.00 95.94 417 ALA A N 1
ATOM 3282 C CA . ALA A 1 417 ? -0.434 6.952 12.083 1.00 95.94 417 ALA A CA 1
ATOM 3283 C C . ALA A 1 417 ? 0.066 5.615 12.629 1.00 95.94 417 ALA A C 1
ATOM 3285 O O . ALA A 1 417 ? 1.222 5.244 12.405 1.00 95.94 417 ALA A O 1
ATOM 3286 N N . PHE A 1 418 ? -0.819 4.868 13.281 1.00 97.44 418 PHE A N 1
ATOM 3287 C CA . PHE A 1 418 ? -0.533 3.516 13.750 1.00 97.44 418 PHE A CA 1
ATOM 3288 C C . PHE A 1 418 ? -1.759 2.619 13.652 1.00 97.44 418 PHE A C 1
ATOM 3290 O O . PHE A 1 418 ? -2.898 3.082 13.588 1.00 97.44 418 PHE A O 1
ATOM 3297 N N . THR A 1 419 ? -1.519 1.314 13.698 1.00 97.69 419 THR A N 1
ATOM 3298 C CA . THR A 1 419 ? -2.570 0.314 13.858 1.00 97.69 419 THR A CA 1
ATOM 3299 C C . THR A 1 419 ? -2.206 -0.676 14.953 1.00 97.69 419 THR A C 1
ATOM 3301 O O . THR A 1 419 ? -1.028 -0.890 15.232 1.00 97.69 419 THR A O 1
ATOM 3304 N N . PHE A 1 420 ? -3.205 -1.297 15.565 1.00 95.81 420 PHE A N 1
ATOM 3305 C CA . PHE A 1 420 ? -3.014 -2.487 16.384 1.00 95.81 420 PHE A CA 1
ATOM 3306 C C . PHE A 1 420 ? -4.197 -3.432 16.205 1.00 95.81 420 PHE A C 1
ATOM 3308 O O . PHE A 1 420 ? -5.315 -3.008 15.896 1.00 95.81 420 PHE A O 1
ATOM 3315 N N . ALA A 1 421 ? -3.932 -4.720 16.392 1.00 94.25 421 ALA A N 1
ATOM 3316 C CA . ALA A 1 421 ? -4.951 -5.754 16.432 1.00 94.25 421 ALA A CA 1
ATOM 3317 C C . ALA A 1 421 ? -5.297 -6.089 17.886 1.00 94.25 421 ALA A C 1
ATOM 3319 O O . ALA A 1 421 ? -4.436 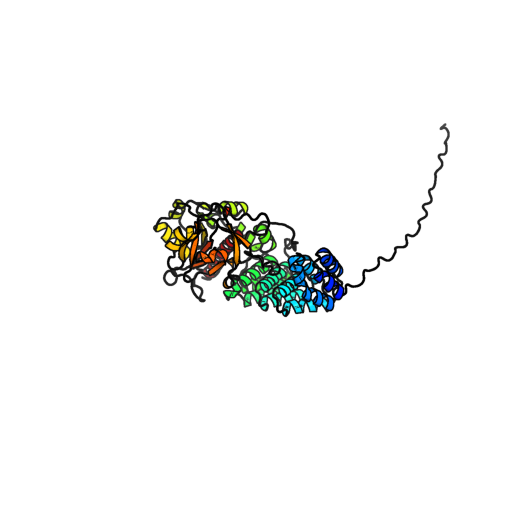-6.042 18.768 1.00 94.25 421 ALA A O 1
ATOM 3320 N N . TYR A 1 422 ? -6.557 -6.424 18.135 1.00 93.31 422 TYR A N 1
ATOM 3321 C CA . TYR A 1 422 ? -7.068 -6.654 19.478 1.00 93.31 422 TYR A CA 1
ATOM 3322 C C . TYR A 1 422 ? -8.095 -7.783 19.483 1.00 93.31 422 TYR A C 1
ATOM 3324 O O . TYR A 1 422 ? -8.911 -7.892 18.567 1.00 93.31 422 TYR A O 1
ATOM 3332 N N . THR A 1 423 ? -8.053 -8.633 20.506 1.00 89.62 423 THR A N 1
ATOM 3333 C CA . THR A 1 423 ? -8.948 -9.787 20.615 1.00 89.62 423 THR A CA 1
ATOM 3334 C C . THR A 1 423 ? -9.308 -10.072 22.066 1.00 89.62 423 THR A C 1
ATOM 3336 O O . THR A 1 423 ? -8.524 -9.828 22.984 1.00 89.62 423 THR A O 1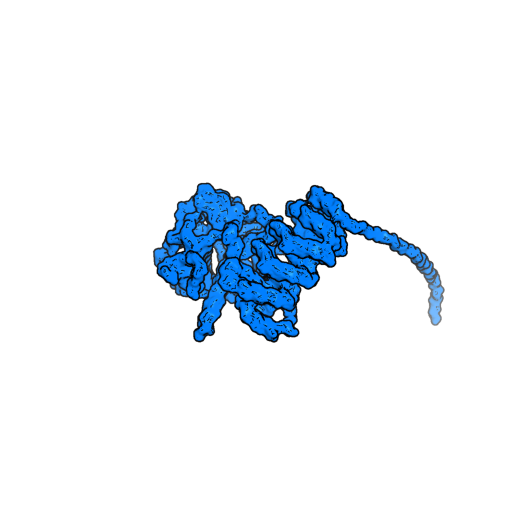
ATOM 3339 N N . SER A 1 424 ? -10.515 -10.596 22.263 1.00 83.19 424 SER A N 1
ATOM 3340 C CA . SER A 1 424 ? -10.948 -11.167 23.541 1.00 83.19 424 SER A CA 1
ATOM 3341 C C . SER A 1 424 ? -10.287 -12.523 23.828 1.00 83.19 424 SER A C 1
ATOM 3343 O O . SER A 1 424 ? -10.199 -12.916 24.993 1.00 83.19 424 SER A O 1
ATOM 3345 N N . GLU A 1 425 ? -9.764 -13.212 22.804 1.00 77.31 425 GLU A N 1
ATOM 3346 C CA . GLU A 1 425 ? -9.019 -14.464 22.970 1.00 77.31 425 GLU A CA 1
ATOM 3347 C C . GLU A 1 425 ? -7.810 -14.250 23.900 1.00 77.31 425 GLU A C 1
ATOM 3349 O O . GLU A 1 425 ? -6.976 -13.378 23.669 1.00 77.31 425 GLU A O 1
ATOM 3354 N N . GLY A 1 426 ? -7.714 -15.039 24.975 1.00 63.28 426 GLY A N 1
A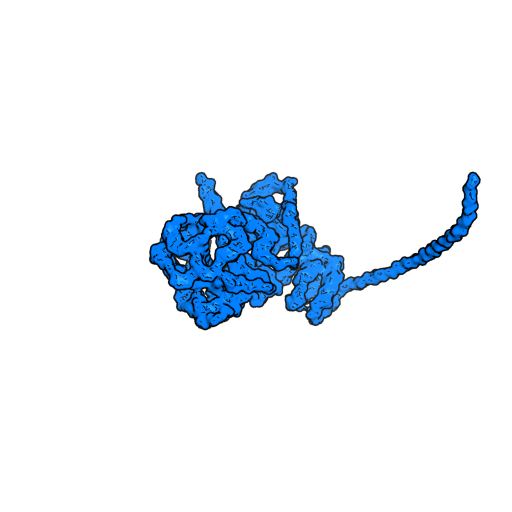TOM 3355 C CA . GLY A 1 426 ? -6.625 -14.906 25.951 1.00 63.28 426 GLY A CA 1
ATOM 3356 C C . GLY A 1 426 ? -6.778 -13.745 26.946 1.00 63.28 426 GLY A C 1
ATOM 3357 O O . GLY A 1 426 ? -5.787 -13.338 27.553 1.00 63.28 426 GLY A O 1
ATOM 3358 N N . GLY A 1 427 ? -7.997 -13.222 27.138 1.00 68.94 427 GLY A N 1
ATOM 3359 C CA . GLY A 1 427 ? -8.324 -12.303 28.237 1.00 68.94 427 GLY A CA 1
ATOM 3360 C C . GLY A 1 427 ? -8.325 -10.815 27.881 1.00 68.94 427 GLY A C 1
ATOM 3361 O O . GLY A 1 427 ? -8.121 -9.994 28.769 1.00 68.94 427 GLY A O 1
ATOM 3362 N N . GLY A 1 428 ? -8.541 -10.452 26.611 1.00 75.81 428 GLY A N 1
ATOM 3363 C CA . GLY A 1 428 ? -8.602 -9.047 26.191 1.00 75.81 428 GLY A CA 1
ATOM 3364 C C . GLY A 1 428 ? -7.223 -8.398 26.191 1.00 75.81 428 GLY A C 1
ATOM 3365 O O . GLY A 1 428 ? -6.888 -7.623 27.087 1.00 75.81 428 GLY A O 1
ATOM 3366 N N . ARG A 1 429 ? -6.397 -8.742 25.202 1.00 79.12 429 ARG A N 1
ATOM 3367 C CA . ARG A 1 429 ? -5.031 -8.219 25.070 1.00 79.12 429 ARG A CA 1
ATOM 3368 C C . ARG A 1 429 ? -4.767 -7.777 23.630 1.00 79.12 429 ARG A C 1
ATOM 3370 O O . ARG A 1 429 ? -5.385 -8.311 22.702 1.00 79.12 429 ARG A O 1
ATOM 3377 N N . PRO A 1 430 ? -3.846 -6.819 23.411 1.00 88.38 430 PRO A N 1
ATOM 3378 C CA . PRO A 1 430 ? -3.332 -6.571 22.072 1.00 88.38 430 PRO A CA 1
ATOM 3379 C C . PRO A 1 430 ? -2.733 -7.858 21.506 1.00 88.38 430 PRO A C 1
ATOM 3381 O O . PRO A 1 430 ? -2.069 -8.614 22.220 1.00 88.38 430 PRO A O 1
ATOM 3384 N N . VAL A 1 431 ? -2.944 -8.099 20.214 1.00 85.19 431 VAL A N 1
ATOM 3385 C CA . VAL A 1 431 ? -2.309 -9.226 19.529 1.00 85.19 431 VAL A CA 1
ATOM 3386 C C . VAL A 1 431 ? -0.824 -8.908 19.396 1.00 85.19 431 VAL A C 1
ATOM 3388 O O . VAL A 1 431 ? -0.427 -8.038 18.621 1.00 85.19 431 VAL A O 1
ATOM 3391 N N . THR A 1 432 ? -0.007 -9.602 20.183 1.00 77.94 432 THR A N 1
ATOM 3392 C CA . THR A 1 432 ? 1.451 -9.487 20.174 1.00 77.94 432 THR A CA 1
ATOM 3393 C C . THR A 1 432 ? 2.067 -10.828 19.770 1.00 77.94 432 THR A C 1
ATOM 3395 O O . THR A 1 432 ? 1.594 -11.894 20.160 1.00 77.94 432 THR A O 1
ATOM 3398 N N . GLY A 1 433 ? 3.126 -10.800 18.958 1.00 65.25 433 GLY A N 1
ATOM 3399 C CA . GLY A 1 433 ? 3.843 -12.011 18.541 1.00 65.25 433 GLY A CA 1
ATOM 3400 C C . GLY A 1 433 ? 3.360 -12.645 17.229 1.00 65.25 433 GLY A C 1
ATOM 3401 O O . GLY A 1 433 ? 2.595 -12.058 16.471 1.00 65.25 433 GLY A O 1
ATOM 3402 N N . ARG A 1 434 ? 3.903 -13.835 16.922 1.00 57.47 434 ARG A N 1
ATOM 3403 C CA . ARG A 1 434 ? 3.784 -14.484 15.599 1.00 57.47 434 ARG A CA 1
ATOM 3404 C C . ARG A 1 434 ? 2.590 -15.421 15.444 1.00 57.47 434 ARG A C 1
ATOM 3406 O O . ARG A 1 434 ? 2.241 -15.734 14.312 1.00 57.47 434 ARG A O 1
ATOM 3413 N N . ARG A 1 435 ? 2.004 -15.919 16.539 1.00 66.75 435 ARG A N 1
ATOM 3414 C CA . ARG A 1 435 ? 0.913 -16.894 16.440 1.00 66.75 435 ARG A CA 1
ATOM 3415 C C . ARG A 1 435 ? -0.397 -16.145 16.181 1.00 66.75 435 ARG A C 1
ATOM 3417 O O . ARG A 1 435 ? -0.814 -15.386 17.055 1.00 66.75 435 ARG A O 1
ATOM 3424 N N . PRO A 1 436 ? -1.032 -16.327 15.013 1.00 68.12 436 PRO A N 1
ATOM 3425 C CA . PRO A 1 436 ? -2.294 -15.666 14.739 1.00 68.12 436 PRO A CA 1
ATOM 3426 C C . PRO A 1 436 ? -3.375 -16.200 15.694 1.00 68.12 436 PRO A C 1
ATOM 3428 O O . PRO A 1 436 ? -3.358 -17.391 16.031 1.00 68.12 436 PRO A O 1
ATOM 3431 N N . PRO A 1 437 ? -4.299 -15.339 16.151 1.00 76.38 437 PRO A N 1
ATOM 3432 C CA . PRO A 1 437 ? -5.468 -15.779 16.907 1.00 76.38 437 PRO A CA 1
ATOM 3433 C C . PRO A 1 437 ? -6.325 -16.738 16.068 1.00 76.38 437 PRO A C 1
ATOM 3435 O O . PRO A 1 437 ? -6.249 -16.738 14.836 1.00 76.38 437 PRO A O 1
ATOM 3438 N N . LYS A 1 438 ? -7.140 -17.568 16.732 1.00 76.56 438 LYS A N 1
ATOM 3439 C CA . LYS A 1 438 ? -7.981 -18.566 16.045 1.00 76.56 438 LYS A CA 1
ATOM 3440 C C . LYS A 1 438 ? -9.029 -17.884 15.175 1.00 76.56 438 LYS A C 1
ATOM 3442 O O . LYS A 1 438 ? -9.323 -18.355 14.078 1.00 76.56 438 LYS A O 1
ATOM 3447 N N . ARG A 1 439 ? -9.586 -16.777 15.662 1.00 78.88 439 ARG A N 1
ATOM 3448 C CA . ARG A 1 439 ? -10.432 -15.878 14.883 1.00 78.88 439 ARG A CA 1
ATOM 3449 C C . ARG A 1 439 ? -9.662 -14.619 14.492 1.00 78.88 439 ARG A C 1
ATOM 3451 O O . ARG A 1 439 ? -8.906 -14.094 15.308 1.00 78.88 439 ARG A O 1
ATOM 3458 N N . PRO A 1 440 ? -9.889 -14.089 13.280 1.00 84.62 440 PRO A N 1
ATOM 3459 C CA . PRO A 1 440 ? -9.496 -12.742 12.903 1.00 84.62 440 PRO A CA 1
ATOM 3460 C C . PRO A 1 440 ? -9.739 -11.712 14.013 1.00 84.62 440 PRO A C 1
ATOM 3462 O O . PRO A 1 440 ? -10.880 -11.550 14.451 1.00 84.62 440 PRO A O 1
ATOM 3465 N N . PRO A 1 441 ? -8.688 -11.018 14.479 1.00 90.94 441 PRO A N 1
ATOM 3466 C CA . PRO A 1 441 ? -8.833 -10.025 15.528 1.00 90.94 441 PRO A CA 1
ATOM 3467 C C . PRO A 1 441 ? -9.514 -8.775 14.970 1.00 90.94 441 PRO A C 1
ATOM 3469 O O . PRO A 1 441 ? -9.452 -8.498 13.766 1.00 90.94 441 PRO A O 1
ATOM 3472 N N . GLY A 1 442 ? -10.111 -7.972 15.848 1.00 94.81 442 GLY A N 1
ATOM 3473 C CA . GLY A 1 442 ? -10.486 -6.620 15.457 1.00 94.81 442 GLY A CA 1
ATOM 3474 C C . GLY A 1 442 ? -9.254 -5.749 15.314 1.00 94.81 442 GLY A C 1
ATOM 3475 O O . GLY A 1 442 ? -8.146 -6.107 15.729 1.00 94.81 442 GLY A O 1
ATOM 3476 N N . ARG A 1 443 ? -9.443 -4.587 14.698 1.00 96.75 443 ARG A N 1
ATOM 3477 C CA . ARG A 1 443 ? -8.335 -3.696 14.370 1.00 96.75 443 ARG A CA 1
ATOM 3478 C C . ARG A 1 443 ? -8.699 -2.251 14.626 1.00 96.75 443 ARG A C 1
ATOM 3480 O O . ARG A 1 443 ? -9.791 -1.801 14.287 1.00 96.75 443 ARG A O 1
ATOM 3487 N N . VAL A 1 444 ? -7.743 -1.518 15.178 1.00 98.12 444 VAL A N 1
ATOM 3488 C CA . VAL A 1 444 ? -7.812 -0.066 15.320 1.00 98.12 444 VAL A CA 1
ATOM 3489 C C . VAL A 1 444 ? -6.796 0.565 14.383 1.00 98.12 444 VAL A C 1
ATOM 3491 O O . VAL A 1 444 ? -5.667 0.087 14.271 1.00 98.12 444 VAL A O 1
ATOM 3494 N N . LEU A 1 445 ? -7.190 1.640 13.711 1.00 98.19 445 LEU A N 1
ATOM 3495 C CA . LEU A 1 445 ? -6.317 2.529 12.957 1.00 98.19 445 LEU A CA 1
ATOM 3496 C C . LEU A 1 445 ? -6.516 3.948 13.483 1.00 98.19 445 LEU A C 1
ATOM 3498 O O . LEU A 1 445 ? -7.636 4.454 13.496 1.00 98.19 445 LEU A O 1
ATOM 3502 N N . TRP A 1 446 ? -5.433 4.593 13.900 1.00 97.44 446 TRP A N 1
ATOM 3503 C CA . TRP A 1 446 ? -5.453 5.991 14.311 1.00 97.44 446 TRP A CA 1
ATOM 3504 C C . TRP A 1 446 ? -4.568 6.842 13.409 1.00 97.44 446 TRP A C 1
ATOM 3506 O O . TRP A 1 446 ? -3.499 6.392 12.986 1.00 97.44 446 TRP A O 1
ATOM 3516 N N . VAL A 1 447 ? -4.999 8.079 13.153 1.00 94.50 447 VAL A N 1
ATOM 3517 C CA . VAL A 1 447 ? -4.220 9.096 12.438 1.00 94.50 447 VAL A CA 1
ATOM 3518 C C . VAL A 1 447 ? -4.254 10.439 13.167 1.00 94.50 447 VAL A C 1
ATOM 3520 O O . VAL A 1 447 ? -5.303 10.880 13.629 1.00 94.50 447 VAL A O 1
ATOM 3523 N N . SER A 1 448 ? -3.122 11.133 13.214 1.00 88.94 448 SER A N 1
ATOM 3524 C CA . SER A 1 448 ? -2.980 12.472 13.798 1.00 88.94 448 SER A CA 1
ATOM 3525 C C . SER A 1 448 ? -3.365 13.552 12.781 1.00 88.94 448 SER A C 1
ATOM 3527 O O . SER A 1 448 ? -2.558 14.400 12.437 1.00 88.94 448 SER A O 1
ATOM 3529 N N . SER A 1 449 ? -4.547 13.480 12.161 1.00 81.75 449 SER A N 1
ATOM 3530 C CA . SER A 1 449 ? -4.946 14.482 11.161 1.00 81.75 449 SER A CA 1
ATOM 3531 C C . SER A 1 449 ? -6.436 14.463 10.843 1.00 81.75 449 SER A C 1
ATOM 3533 O O . SER A 1 449 ? -7.107 13.456 11.052 1.00 81.75 449 SER A O 1
ATOM 3535 N N . HIS A 1 450 ? -6.915 15.553 10.239 1.00 78.88 450 HIS A N 1
ATOM 3536 C CA . HIS A 1 450 ? -8.284 15.706 9.763 1.00 78.88 450 HIS A CA 1
ATOM 3537 C C . HIS A 1 450 ? -8.383 15.595 8.238 1.00 78.88 450 HIS A C 1
ATOM 3539 O O . HIS A 1 450 ? -7.654 16.266 7.501 1.00 78.88 450 HIS A O 1
ATOM 3545 N N . PHE A 1 451 ? -9.362 14.826 7.749 1.00 74.81 451 PHE A N 1
ATOM 3546 C CA . PHE A 1 451 ? -9.618 14.666 6.309 1.00 74.81 451 PHE A CA 1
ATOM 3547 C C . PHE A 1 451 ? -9.900 15.990 5.592 1.00 74.81 451 PHE A C 1
ATOM 3549 O O . PHE A 1 451 ? -9.376 16.207 4.501 1.00 74.81 451 PHE A O 1
ATOM 3556 N N . LYS A 1 452 ? -10.664 16.904 6.209 1.00 68.06 452 LYS A N 1
ATOM 3557 C CA . LYS A 1 452 ? -10.979 18.237 5.651 1.00 68.06 452 LYS A CA 1
ATOM 3558 C C . LYS A 1 452 ? -9.744 19.056 5.235 1.00 68.06 452 LYS A C 1
ATOM 3560 O O . LYS A 1 452 ? -9.857 19.934 4.380 1.00 68.06 452 LYS A O 1
ATOM 3565 N N . LEU A 1 453 ? -8.589 18.787 5.850 1.00 64.62 453 LEU A N 1
ATOM 3566 C CA . LEU A 1 453 ? -7.340 19.514 5.619 1.00 64.62 453 LEU A CA 1
ATOM 3567 C C . LEU A 1 453 ? -6.505 18.916 4.495 1.00 64.62 453 LEU A C 1
ATOM 3569 O O . LEU A 1 453 ? -5.677 19.619 3.918 1.00 64.62 453 LEU A O 1
ATOM 3573 N N . GLN A 1 454 ? -6.713 17.639 4.176 1.00 71.56 454 GLN A N 1
ATOM 3574 C CA . GLN A 1 454 ? -5.928 16.933 3.171 1.00 71.56 454 GLN A CA 1
ATOM 3575 C C . GLN A 1 454 ? -6.472 17.256 1.779 1.00 71.56 454 GLN A C 1
ATOM 3577 O O . GLN A 1 454 ? -7.219 16.487 1.175 1.00 71.56 454 GLN A O 1
ATOM 3582 N N . LYS A 1 455 ? -6.117 18.451 1.301 1.00 56.94 455 LYS A N 1
ATOM 3583 C CA . LYS A 1 455 ? -6.305 18.901 -0.077 1.00 56.94 455 LYS A CA 1
ATOM 3584 C C . LYS A 1 455 ? -4.923 19.074 -0.684 1.00 56.94 455 LYS A C 1
ATOM 3586 O O . LYS A 1 455 ? -4.260 20.065 -0.388 1.00 56.94 455 LYS A O 1
ATOM 3591 N N . ASP A 1 456 ? -4.500 18.130 -1.513 1.00 52.88 456 ASP A N 1
ATOM 3592 C CA . ASP A 1 456 ? -3.343 18.342 -2.372 1.00 52.88 456 ASP A CA 1
ATOM 3593 C C . ASP A 1 456 ? -3.823 18.700 -3.789 1.00 52.88 456 ASP A C 1
ATOM 3595 O O . ASP A 1 456 ? -4.361 17.844 -4.490 1.00 52.88 456 ASP A O 1
ATOM 3599 N N . PRO A 1 457 ? -3.694 19.968 -4.217 1.00 41.53 457 PRO A N 1
ATOM 3600 C CA . PRO A 1 457 ? -4.000 20.376 -5.584 1.00 41.53 457 PRO A CA 1
ATOM 3601 C C . PRO A 1 457 ? -2.866 20.087 -6.590 1.00 41.53 457 PRO A C 1
ATOM 3603 O O . PRO A 1 457 ? -3.053 20.332 -7.782 1.00 41.53 457 PRO A O 1
ATOM 3606 N N . LYS A 1 458 ? -1.684 19.623 -6.152 1.00 42.94 458 LYS A N 1
ATOM 3607 C CA . LYS A 1 458 ? -0.463 19.528 -6.976 1.00 42.94 458 LYS A CA 1
ATOM 3608 C C . LYS A 1 458 ? 0.149 18.121 -7.096 1.00 42.94 458 LYS A C 1
ATOM 3610 O O . LYS A 1 458 ? 0.944 17.943 -8.019 1.00 42.94 458 LYS A O 1
ATOM 3615 N N . SER A 1 459 ? -0.210 17.136 -6.266 1.00 44.66 459 SER A N 1
ATOM 3616 C CA . SER A 1 459 ? 0.365 15.773 -6.327 1.00 44.66 459 SER A CA 1
ATOM 3617 C C . SER A 1 459 ? -0.668 14.637 -6.241 1.00 44.66 459 SER A C 1
ATOM 3619 O O . SER A 1 459 ? -1.844 14.868 -5.968 1.00 44.66 459 SER A O 1
ATOM 3621 N N . ASP A 1 460 ? -0.210 13.389 -6.404 1.00 45.53 460 ASP A N 1
ATOM 3622 C CA . ASP A 1 460 ? -0.949 12.132 -6.152 1.00 45.53 460 ASP A CA 1
ATOM 3623 C C . ASP A 1 460 ? -1.316 11.914 -4.653 1.00 45.53 460 ASP A C 1
ATOM 3625 O O . ASP A 1 460 ? -1.575 10.790 -4.198 1.00 45.53 460 ASP A O 1
ATOM 3629 N N . GLY A 1 461 ? -1.307 13.002 -3.873 1.00 55.78 461 GLY A N 1
ATOM 3630 C CA . GLY A 1 461 ? -1.335 13.127 -2.421 1.00 55.78 461 GLY A CA 1
ATOM 3631 C C . GLY A 1 461 ? -2.675 12.824 -1.773 1.00 55.78 461 GLY A C 1
ATOM 3632 O O . GLY A 1 461 ? -3.287 13.678 -1.141 1.00 55.78 461 GLY A O 1
ATOM 3633 N N . PHE A 1 462 ? -3.103 11.572 -1.875 1.00 74.31 462 PHE A N 1
ATOM 3634 C CA . PHE A 1 462 ? -4.251 11.040 -1.147 1.00 74.31 462 PHE A CA 1
ATOM 3635 C C . PHE A 1 462 ? -3.832 9.948 -0.151 1.00 74.31 462 PHE A C 1
ATOM 3637 O O . PHE A 1 462 ? -4.503 8.924 -0.017 1.00 74.31 462 PHE A O 1
ATOM 3644 N N . ALA A 1 463 ? -2.689 10.129 0.520 1.00 81.25 463 ALA A N 1
ATOM 3645 C CA . ALA A 1 463 ? -2.116 9.140 1.438 1.00 81.25 463 ALA A CA 1
ATOM 3646 C C . ALA A 1 463 ? -3.122 8.712 2.520 1.00 81.25 463 ALA A C 1
ATOM 3648 O O . ALA A 1 463 ? -3.335 7.520 2.740 1.00 81.25 463 ALA A O 1
ATOM 3649 N N . LEU A 1 464 ? -3.810 9.680 3.135 1.00 86.81 464 LEU A N 1
ATOM 3650 C CA . LEU A 1 464 ? -4.812 9.417 4.165 1.00 86.81 464 LEU A CA 1
ATOM 3651 C C . LEU A 1 464 ? -6.045 8.682 3.605 1.00 86.81 464 LEU A C 1
ATOM 3653 O O . LEU A 1 464 ? -6.529 7.728 4.213 1.00 86.81 464 LEU A O 1
ATOM 3657 N N . GLN A 1 465 ? -6.543 9.080 2.432 1.00 88.00 465 GLN A N 1
ATOM 3658 C CA . GLN A 1 465 ? -7.668 8.408 1.781 1.00 88.00 465 GLN A CA 1
ATOM 3659 C C . GLN A 1 465 ? -7.289 6.980 1.377 1.00 88.00 465 GLN A C 1
ATOM 3661 O O . GLN A 1 465 ? -8.059 6.058 1.620 1.00 88.00 465 GLN A O 1
ATOM 3666 N N . GLN A 1 466 ? -6.095 6.769 0.820 1.00 88.81 466 GLN A N 1
ATOM 3667 C CA . GLN A 1 466 ? -5.613 5.437 0.467 1.00 88.81 466 GLN A CA 1
ATOM 3668 C C . GLN A 1 466 ? -5.451 4.549 1.704 1.00 88.81 466 GLN A C 1
ATOM 3670 O O . GLN A 1 466 ? -5.846 3.384 1.666 1.00 88.81 466 GLN A O 1
ATOM 3675 N N . LEU A 1 467 ? -4.920 5.098 2.800 1.00 92.69 467 LEU A N 1
ATOM 3676 C CA . LEU A 1 467 ? -4.791 4.394 4.072 1.00 92.69 467 LEU A CA 1
ATOM 3677 C C . LEU A 1 467 ? -6.168 3.959 4.604 1.00 92.69 467 LEU A C 1
ATOM 3679 O O . LEU A 1 467 ? -6.336 2.803 4.994 1.00 92.69 467 LEU A O 1
ATOM 3683 N N . LEU A 1 468 ? -7.170 4.844 4.542 1.00 94.06 468 LEU A N 1
ATOM 3684 C CA . LEU A 1 468 ? -8.555 4.524 4.899 1.00 94.06 468 LEU A CA 1
ATOM 3685 C C . LEU A 1 468 ? -9.144 3.422 4.005 1.00 94.06 468 LEU A C 1
ATOM 3687 O O . LEU A 1 468 ? -9.727 2.468 4.516 1.00 94.06 468 LEU A O 1
ATOM 3691 N N . LEU A 1 469 ? -8.983 3.516 2.682 1.00 94.12 469 LEU A N 1
ATOM 3692 C CA . LEU A 1 469 ? -9.493 2.493 1.763 1.00 94.12 469 LEU A CA 1
ATOM 3693 C C . LEU A 1 469 ? -8.834 1.133 2.007 1.00 94.12 469 LEU A C 1
ATOM 3695 O O . LEU A 1 469 ? -9.524 0.116 2.013 1.00 94.12 469 LEU A O 1
ATOM 3699 N N . ASN A 1 470 ? -7.524 1.103 2.268 1.00 95.00 470 ASN A N 1
ATOM 3700 C CA . ASN A 1 470 ? -6.832 -0.136 2.614 1.00 95.00 470 ASN A CA 1
ATOM 3701 C C . ASN A 1 470 ? -7.356 -0.734 3.923 1.00 95.00 470 ASN A C 1
ATOM 3703 O O . ASN A 1 470 ? -7.462 -1.951 4.021 1.00 95.00 470 ASN A O 1
ATOM 3707 N N . PHE A 1 471 ? -7.705 0.096 4.909 1.00 97.06 471 PHE A N 1
ATOM 3708 C CA . PHE A 1 471 ? -8.286 -0.360 6.173 1.00 97.06 471 PHE A CA 1
ATOM 3709 C C . PHE A 1 471 ? -9.672 -0.985 5.992 1.00 97.06 471 PHE A C 1
ATOM 3711 O O . PHE A 1 471 ? -9.955 -2.043 6.551 1.00 97.06 471 PHE A O 1
ATOM 3718 N N . ILE A 1 472 ? -10.508 -0.381 5.146 1.00 96.31 472 ILE A N 1
ATOM 3719 C CA . ILE A 1 472 ? -11.825 -0.925 4.793 1.00 96.31 472 ILE A CA 1
ATOM 3720 C C . ILE A 1 472 ? -11.679 -2.251 4.028 1.00 96.31 472 ILE A C 1
ATOM 3722 O O . ILE A 1 472 ? -12.368 -3.225 4.334 1.00 96.31 472 ILE A O 1
ATOM 3726 N N . LEU A 1 473 ? -10.763 -2.316 3.057 1.00 94.44 473 LEU A N 1
ATOM 3727 C CA . LEU A 1 473 ? -10.476 -3.538 2.298 1.00 94.44 473 LEU A CA 1
ATOM 3728 C C . LEU A 1 473 ? -9.926 -4.654 3.187 1.00 94.44 473 LEU A C 1
ATOM 3730 O O . LEU A 1 473 ? -10.308 -5.809 3.023 1.00 94.44 473 LEU A O 1
ATOM 3734 N N . ASP A 1 474 ? -9.076 -4.312 4.155 1.00 94.88 474 ASP A N 1
ATOM 3735 C CA . ASP A 1 474 ? -8.550 -5.259 5.134 1.00 94.88 474 ASP A CA 1
ATOM 3736 C C . ASP A 1 474 ? -9.679 -5.936 5.925 1.00 94.88 474 ASP A C 1
ATOM 3738 O O . ASP A 1 474 ? -9.654 -7.153 6.098 1.00 94.88 474 ASP A O 1
ATOM 3742 N N . LYS A 1 475 ? -10.727 -5.190 6.308 1.00 94.94 475 LYS A N 1
ATOM 3743 C CA . LYS A 1 475 ? -11.923 -5.773 6.936 1.00 94.94 475 LYS A CA 1
ATOM 3744 C C . LYS A 1 475 ? -12.653 -6.749 6.012 1.00 94.94 475 LYS A C 1
ATOM 3746 O O . LYS A 1 475 ? -13.070 -7.818 6.460 1.00 94.94 475 LYS A O 1
ATOM 3751 N N . GLN A 1 476 ? -12.819 -6.405 4.734 1.00 92.06 476 GLN A N 1
ATOM 3752 C CA . GLN A 1 476 ? -13.493 -7.294 3.781 1.00 92.06 476 GLN A CA 1
ATOM 3753 C C . GLN A 1 476 ? -12.706 -8.589 3.565 1.00 92.06 476 GLN A C 1
ATOM 3755 O O . GLN A 1 476 ? -13.299 -9.664 3.492 1.00 92.06 476 GLN A O 1
ATOM 3760 N N . GLU A 1 477 ? -11.379 -8.503 3.553 1.00 87.69 477 GLU A N 1
ATOM 3761 C CA . GLU A 1 477 ? -10.505 -9.670 3.477 1.00 87.69 477 GLU A CA 1
ATOM 3762 C C . GLU A 1 477 ? -10.640 -10.564 4.720 1.00 87.69 477 GLU A C 1
ATOM 3764 O O . GLU A 1 477 ? -10.833 -11.772 4.595 1.00 87.69 477 GLU A O 1
ATOM 3769 N N . GLN A 1 478 ? -10.649 -9.986 5.928 1.00 87.75 478 GLN A N 1
ATOM 3770 C CA . GLN A 1 478 ? -10.896 -10.761 7.152 1.00 87.75 478 GLN A CA 1
ATOM 3771 C C . GLN A 1 478 ? -12.266 -11.444 7.141 1.00 87.75 478 GLN A C 1
ATOM 3773 O O . GLN A 1 478 ? -12.393 -12.592 7.560 1.00 87.75 478 GLN A O 1
ATOM 3778 N N . ARG A 1 479 ? -13.295 -10.773 6.617 1.00 88.00 479 ARG A N 1
ATOM 3779 C CA . ARG A 1 479 ? -14.636 -11.352 6.482 1.00 88.00 479 ARG A CA 1
ATOM 3780 C C . ARG A 1 479 ? -14.663 -12.534 5.512 1.00 88.00 479 ARG A C 1
ATOM 3782 O O . ARG A 1 479 ? -15.349 -13.516 5.781 1.00 88.00 479 ARG A O 1
ATOM 3789 N N . ARG A 1 480 ? -13.920 -12.465 4.401 1.00 83.50 480 ARG A N 1
ATOM 3790 C CA . ARG A 1 480 ? -13.763 -13.599 3.472 1.00 83.50 480 ARG A CA 1
ATOM 3791 C C . ARG A 1 480 ? -13.091 -14.781 4.164 1.00 83.50 480 ARG A C 1
ATOM 3793 O O . ARG A 1 480 ? -13.629 -15.883 4.113 1.00 83.50 480 ARG A O 1
ATOM 3800 N N . LYS A 1 481 ? -12.001 -14.534 4.897 1.00 78.56 481 LYS A N 1
ATOM 3801 C CA . LYS A 1 481 ? -11.307 -15.562 5.692 1.00 78.56 481 LYS A CA 1
ATOM 3802 C C . LYS A 1 481 ? -12.227 -16.201 6.737 1.00 78.56 481 LYS A C 1
ATOM 3804 O O . LYS A 1 481 ? -12.280 -17.421 6.832 1.00 78.56 481 LYS A O 1
ATOM 3809 N N . LEU A 1 482 ? -13.010 -15.399 7.464 1.00 81.19 482 LEU A N 1
ATOM 3810 C CA . LEU A 1 482 ? -14.015 -15.893 8.416 1.00 81.19 482 LEU A CA 1
ATOM 3811 C C . LEU A 1 482 ? -15.040 -16.821 7.753 1.00 81.19 482 LEU A C 1
ATOM 3813 O O . LEU A 1 482 ? -15.352 -17.874 8.301 1.00 81.19 482 LEU A O 1
ATOM 3817 N N . ARG A 1 483 ? -15.550 -16.451 6.572 1.00 81.12 483 ARG A N 1
ATOM 3818 C CA . ARG A 1 483 ? -16.513 -17.272 5.821 1.00 81.12 483 ARG A CA 1
ATOM 3819 C C . ARG A 1 483 ? -15.906 -18.586 5.340 1.00 81.12 483 ARG A C 1
ATOM 3821 O O . ARG A 1 483 ? -16.572 -19.607 5.443 1.00 81.12 483 ARG A O 1
ATOM 3828 N N . ALA A 1 484 ? -14.660 -18.566 4.872 1.00 70.81 484 ALA A N 1
ATOM 3829 C CA . ALA A 1 484 ? -13.956 -19.775 4.449 1.00 70.81 484 ALA A CA 1
ATOM 3830 C C . ALA A 1 484 ? -13.769 -20.767 5.612 1.00 70.81 484 ALA A C 1
ATOM 3832 O O . ALA A 1 484 ? -13.991 -21.960 5.445 1.00 70.81 484 ALA A O 1
ATOM 3833 N N . VAL A 1 485 ? -13.444 -20.275 6.814 1.00 67.62 485 VAL A N 1
ATOM 3834 C CA . VAL A 1 485 ? -13.324 -21.114 8.022 1.00 67.62 485 VAL A CA 1
ATOM 3835 C C . VAL A 1 485 ? -14.693 -21.589 8.529 1.00 67.62 485 VAL A C 1
ATOM 3837 O O . VAL A 1 485 ? -14.818 -22.705 9.023 1.00 67.62 485 VAL A O 1
ATOM 3840 N N . GLY A 1 486 ? -15.727 -20.749 8.425 1.00 57.97 486 GLY A N 1
ATOM 3841 C CA . GLY A 1 486 ? -17.083 -21.060 8.887 1.00 57.97 486 GLY A CA 1
ATOM 3842 C C . GLY A 1 486 ? -17.880 -21.995 7.972 1.00 57.97 486 GLY A C 1
ATOM 3843 O O . GLY A 1 486 ? -18.782 -22.664 8.462 1.00 57.97 486 GLY A O 1
ATOM 3844 N N . GLY A 1 487 ? -17.553 -22.052 6.677 1.00 44.50 487 GLY A N 1
ATOM 3845 C CA . GLY A 1 487 ? -18.174 -22.952 5.696 1.00 44.50 487 GLY A CA 1
ATOM 3846 C C . GLY A 1 487 ? -17.574 -24.362 5.649 1.00 44.50 487 GLY A C 1
ATOM 3847 O O . GLY A 1 487 ? -18.081 -25.202 4.918 1.00 44.50 487 GLY A O 1
ATOM 3848 N N . ALA A 1 488 ? -16.515 -24.628 6.420 1.00 36.69 488 ALA A N 1
ATOM 3849 C CA . ALA A 1 488 ? -15.877 -25.942 6.544 1.00 36.69 488 ALA A CA 1
ATOM 3850 C C . ALA A 1 488 ? -16.471 -26.795 7.688 1.00 36.69 488 ALA A C 1
ATOM 3852 O O . ALA A 1 488 ? -15.762 -27.607 8.284 1.00 36.69 488 ALA A O 1
ATOM 3853 N N . LYS A 1 489 ? -17.742 -26.572 8.042 1.00 30.61 489 LYS A N 1
ATOM 3854 C CA . LYS A 1 489 ? -18.456 -27.321 9.083 1.00 30.61 489 LYS A CA 1
ATOM 3855 C C . LYS A 1 489 ? -19.659 -28.051 8.530 1.00 30.61 489 LYS A C 1
ATOM 3857 O O . LYS A 1 489 ? -20.430 -27.399 7.795 1.00 30.61 489 LYS A O 1
#